Protein AF-C1EFL9-F1 (afdb_monomer_lite)

pLDDT: mean 73.14, std 18.3, range [25.64, 94.94]

Structure (mmCIF, N/CA/C/O backbone):
data_AF-C1EFL9-F1
#
_entry.id   AF-C1EFL9-F1
#
loop_
_atom_site.group_PDB
_atom_site.id
_atom_site.type_symbol
_atom_site.label_atom_id
_atom_site.label_alt_id
_atom_site.label_comp_id
_atom_site.label_asym_id
_atom_site.label_entity_id
_atom_site.label_seq_id
_atom_site.pdbx_PDB_ins_code
_atom_site.Cartn_x
_atom_site.Cartn_y
_atom_site.Cartn_z
_atom_site.occupancy
_atom_site.B_iso_or_equiv
_atom_site.auth_seq_id
_atom_site.auth_comp_id
_atom_site.auth_asym_id
_atom_site.auth_atom_id
_atom_site.pdbx_PDB_model_num
ATOM 1 N N . MET A 1 1 ? -10.761 16.680 23.690 1.00 52.09 1 MET A N 1
ATOM 2 C CA . MET A 1 1 ? -10.895 15.597 22.705 1.00 52.09 1 MET A CA 1
ATOM 3 C C . MET A 1 1 ? -10.642 14.295 23.414 1.00 52.09 1 MET A C 1
ATOM 5 O O . MET A 1 1 ? -9.503 14.052 23.788 1.00 52.09 1 MET A O 1
ATOM 9 N N . GLU A 1 2 ? -11.692 13.529 23.670 1.00 58.94 2 GLU A N 1
ATOM 10 C CA . GLU A 1 2 ? -11.622 12.270 24.402 1.00 58.94 2 GLU A CA 1
ATOM 11 C C . GLU A 1 2 ? -11.940 11.131 23.427 1.00 58.94 2 GLU A C 1
ATOM 13 O O . GLU A 1 2 ? -13.077 10.946 22.995 1.00 58.94 2 GLU A O 1
ATOM 18 N N . VAL A 1 3 ? -10.886 10.439 22.996 1.00 70.88 3 VAL A N 1
ATOM 19 C CA . VAL A 1 3 ? -10.961 9.167 22.271 1.00 70.88 3 VAL A CA 1
ATOM 20 C C . VAL A 1 3 ? -10.960 8.055 23.317 1.00 70.88 3 VAL A C 1
ATOM 22 O O . VAL A 1 3 ? -10.275 8.195 24.330 1.00 70.88 3 VAL A O 1
ATOM 25 N N . ASP A 1 4 ? -11.696 6.962 23.085 1.00 78.69 4 ASP A N 1
ATOM 26 C CA . ASP A 1 4 ? -11.636 5.789 23.963 1.00 78.69 4 ASP A CA 1
ATOM 27 C C . ASP A 1 4 ? -10.164 5.380 24.126 1.00 78.69 4 ASP A C 1
ATOM 29 O O . ASP A 1 4 ? -9.480 5.086 23.141 1.00 78.69 4 ASP A O 1
ATOM 33 N N . THR A 1 5 ? -9.662 5.393 25.362 1.00 82.94 5 THR A N 1
ATOM 34 C CA . THR A 1 5 ? -8.260 5.082 25.668 1.00 82.94 5 THR A CA 1
ATOM 35 C C . THR A 1 5 ? -7.874 3.690 25.182 1.00 82.94 5 THR A C 1
ATOM 37 O O . THR A 1 5 ? -6.717 3.468 24.832 1.00 82.94 5 THR A O 1
ATOM 40 N N . CYS A 1 6 ? -8.842 2.775 25.078 1.00 85.25 6 CYS A N 1
ATOM 41 C CA . CYS A 1 6 ? -8.626 1.458 24.503 1.00 85.25 6 CYS A CA 1
ATOM 42 C C . CYS A 1 6 ? -8.418 1.473 23.000 1.00 85.25 6 CYS A C 1
ATOM 44 O O . CYS A 1 6 ? -7.518 0.794 22.513 1.00 85.25 6 CYS A O 1
ATOM 46 N N . ASP A 1 7 ? -9.190 2.277 22.275 1.00 86.06 7 ASP A N 1
ATOM 47 C CA . ASP A 1 7 ? -9.014 2.414 20.831 1.00 86.06 7 ASP A CA 1
ATOM 48 C C . ASP A 1 7 ? -7.702 3.132 20.511 1.00 86.06 7 ASP A C 1
ATOM 50 O O . ASP A 1 7 ? -6.983 2.743 19.593 1.00 86.06 7 ASP A O 1
ATOM 54 N N . ALA A 1 8 ? -7.352 4.152 21.302 1.00 89.00 8 ALA A N 1
ATOM 55 C CA . ALA A 1 8 ? -6.080 4.851 21.169 1.00 89.00 8 ALA A CA 1
ATOM 56 C C . ALA A 1 8 ? -4.881 3.935 21.487 1.00 89.00 8 ALA A C 1
ATOM 58 O O . ALA A 1 8 ? -3.870 3.986 20.777 1.00 89.00 8 ALA A O 1
ATOM 59 N N . CYS A 1 9 ? -4.995 3.073 22.506 1.00 91.12 9 CYS A N 1
ATOM 60 C CA . CYS A 1 9 ? -3.974 2.072 22.815 1.00 91.12 9 CYS A CA 1
ATOM 61 C C . CYS A 1 9 ? -3.855 1.042 21.688 1.00 91.12 9 CYS A C 1
ATOM 63 O O . CYS A 1 9 ? -2.752 0.824 21.196 1.00 91.12 9 CYS A O 1
ATOM 65 N N . ALA A 1 10 ? -4.968 0.480 21.204 1.00 89.81 10 ALA A N 1
ATOM 66 C CA . ALA A 1 10 ? -4.964 -0.488 20.105 1.00 89.81 10 ALA A CA 1
ATOM 67 C C . ALA A 1 10 ? -4.357 0.102 18.816 1.00 89.81 10 ALA A C 1
ATOM 69 O O . ALA A 1 10 ? -3.513 -0.526 18.178 1.00 89.81 10 ALA A O 1
ATOM 70 N N . ALA A 1 11 ? -4.685 1.355 18.480 1.00 91.75 11 ALA A N 1
ATOM 71 C CA . ALA A 1 11 ? -4.102 2.064 17.339 1.00 91.75 11 ALA A CA 1
ATOM 72 C C . ALA A 1 11 ? -2.578 2.256 17.468 1.00 91.75 11 ALA A C 1
ATOM 74 O O . ALA A 1 11 ? -1.856 2.215 16.462 1.00 91.75 11 ALA A O 1
ATOM 75 N N . SER A 1 12 ? -2.098 2.467 18.700 1.00 94.00 12 SER A N 1
ATOM 76 C CA . SER A 1 12 ? -0.675 2.589 19.039 1.00 94.00 12 SER A CA 1
ATOM 77 C C . SER A 1 12 ? 0.034 1.238 19.004 1.00 94.00 12 SER A C 1
ATOM 79 O O . SER A 1 12 ? 1.080 1.129 18.372 1.00 94.00 12 SER A O 1
ATOM 81 N N . ALA A 1 13 ? -0.563 0.196 19.583 1.00 92.75 13 ALA A N 1
ATOM 82 C CA . ALA A 1 13 ? -0.038 -1.163 19.551 1.00 92.75 13 ALA A CA 1
ATOM 83 C C . ALA A 1 13 ? 0.080 -1.688 18.115 1.00 92.75 13 ALA A C 1
ATOM 85 O O . ALA A 1 13 ? 1.133 -2.194 17.740 1.00 92.75 13 ALA A O 1
ATOM 86 N N . SER A 1 14 ? -0.927 -1.450 17.269 1.00 91.50 14 SER A N 1
ATOM 87 C CA . SER A 1 14 ? -0.840 -1.749 15.836 1.00 91.50 14 SER A CA 1
ATOM 88 C C . SER A 1 14 ? 0.314 -0.994 15.155 1.00 91.50 14 SER A C 1
ATOM 90 O O . SER A 1 14 ? 1.017 -1.564 14.323 1.00 91.50 14 SER A O 1
ATOM 92 N N . ALA A 1 15 ? 0.563 0.270 15.525 1.00 92.44 15 ALA A N 1
ATOM 93 C CA . ALA A 1 15 ? 1.690 1.044 14.995 1.00 92.44 15 ALA A CA 1
ATOM 94 C C . ALA A 1 15 ? 3.048 0.468 15.424 1.00 92.44 15 ALA A C 1
ATOM 96 O O . ALA A 1 15 ? 3.992 0.467 14.633 1.00 92.44 15 ALA A O 1
ATOM 97 N N . PHE A 1 16 ? 3.160 0.018 16.678 1.00 94.06 16 PHE A N 1
ATOM 98 C CA . PHE A 1 16 ? 4.372 -0.607 17.201 1.00 94.06 16 PHE A CA 1
ATOM 99 C C . PHE A 1 16 ? 4.632 -1.947 16.537 1.00 94.06 16 PHE A C 1
ATOM 101 O O . PHE A 1 16 ? 5.734 -2.134 16.035 1.00 94.06 16 PHE A O 1
ATOM 108 N N . HIS A 1 17 ? 3.627 -2.822 16.478 1.00 92.00 17 HIS A N 1
ATOM 109 C CA . HIS A 1 17 ? 3.730 -4.125 15.831 1.00 92.00 17 HIS A CA 1
ATOM 110 C C . HIS A 1 17 ? 4.219 -3.978 14.388 1.00 92.00 17 HIS A C 1
ATOM 112 O O . HIS A 1 17 ? 5.226 -4.556 14.008 1.00 92.00 17 HIS A O 1
ATOM 118 N N . ASP A 1 18 ? 3.572 -3.118 13.604 1.00 89.69 18 ASP A N 1
ATOM 119 C CA . ASP A 1 18 ? 3.953 -2.815 12.223 1.00 89.69 18 ASP A CA 1
ATOM 120 C C . ASP A 1 18 ? 5.394 -2.270 12.098 1.00 89.69 18 ASP A C 1
ATOM 122 O O . ASP A 1 18 ? 6.176 -2.671 11.232 1.00 89.69 18 ASP A O 1
ATOM 126 N N . ALA A 1 19 ? 5.797 -1.371 12.999 1.00 90.75 19 ALA A N 1
ATOM 127 C CA . ALA A 1 19 ? 7.148 -0.826 12.993 1.00 90.75 19 ALA A CA 1
ATOM 128 C C . ALA A 1 19 ? 8.219 -1.840 13.427 1.00 90.75 19 ALA A C 1
ATOM 130 O O . ALA A 1 19 ? 9.337 -1.783 12.904 1.00 90.75 19 ALA A O 1
ATOM 131 N N . LEU A 1 20 ? 7.901 -2.721 14.379 1.00 91.94 20 LEU A N 1
ATOM 132 C CA . LEU A 1 20 ? 8.758 -3.811 14.845 1.00 91.94 20 LEU A CA 1
ATOM 133 C C . LEU A 1 20 ? 8.883 -4.882 13.765 1.00 91.94 20 LEU A C 1
ATOM 135 O O . LEU A 1 20 ? 10.001 -5.259 13.430 1.00 91.94 20 LEU A O 1
ATOM 139 N N . GLU A 1 21 ? 7.784 -5.248 13.112 1.00 88.56 21 GLU A N 1
ATOM 140 C CA . GLU A 1 21 ? 7.768 -6.180 11.986 1.00 88.56 21 GLU A CA 1
ATOM 141 C C . GLU A 1 21 ? 8.627 -5.673 10.823 1.00 88.56 21 GLU A C 1
ATOM 143 O O . GLU A 1 21 ? 9.439 -6.411 10.268 1.00 88.56 21 GLU A O 1
ATOM 148 N N . HIS A 1 22 ? 8.578 -4.370 10.522 1.00 86.25 22 HIS A N 1
ATOM 149 C CA . HIS A 1 22 ? 9.462 -3.769 9.513 1.00 86.25 22 HIS A CA 1
ATOM 150 C C . HIS A 1 22 ? 10.944 -3.901 9.867 1.00 86.25 22 HIS A C 1
ATOM 152 O O . HIS A 1 22 ? 11.808 -3.965 8.989 1.00 86.25 22 HIS A O 1
ATOM 158 N N . ARG A 1 23 ? 11.278 -3.879 11.161 1.00 87.88 23 ARG A N 1
ATOM 159 C CA . ARG A 1 23 ? 12.654 -4.099 11.620 1.00 87.88 23 ARG A CA 1
ATOM 160 C C . ARG A 1 23 ? 13.025 -5.557 11.598 1.00 87.88 23 ARG A C 1
ATOM 162 O O . ARG A 1 23 ? 14.122 -5.858 11.137 1.00 87.88 23 ARG A O 1
ATOM 169 N N . ARG A 1 24 ? 12.121 -6.422 12.042 1.00 85.69 24 ARG A N 1
ATOM 170 C CA . ARG A 1 24 ? 12.281 -7.866 12.016 1.00 85.69 24 ARG A CA 1
ATOM 171 C C . ARG A 1 24 ? 12.570 -8.335 10.594 1.00 85.69 24 ARG A C 1
ATOM 173 O O . ARG A 1 24 ? 13.607 -8.945 10.380 1.00 85.69 24 ARG A O 1
ATOM 180 N N . ALA A 1 25 ? 11.776 -7.916 9.607 1.00 82.00 25 ALA A N 1
ATOM 181 C CA . ALA A 1 25 ? 11.991 -8.240 8.193 1.00 82.00 25 ALA A CA 1
ATOM 182 C C . ALA A 1 25 ? 13.388 -7.829 7.684 1.00 82.00 25 ALA A C 1
ATOM 184 O O . ALA A 1 25 ? 14.064 -8.590 6.994 1.00 82.00 25 ALA A O 1
ATOM 185 N N . LYS A 1 26 ? 13.883 -6.649 8.082 1.00 82.62 26 LYS A N 1
ATOM 186 C CA . LYS A 1 26 ? 15.237 -6.193 7.719 1.00 82.62 26 LYS A CA 1
ATOM 187 C C . LYS A 1 26 ? 16.349 -6.984 8.394 1.00 82.62 26 LYS A C 1
ATOM 189 O O . LYS A 1 26 ? 17.392 -7.193 7.779 1.00 82.62 26 LYS A O 1
ATOM 194 N N . LEU A 1 27 ? 16.153 -7.365 9.653 1.00 81.75 27 LEU A N 1
ATOM 195 C CA . LEU A 1 27 ? 17.103 -8.195 10.384 1.00 81.75 27 LEU A CA 1
ATOM 196 C C . LEU A 1 27 ? 17.105 -9.617 9.816 1.00 81.75 27 LEU A C 1
ATOM 198 O O . LEU A 1 27 ? 18.185 -10.130 9.556 1.00 81.75 27 LEU A O 1
ATOM 202 N N . HIS A 1 28 ? 15.948 -10.190 9.482 1.00 79.75 28 HIS A N 1
ATOM 203 C CA . HIS A 1 28 ? 15.852 -11.472 8.777 1.00 79.75 28 HIS A CA 1
ATOM 204 C C . HIS A 1 28 ? 16.527 -11.437 7.410 1.00 79.75 28 HIS A C 1
ATOM 206 O O . HIS A 1 28 ? 17.315 -12.322 7.105 1.00 79.75 28 HIS A O 1
ATOM 212 N N . ALA A 1 29 ? 16.323 -10.385 6.610 1.00 78.38 29 ALA A N 1
ATOM 213 C CA . ALA A 1 29 ? 17.009 -10.247 5.323 1.00 78.38 29 ALA A CA 1
ATOM 214 C C . ALA A 1 29 ? 18.547 -10.314 5.454 1.00 78.38 29 ALA A C 1
ATOM 216 O O . ALA A 1 29 ? 19.227 -10.728 4.513 1.00 78.38 29 ALA A O 1
ATOM 217 N N . ARG A 1 30 ? 19.089 -9.922 6.617 1.00 77.31 30 ARG A N 1
ATOM 218 C CA . ARG A 1 30 ? 20.518 -9.962 6.948 1.00 77.31 30 ARG A CA 1
ATOM 219 C C . ARG A 1 30 ? 20.951 -11.284 7.584 1.00 77.31 30 ARG A C 1
ATOM 221 O O . ARG A 1 30 ? 21.938 -11.856 7.144 1.00 77.31 30 ARG A O 1
ATOM 228 N N . TYR A 1 31 ? 20.244 -11.743 8.611 1.00 73.81 31 TYR A N 1
ATOM 229 C CA . TYR A 1 31 ? 20.670 -12.812 9.520 1.00 73.81 31 TYR A CA 1
ATOM 230 C C . TYR A 1 31 ? 19.924 -14.142 9.333 1.00 73.81 31 TYR A C 1
ATOM 232 O O . TYR A 1 31 ? 20.319 -15.134 9.939 1.00 73.81 31 TYR A O 1
ATOM 240 N N . GLY A 1 32 ? 18.883 -14.177 8.501 1.00 70.50 32 GLY A N 1
ATOM 241 C CA . GLY A 1 32 ? 18.058 -15.360 8.263 1.00 70.50 32 GLY A CA 1
ATOM 242 C C . GLY A 1 32 ? 17.018 -15.627 9.341 1.00 70.50 32 GLY A C 1
ATOM 243 O O . GLY A 1 32 ? 16.906 -14.910 10.336 1.00 70.50 32 GLY A O 1
ATOM 244 N N . ASP A 1 33 ? 16.232 -16.676 9.111 1.00 61.69 33 ASP A N 1
ATOM 245 C CA . ASP A 1 33 ? 15.174 -17.132 10.019 1.00 61.69 33 ASP A CA 1
ATOM 246 C C . ASP A 1 33 ? 15.697 -18.059 11.125 1.00 61.69 33 ASP A C 1
ATOM 248 O O . ASP A 1 33 ? 14.974 -18.3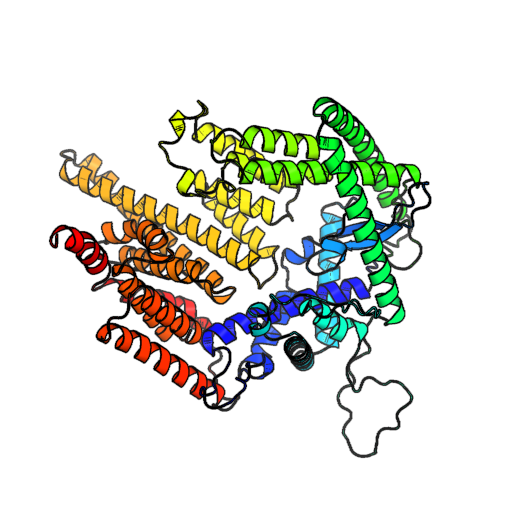35 12.070 1.00 61.69 33 ASP A O 1
ATOM 252 N N . GLY A 1 34 ? 16.947 -18.523 11.047 1.00 54.41 34 GLY A N 1
ATOM 253 C CA . GLY A 1 34 ? 17.506 -19.478 12.001 1.00 54.41 34 GLY A CA 1
ATOM 254 C C . GLY A 1 34 ? 18.838 -20.045 11.535 1.00 54.41 34 GLY A C 1
ATOM 255 O O . GLY A 1 34 ? 18.884 -20.901 10.658 1.00 54.41 34 GLY A O 1
ATOM 256 N N . GLY A 1 35 ? 19.929 -19.585 12.148 1.00 41.25 35 GLY A N 1
ATOM 257 C CA . GLY A 1 35 ? 21.236 -20.235 12.083 1.00 41.25 35 GLY A CA 1
ATOM 258 C C . GLY A 1 35 ? 21.240 -21.477 12.968 1.00 41.25 35 GLY A C 1
ATOM 259 O O . GLY A 1 35 ? 21.711 -21.443 14.102 1.00 41.25 35 GLY A O 1
ATOM 260 N N . GLY A 1 36 ? 20.664 -22.559 12.465 1.00 39.84 36 GLY A N 1
ATOM 261 C CA . GLY A 1 36 ? 20.775 -23.877 13.058 1.00 39.84 36 GLY A CA 1
ATOM 262 C C . GLY A 1 36 ? 20.855 -24.895 11.940 1.00 39.84 36 GLY A C 1
ATOM 263 O O . GLY A 1 36 ? 19.882 -25.078 11.214 1.00 39.84 36 GLY A O 1
ATOM 264 N N . SER A 1 37 ? 22.011 -25.549 11.814 1.00 39.03 37 SER A N 1
ATOM 265 C CA . SER A 1 37 ? 22.182 -26.816 11.106 1.00 39.03 37 SER A CA 1
ATOM 266 C C . SER A 1 37 ? 20.873 -27.616 11.066 1.00 39.03 37 SER A C 1
ATOM 268 O O . SER A 1 37 ? 20.268 -27.847 12.116 1.00 39.03 37 SER A O 1
ATOM 270 N N . LEU A 1 38 ? 20.505 -28.131 9.886 1.00 41.84 38 LEU A N 1
ATOM 271 C CA . LEU A 1 38 ? 19.443 -29.135 9.661 1.00 41.84 38 LEU A CA 1
ATOM 272 C C . LEU A 1 38 ? 19.484 -30.339 10.640 1.00 41.84 38 LEU A C 1
ATOM 274 O O . LEU A 1 38 ? 18.596 -31.186 10.626 1.00 41.84 38 LEU A O 1
ATOM 278 N N . SER A 1 39 ? 20.520 -30.442 11.479 1.00 39.78 39 SER A N 1
ATOM 279 C CA . SER A 1 39 ? 20.652 -31.364 12.603 1.00 39.78 39 SER A CA 1
ATOM 280 C C . SER A 1 39 ? 19.776 -31.050 13.829 1.00 39.78 39 SER A C 1
ATOM 282 O O . SER A 1 39 ? 19.614 -31.952 14.653 1.00 39.78 39 SER A O 1
ATOM 284 N N . GLN A 1 40 ? 19.254 -29.832 14.021 1.00 42.47 40 GLN A N 1
ATOM 285 C CA . GLN A 1 40 ? 18.332 -29.543 15.130 1.00 42.47 40 GLN A CA 1
ATOM 286 C C . GLN A 1 40 ? 16.891 -29.601 14.637 1.00 42.47 40 GLN A C 1
ATOM 288 O O . GLN A 1 40 ? 16.446 -28.771 13.852 1.00 42.47 40 GLN A O 1
ATOM 293 N N . ASN A 1 41 ? 16.182 -30.629 15.097 1.00 36.38 41 ASN A N 1
ATOM 294 C CA . ASN A 1 41 ? 14.785 -30.856 14.777 1.00 36.38 41 ASN A CA 1
ATOM 295 C C . ASN A 1 41 ? 13.946 -30.568 16.035 1.00 36.38 41 ASN A C 1
ATOM 297 O O . ASN A 1 41 ? 14.120 -31.291 17.024 1.00 36.38 41 ASN A O 1
ATOM 301 N N . PRO A 1 42 ? 13.055 -29.556 16.033 1.00 45.06 42 PRO A N 1
ATOM 302 C CA . PRO A 1 42 ? 12.696 -28.657 14.922 1.00 45.06 42 PRO A CA 1
ATOM 303 C C . PRO A 1 42 ? 13.637 -27.436 14.768 1.00 45.06 42 PRO A C 1
ATOM 305 O O . PRO A 1 42 ? 14.295 -27.052 15.742 1.00 45.06 42 PRO A O 1
ATOM 308 N N . PRO A 1 43 ? 13.683 -26.794 13.579 1.00 47.53 43 PRO A N 1
ATOM 309 C CA . PRO A 1 43 ? 14.405 -25.540 13.373 1.00 47.53 43 PRO A CA 1
ATOM 310 C C . PRO A 1 43 ? 13.833 -24.445 14.280 1.00 47.53 43 PRO A C 1
ATOM 312 O O . PRO A 1 43 ? 12.622 -24.230 14.344 1.00 47.53 43 PRO A O 1
ATOM 315 N N . ARG A 1 44 ? 14.710 -23.754 15.011 1.00 52.41 44 ARG A N 1
ATOM 316 C CA . ARG A 1 44 ? 14.314 -22.667 15.908 1.00 52.41 44 ARG A CA 1
ATOM 317 C C . ARG A 1 44 ? 14.265 -21.370 15.104 1.00 52.41 44 ARG A C 1
ATOM 319 O O . ARG A 1 44 ? 15.315 -20.874 14.700 1.00 52.41 44 ARG A O 1
ATOM 326 N N . TYR A 1 45 ? 13.063 -20.847 14.866 1.00 61.50 45 TYR A N 1
ATOM 327 C CA . TYR A 1 45 ? 12.899 -19.514 14.289 1.00 61.50 45 TYR A CA 1
ATOM 328 C C . TYR A 1 45 ? 13.515 -18.474 15.236 1.00 61.50 45 TYR A C 1
ATOM 330 O O . TYR A 1 45 ? 13.189 -18.464 16.424 1.00 61.50 45 TYR A O 1
ATOM 338 N N . LEU A 1 46 ? 14.422 -17.633 14.729 1.00 66.94 46 LEU A N 1
ATOM 339 C CA . LEU A 1 46 ? 14.991 -16.518 15.486 1.00 66.94 46 LEU A CA 1
ATOM 340 C C . LEU A 1 46 ? 13.888 -15.515 15.801 1.00 66.94 46 LEU A C 1
ATOM 342 O O . LEU A 1 46 ? 13.231 -14.991 14.898 1.00 66.94 46 LEU A O 1
ATOM 346 N N . ARG A 1 47 ? 13.715 -15.240 17.090 1.00 79.50 47 ARG A N 1
ATOM 347 C CA . ARG A 1 47 ? 12.822 -14.199 17.585 1.00 79.50 47 ARG A CA 1
ATOM 348 C C . ARG A 1 47 ? 13.438 -12.827 17.333 1.00 79.50 47 ARG A C 1
ATOM 350 O O . ARG A 1 47 ? 14.648 -12.700 17.133 1.00 79.50 47 ARG A O 1
ATOM 357 N N . PHE A 1 48 ? 12.631 -11.769 17.360 1.00 83.44 48 PHE A N 1
ATOM 358 C CA . PHE A 1 48 ? 13.148 -10.419 17.163 1.00 83.44 48 PHE A CA 1
ATOM 359 C C . PHE A 1 48 ? 14.183 -10.053 18.236 1.00 83.44 48 PHE A C 1
ATOM 361 O O . PHE A 1 48 ? 15.222 -9.488 17.898 1.00 83.44 48 PHE A O 1
ATOM 368 N N . GLY A 1 49 ? 13.956 -10.429 19.496 1.00 81.31 49 GLY A N 1
ATOM 369 C CA . GLY A 1 49 ? 14.888 -10.226 20.607 1.00 81.31 49 GLY A CA 1
ATOM 370 C C . GLY A 1 49 ? 16.174 -11.060 20.542 1.00 81.31 49 GLY A C 1
ATOM 371 O O . GLY A 1 49 ? 17.140 -10.751 21.248 1.00 81.31 49 GLY A O 1
ATOM 372 N N . ASP A 1 50 ? 16.239 -12.078 19.677 1.00 79.94 50 ASP A N 1
ATOM 373 C CA . ASP A 1 50 ? 17.450 -12.886 19.494 1.00 79.94 50 ASP A CA 1
ATOM 374 C C . ASP A 1 50 ? 18.517 -12.143 18.673 1.00 79.94 50 ASP A C 1
ATOM 376 O O . ASP A 1 50 ? 19.711 -12.437 18.794 1.00 79.94 50 ASP A O 1
ATOM 380 N N . PHE A 1 51 ? 18.124 -11.142 17.874 1.00 78.25 51 PHE A N 1
ATOM 381 C CA . PHE A 1 51 ? 19.070 -10.366 17.077 1.00 78.25 51 PHE A CA 1
ATOM 382 C C . PHE A 1 51 ? 19.925 -9.430 17.950 1.00 78.25 51 PHE A C 1
ATOM 384 O O . PHE A 1 51 ? 19.404 -8.731 18.822 1.00 78.25 51 PHE A O 1
ATOM 391 N N . PRO A 1 52 ? 21.237 -9.299 17.670 1.00 74.31 52 PRO A N 1
ATOM 392 C CA . PRO A 1 52 ? 22.128 -8.437 18.452 1.00 74.31 52 PRO A CA 1
ATOM 393 C C . PRO A 1 52 ? 21.721 -6.952 18.413 1.00 74.31 52 PRO A C 1
ATOM 395 O O . PRO A 1 52 ? 21.914 -6.229 19.388 1.00 74.31 52 PRO A O 1
ATOM 398 N N . ASP A 1 53 ? 21.107 -6.505 17.314 1.00 78.31 53 ASP A N 1
ATOM 399 C CA . ASP A 1 53 ? 20.700 -5.112 17.100 1.00 78.31 53 ASP A CA 1
ATOM 400 C C . ASP A 1 53 ? 19.262 -4.805 17.584 1.00 78.31 53 ASP A C 1
ATOM 402 O O . ASP A 1 53 ? 18.779 -3.679 17.404 1.00 78.31 53 ASP A O 1
ATOM 406 N N . ALA A 1 54 ? 18.561 -5.771 18.196 1.00 82.00 54 ALA A N 1
ATOM 407 C CA . ALA A 1 54 ? 17.127 -5.676 18.489 1.00 82.00 54 ALA A CA 1
ATOM 408 C C . ALA A 1 54 ? 16.728 -4.449 19.336 1.00 82.00 54 ALA A C 1
ATOM 410 O O . ALA A 1 54 ? 15.835 -3.712 18.905 1.00 82.00 54 ALA A O 1
ATOM 411 N N . PRO A 1 55 ? 17.413 -4.096 20.449 1.00 85.81 55 PRO A N 1
ATOM 412 C CA . PRO A 1 55 ? 17.027 -2.929 21.252 1.00 85.81 55 PRO A CA 1
ATOM 413 C C . PRO A 1 55 ? 17.184 -1.597 20.505 1.00 85.81 55 PRO A C 1
ATOM 415 O O . PRO A 1 55 ? 16.380 -0.672 20.656 1.00 85.81 55 PRO A O 1
ATOM 418 N N . ALA A 1 56 ? 18.226 -1.471 19.677 1.00 84.38 56 ALA A N 1
ATOM 419 C CA . ALA A 1 56 ? 18.436 -0.281 18.856 1.00 84.38 56 ALA A CA 1
ATOM 420 C C . ALA A 1 56 ? 17.388 -0.190 17.736 1.00 84.38 56 ALA A C 1
ATOM 422 O O . ALA A 1 56 ? 16.823 0.882 17.498 1.00 84.38 56 ALA A O 1
ATOM 423 N N . ALA A 1 57 ? 17.086 -1.320 17.094 1.00 84.81 57 ALA A N 1
ATOM 424 C CA . ALA A 1 57 ? 16.064 -1.418 16.064 1.00 84.81 57 ALA A CA 1
ATOM 425 C C . ALA A 1 57 ? 14.662 -1.102 16.615 1.00 84.81 57 ALA A C 1
ATOM 427 O O . ALA A 1 57 ? 13.926 -0.343 15.979 1.00 84.81 57 ALA A O 1
ATOM 428 N N . ALA A 1 58 ? 14.324 -1.593 17.809 1.00 89.00 58 ALA A N 1
ATOM 429 C CA . ALA A 1 58 ? 13.058 -1.329 18.489 1.00 89.00 58 ALA A CA 1
ATOM 430 C C . ALA A 1 58 ? 12.884 0.151 18.860 1.00 89.00 58 ALA A C 1
ATOM 432 O O . ALA A 1 58 ? 11.832 0.734 18.600 1.00 89.00 58 ALA A O 1
ATOM 433 N N . ARG A 1 59 ? 13.934 0.817 19.367 1.00 89.88 59 ARG A N 1
ATOM 434 C CA . ARG A 1 59 ? 13.910 2.277 19.597 1.00 89.88 59 ARG A CA 1
ATOM 435 C C . ARG A 1 59 ? 13.600 3.052 18.317 1.00 89.88 59 ARG A C 1
ATOM 437 O O . ARG A 1 59 ? 12.754 3.948 18.311 1.00 89.88 59 ARG A O 1
ATOM 444 N N . GLU A 1 60 ? 14.252 2.691 17.213 1.00 88.38 60 GLU A N 1
ATOM 445 C CA . GLU A 1 60 ? 13.996 3.324 15.917 1.00 88.38 60 GLU A CA 1
ATOM 446 C C . GLU A 1 60 ? 12.604 2.960 15.358 1.00 88.38 60 GLU A C 1
ATOM 448 O O . GLU A 1 60 ? 12.025 3.738 14.595 1.00 88.38 60 GLU A O 1
ATOM 453 N N . ALA A 1 61 ? 12.057 1.787 15.697 1.00 89.75 61 ALA A N 1
ATOM 454 C CA . ALA A 1 61 ? 10.691 1.388 15.355 1.00 89.75 61 ALA A CA 1
ATOM 455 C C . ALA A 1 61 ? 9.663 2.269 16.073 1.00 89.75 61 ALA A C 1
ATOM 457 O O . ALA A 1 61 ? 8.847 2.904 15.406 1.00 89.75 61 ALA A O 1
ATOM 458 N N . VAL A 1 62 ? 9.769 2.409 17.397 1.00 91.12 62 VAL A N 1
ATOM 459 C CA . VAL A 1 62 ? 8.889 3.257 18.219 1.00 91.12 62 VAL A CA 1
ATOM 460 C C . VAL A 1 62 ? 8.886 4.705 17.724 1.00 91.12 62 VAL A C 1
ATOM 462 O O . VAL A 1 62 ? 7.824 5.291 17.500 1.00 91.12 62 VAL A O 1
ATOM 465 N N . GLN A 1 63 ? 10.066 5.276 17.455 1.00 89.94 63 GLN A N 1
ATOM 466 C CA . GLN A 1 63 ? 10.167 6.642 16.933 1.00 89.94 63 GLN A CA 1
ATOM 467 C C . GLN A 1 63 ? 9.442 6.798 15.586 1.00 89.94 63 GLN A C 1
ATOM 469 O O . GLN A 1 63 ? 8.790 7.816 15.334 1.00 89.94 63 GLN A O 1
ATOM 474 N N . LYS A 1 64 ? 9.536 5.794 14.707 1.00 87.00 64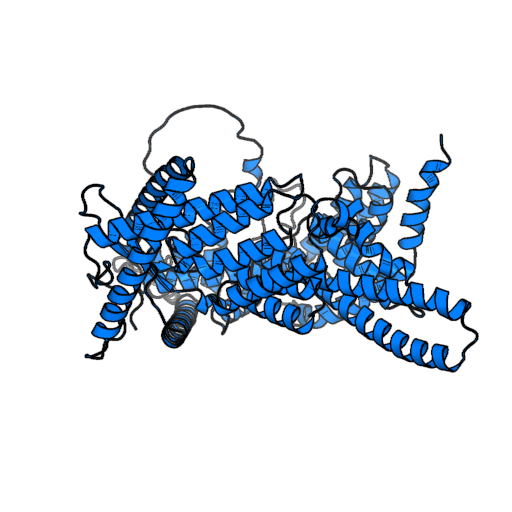 LYS A N 1
ATOM 475 C CA . LYS A 1 64 ? 8.861 5.808 13.404 1.00 87.00 64 LYS A CA 1
ATOM 476 C C . LYS A 1 64 ? 7.363 5.531 13.496 1.00 87.00 64 LYS A C 1
ATOM 478 O O . LYS A 1 64 ? 6.639 6.053 12.647 1.00 87.00 64 LYS A O 1
ATOM 483 N N . ALA A 1 65 ? 6.918 4.752 14.479 1.00 90.94 65 ALA A N 1
ATOM 484 C CA . ALA A 1 65 ? 5.510 4.477 14.746 1.00 90.94 65 ALA A CA 1
ATOM 485 C C . ALA A 1 65 ? 4.779 5.760 15.175 1.00 90.94 65 ALA A C 1
ATOM 487 O O . ALA A 1 65 ? 3.805 6.163 14.539 1.00 90.94 65 ALA A O 1
ATOM 488 N N . CYS A 1 66 ? 5.306 6.473 16.177 1.00 91.62 66 CYS A N 1
ATOM 489 C CA . CYS A 1 66 ? 4.675 7.687 16.719 1.00 91.62 66 CYS A CA 1
ATOM 490 C C . CYS A 1 66 ? 5.035 8.988 15.968 1.00 91.62 66 CYS A C 1
ATOM 492 O O . CYS A 1 66 ? 4.526 10.076 16.274 1.00 91.62 66 CYS A O 1
ATOM 494 N N . GLY A 1 67 ? 5.932 8.899 14.981 1.00 85.25 67 GLY A N 1
ATOM 495 C CA . GLY A 1 67 ? 6.394 10.028 14.176 1.00 85.25 67 GLY A CA 1
ATOM 496 C C . GLY A 1 67 ? 5.287 10.716 13.356 1.00 85.25 67 GLY A C 1
ATOM 497 O O . GLY A 1 67 ? 4.153 10.238 13.293 1.00 85.25 67 GLY A O 1
ATOM 498 N N . PRO A 1 68 ? 5.597 11.853 12.701 1.00 70.44 68 PRO A N 1
ATOM 499 C CA . PRO A 1 68 ? 4.647 12.655 11.918 1.00 70.44 68 PRO A CA 1
ATOM 500 C C . PRO A 1 68 ? 4.277 12.012 10.566 1.00 70.44 68 PRO A C 1
ATOM 502 O O . PRO A 1 68 ? 4.334 12.653 9.520 1.00 70.44 68 PRO A O 1
ATOM 505 N N . ARG A 1 69 ? 3.918 10.727 10.567 1.00 69.00 69 ARG A N 1
ATOM 506 C CA . ARG A 1 69 ? 3.460 10.010 9.374 1.00 69.00 69 ARG A CA 1
ATOM 507 C C . ARG A 1 69 ? 2.014 10.334 9.028 1.00 69.00 69 ARG A C 1
ATOM 509 O O . ARG A 1 69 ? 1.202 10.610 9.909 1.00 69.00 69 ARG A O 1
ATOM 516 N N . GLY A 1 70 ? 1.690 10.161 7.748 1.00 78.19 70 GLY A N 1
ATOM 517 C CA . GLY A 1 70 ? 0.325 10.216 7.240 1.00 78.19 70 GLY A CA 1
ATOM 518 C C . GLY A 1 70 ? -0.589 9.126 7.809 1.00 78.19 70 GLY A C 1
ATOM 519 O O . GLY A 1 70 ? -1.783 9.368 7.898 1.00 78.19 70 GLY A O 1
ATOM 520 N N . ARG A 1 71 ? -0.066 7.972 8.263 1.00 87.06 71 ARG A N 1
ATOM 521 C CA . ARG A 1 71 ? -0.857 6.878 8.881 1.00 87.06 71 ARG A CA 1
ATOM 522 C C . ARG A 1 71 ? -1.910 7.386 9.869 1.00 87.06 71 ARG A C 1
ATOM 524 O O . ARG A 1 71 ? -3.054 6.953 9.837 1.00 87.06 71 ARG A O 1
ATOM 531 N N . TRP A 1 72 ? -1.529 8.327 10.731 1.00 90.06 72 TRP A N 1
ATOM 532 C CA . TRP A 1 72 ? -2.395 8.867 11.778 1.00 90.06 72 TRP A CA 1
ATOM 533 C C . TRP A 1 72 ? -3.548 9.734 11.249 1.00 90.06 72 TRP A C 1
ATOM 535 O O . TRP A 1 72 ? -4.493 9.984 11.986 1.00 90.06 72 TRP A O 1
ATOM 545 N N . LEU A 1 73 ? -3.473 10.205 10.000 1.00 89.50 73 LEU A N 1
ATOM 546 C CA . LEU A 1 73 ? -4.550 10.929 9.316 1.00 89.50 73 LEU A CA 1
ATOM 547 C C . LEU A 1 73 ? -5.632 9.989 8.769 1.00 89.50 73 LEU A C 1
ATOM 549 O O . LEU A 1 73 ? -6.706 10.461 8.431 1.00 89.50 73 LEU A O 1
ATOM 553 N N . ARG A 1 74 ? -5.369 8.676 8.701 1.00 89.38 74 ARG A N 1
ATOM 554 C CA . ARG A 1 74 ? -6.349 7.672 8.250 1.00 89.38 74 ARG A CA 1
ATOM 555 C C . ARG A 1 74 ? -7.345 7.264 9.333 1.00 89.38 74 ARG A C 1
ATOM 557 O O . ARG A 1 74 ? -8.221 6.446 9.074 1.00 89.38 74 ARG A O 1
ATOM 564 N N . PHE A 1 75 ? -7.169 7.763 10.554 1.00 89.38 75 PHE A N 1
ATOM 565 C CA . PHE A 1 75 ? -8.085 7.459 11.640 1.00 89.38 75 PHE A CA 1
ATOM 566 C C . PHE A 1 75 ? -9.299 8.366 11.577 1.00 89.38 75 PHE A C 1
ATOM 568 O O . PHE A 1 75 ? -9.190 9.572 11.367 1.00 89.38 75 PHE A O 1
ATOM 575 N N . SER A 1 76 ? -10.457 7.773 11.809 1.00 87.06 76 SER A N 1
ATOM 576 C CA . SER A 1 76 ? -11.736 8.446 11.718 1.00 87.06 76 SER A CA 1
ATOM 577 C C . SER A 1 76 ? -12.711 7.848 12.732 1.00 87.06 76 SER A C 1
ATOM 579 O O . SER A 1 76 ? -12.518 6.743 13.237 1.00 87.06 76 SER A O 1
ATOM 581 N N . ILE A 1 77 ? -13.768 8.582 13.074 1.00 84.25 77 ILE A N 1
ATOM 582 C CA . ILE A 1 77 ? -14.815 8.082 13.975 1.00 84.25 77 ILE A CA 1
ATOM 583 C C . ILE A 1 77 ? -16.011 7.674 13.131 1.00 84.25 77 ILE A C 1
ATOM 585 O O . ILE A 1 77 ? -16.506 8.483 12.348 1.00 84.25 77 ILE A O 1
ATOM 589 N N . LYS A 1 78 ? -16.516 6.459 13.308 1.00 83.06 78 LYS A N 1
ATOM 590 C CA . LYS A 1 78 ? -17.697 5.991 12.581 1.00 83.06 78 LYS A CA 1
ATOM 591 C C . LYS A 1 78 ? -18.744 5.411 13.514 1.00 83.06 78 LYS A C 1
ATOM 593 O O . LYS A 1 78 ? -18.419 4.836 14.551 1.00 83.06 78 LYS A O 1
ATOM 598 N N . SER A 1 79 ? -19.999 5.545 13.106 1.00 81.56 79 SER A N 1
ATOM 599 C CA . SER A 1 79 ? -21.109 4.815 13.700 1.00 81.56 79 SER A CA 1
ATOM 600 C C . SER A 1 79 ? -21.208 3.439 13.048 1.00 81.56 79 SER A C 1
ATOM 602 O O . SER A 1 79 ? -21.359 3.316 11.828 1.00 81.56 79 SER A O 1
ATOM 604 N N . VAL A 1 80 ? -21.099 2.405 13.875 1.00 78.94 80 VAL A N 1
ATOM 605 C CA . VAL A 1 80 ? -21.353 1.004 13.526 1.00 78.94 80 VAL A CA 1
ATOM 606 C C . VAL A 1 80 ? -22.569 0.530 14.303 1.00 78.94 80 VAL A C 1
ATOM 608 O O . VAL A 1 80 ? -22.920 1.099 15.334 1.00 78.94 80 VAL A O 1
ATOM 611 N N . GLY A 1 81 ? -23.246 -0.509 13.837 1.00 72.69 81 GLY A N 1
ATOM 612 C CA . GLY A 1 81 ? -24.287 -1.105 14.656 1.00 72.69 81 GLY A CA 1
ATOM 613 C C . GLY A 1 81 ? -24.973 -2.276 14.003 1.00 72.69 81 GLY A C 1
ATOM 614 O O . GLY A 1 81 ? -24.723 -2.585 12.843 1.00 72.69 81 GLY A O 1
ATOM 615 N N . VAL A 1 82 ? -25.860 -2.876 14.782 1.00 65.44 82 VAL A N 1
ATOM 616 C CA . VAL A 1 82 ? -26.686 -4.015 14.393 1.00 65.44 82 VAL A CA 1
ATOM 617 C C . VAL A 1 82 ? -28.045 -3.467 13.989 1.00 65.44 82 VAL A C 1
ATOM 619 O O . VAL A 1 82 ? -28.603 -2.636 14.704 1.00 65.44 82 VAL A O 1
ATOM 622 N N . GLY A 1 83 ? -28.536 -3.811 12.804 1.00 57.06 83 GLY A N 1
ATOM 623 C CA . GLY A 1 83 ? -29.893 -3.503 12.384 1.00 57.06 83 GLY A CA 1
ATOM 624 C C . GLY A 1 83 ? -30.843 -4.636 12.744 1.00 57.06 83 GLY A C 1
ATOM 625 O O . GLY A 1 83 ? -30.881 -5.650 12.056 1.00 57.06 83 GLY A O 1
ATOM 626 N N . ASP A 1 84 ? -31.689 -4.442 13.751 1.00 44.47 84 ASP A N 1
ATOM 627 C CA . ASP A 1 84 ? -32.900 -5.250 13.851 1.00 44.47 84 ASP A CA 1
ATOM 628 C C . ASP A 1 84 ? -33.777 -4.827 12.666 1.00 44.47 84 ASP A C 1
ATOM 630 O O . ASP A 1 84 ? -34.035 -3.632 12.484 1.00 44.47 84 ASP A O 1
ATOM 634 N N . GLY A 1 85 ? -34.233 -5.774 11.844 1.00 39.31 85 GLY A N 1
ATOM 635 C CA . GLY A 1 85 ? -35.081 -5.515 10.668 1.00 39.31 85 GLY A CA 1
ATOM 636 C C . GLY A 1 85 ? -36.380 -4.738 10.951 1.00 39.31 85 GLY A C 1
ATOM 637 O O . GLY A 1 85 ? -37.091 -4.395 10.012 1.00 39.31 85 GLY A O 1
ATOM 638 N N . GLU A 1 86 ? -36.659 -4.416 12.217 1.00 35.28 86 GLU A N 1
ATOM 639 C CA . GLU A 1 86 ? -37.812 -3.663 12.715 1.00 35.28 86 GLU A CA 1
ATOM 640 C C . GLU A 1 86 ? -37.427 -2.364 13.462 1.00 35.28 86 GLU A C 1
ATOM 642 O O . GLU A 1 86 ? -38.196 -1.840 14.261 1.00 35.28 86 GLU A O 1
ATOM 647 N N . GLY A 1 87 ? -36.254 -1.785 13.176 1.00 39.81 87 GLY A N 1
ATOM 648 C CA . GLY A 1 87 ? -35.977 -0.371 13.480 1.00 39.81 87 GLY A CA 1
ATOM 649 C C . GLY A 1 87 ? -35.506 -0.046 14.903 1.00 39.81 87 GLY A C 1
ATOM 650 O O . GLY A 1 87 ? -35.514 1.125 15.271 1.00 39.81 87 GLY A O 1
ATOM 651 N N . GLY A 1 88 ? -35.059 -1.036 15.682 1.00 44.44 88 GLY A N 1
ATOM 652 C CA . GLY A 1 88 ? -34.537 -0.857 17.050 1.00 44.44 88 GLY A CA 1
ATOM 653 C C . GLY A 1 88 ? -33.009 -0.906 17.206 1.00 44.44 88 GLY A C 1
ATOM 654 O O . GLY A 1 88 ? -32.512 -0.891 18.327 1.00 44.44 88 GLY A O 1
ATOM 655 N N . GLY A 1 89 ? -32.260 -0.984 16.103 1.00 55.22 89 GLY A N 1
ATOM 656 C CA . GLY A 1 89 ? -30.847 -1.368 16.109 1.00 55.22 89 GLY A CA 1
ATOM 657 C C . GLY A 1 89 ? -29.918 -0.563 17.033 1.00 55.22 89 GLY A C 1
ATOM 658 O O . GLY A 1 89 ? -29.849 0.665 16.950 1.00 55.22 89 GLY A O 1
ATOM 659 N N . LEU A 1 90 ? -29.132 -1.265 17.858 1.00 63.38 90 LEU A N 1
ATOM 660 C CA . LEU A 1 90 ? -28.081 -0.677 18.697 1.00 63.38 90 LEU A CA 1
ATOM 661 C C . LEU A 1 90 ? -26.918 -0.187 17.815 1.00 63.38 90 LEU A C 1
ATOM 663 O O . LEU A 1 90 ? -26.226 -0.978 17.167 1.00 63.38 90 LEU A O 1
ATOM 667 N N . ALA A 1 91 ? -26.703 1.129 17.784 1.00 72.38 91 ALA A N 1
ATOM 668 C CA . ALA A 1 91 ? -25.531 1.761 17.181 1.00 72.38 91 ALA A CA 1
ATOM 669 C C . ALA A 1 91 ? -24.530 2.182 18.263 1.00 72.38 91 ALA A C 1
ATOM 671 O O . ALA A 1 91 ? -24.923 2.563 19.363 1.00 72.38 91 ALA A O 1
ATOM 672 N N . PHE A 1 92 ? -23.239 2.155 17.945 1.00 75.94 92 PHE A N 1
ATOM 673 C CA . PHE A 1 92 ? -22.178 2.687 18.795 1.00 75.94 92 PHE A CA 1
ATOM 674 C C . PHE A 1 92 ? -21.072 3.330 17.949 1.00 75.94 92 PHE A C 1
ATOM 676 O O . PHE A 1 92 ? -20.888 3.006 16.774 1.00 75.94 92 PHE A O 1
ATOM 683 N N . LEU A 1 93 ? -20.337 4.269 18.547 1.00 79.69 93 LEU A N 1
ATOM 684 C CA . LEU A 1 93 ? -19.184 4.898 17.908 1.00 79.69 93 LEU A CA 1
ATOM 685 C C . LEU A 1 93 ? -17.938 4.026 18.077 1.00 79.69 93 LEU A C 1
ATOM 687 O O . LEU A 1 93 ? -17.664 3.521 19.167 1.00 79.69 93 LEU A O 1
ATOM 691 N N . ALA A 1 94 ? -17.165 3.893 17.005 1.00 83.94 94 ALA A N 1
ATOM 692 C CA . ALA A 1 94 ? -15.878 3.212 17.007 1.00 83.94 94 ALA A CA 1
ATOM 693 C C . ALA A 1 94 ? -14.819 4.071 16.311 1.00 83.94 94 ALA A C 1
ATOM 695 O O . ALA A 1 94 ? -15.099 4.709 15.288 1.00 83.94 94 ALA A O 1
ATOM 696 N N . LEU A 1 95 ? -13.597 4.064 16.850 1.00 88.38 95 LEU A N 1
ATOM 697 C CA . LEU A 1 95 ? -12.433 4.532 16.110 1.00 88.38 95 LEU A CA 1
ATOM 698 C C . LEU A 1 95 ? -12.143 3.534 14.984 1.00 88.38 95 LEU A C 1
ATOM 700 O O . LEU A 1 95 ? -12.040 2.334 15.218 1.00 88.38 95 LEU A O 1
ATOM 704 N N . SER A 1 96 ? -12.025 4.040 13.766 1.00 88.62 96 SER A N 1
ATOM 705 C CA . SER A 1 96 ? -11.721 3.288 12.556 1.00 88.62 96 SER A CA 1
ATOM 706 C C . SER A 1 96 ? -10.370 3.729 12.028 1.00 88.62 96 SER A C 1
ATOM 708 O O . SER A 1 96 ? -10.080 4.922 12.022 1.00 88.62 96 SER A O 1
ATOM 710 N N . GLY A 1 97 ? -9.544 2.790 11.586 1.00 88.69 97 GLY A N 1
ATOM 711 C CA . GLY A 1 97 ? -8.236 3.086 11.015 1.00 88.69 97 GLY A CA 1
ATOM 712 C C . GLY A 1 97 ? -7.286 1.894 11.104 1.00 88.69 97 GLY A C 1
ATOM 713 O O . GLY A 1 97 ? -7.667 0.869 11.665 1.00 88.69 97 GLY A O 1
ATOM 714 N N . PRO A 1 98 ? -6.057 2.045 10.582 1.00 85.69 98 PRO A N 1
ATOM 715 C CA . PRO A 1 98 ? -5.090 0.964 10.411 1.00 85.69 98 PRO A CA 1
ATOM 716 C C . PRO A 1 98 ? -4.948 0.047 11.630 1.00 85.69 98 PRO A C 1
ATOM 718 O O . PRO A 1 98 ? -4.457 0.485 12.675 1.00 85.69 98 PRO A O 1
ATOM 721 N N . GLY A 1 99 ? -5.328 -1.221 11.452 1.00 79.81 99 GLY A N 1
ATOM 722 C CA . GLY A 1 99 ? -5.166 -2.289 12.446 1.00 79.81 99 GLY A CA 1
ATOM 723 C C . GLY A 1 99 ? -6.179 -2.270 13.590 1.00 79.81 99 GLY A C 1
ATOM 724 O O . GLY A 1 99 ? -5.910 -2.823 14.652 1.00 79.81 99 GLY A O 1
ATOM 725 N N . LEU A 1 100 ? -7.325 -1.617 13.391 1.00 87.38 100 LEU A N 1
ATOM 726 C CA . LEU A 1 100 ? -8.490 -1.737 14.264 1.00 87.38 100 LEU A CA 1
ATOM 727 C C . LEU A 1 100 ? -9.562 -2.581 13.572 1.00 87.38 100 LEU A C 1
ATOM 729 O O . LEU A 1 100 ? -9.837 -2.361 12.396 1.00 87.38 100 LEU A O 1
ATOM 733 N N . ASP A 1 101 ? -10.260 -3.441 14.317 1.00 83.50 101 ASP A N 1
ATOM 734 C CA . ASP A 1 101 ? -11.376 -4.263 13.803 1.00 83.50 101 ASP A CA 1
ATOM 735 C C . ASP A 1 101 ? -12.423 -3.433 13.055 1.00 83.50 101 ASP A C 1
ATOM 737 O O . ASP A 1 101 ? -13.032 -3.855 12.070 1.00 83.50 101 ASP A O 1
ATOM 741 N N . ALA A 1 102 ? -12.630 -2.205 13.526 1.00 84.06 102 ALA A N 1
ATOM 742 C CA . ALA A 1 102 ? -13.575 -1.300 12.924 1.00 84.06 102 ALA A CA 1
ATOM 743 C C . ALA A 1 102 ? -13.147 -0.878 11.503 1.00 84.06 102 ALA A C 1
ATOM 745 O O . ALA A 1 102 ? -14.035 -0.619 10.709 1.00 84.06 102 ALA A O 1
ATOM 746 N N . GLU A 1 103 ? -11.870 -0.866 11.113 1.00 84.88 103 GLU A N 1
ATOM 747 C CA . GLU A 1 103 ? -11.430 -0.439 9.766 1.00 84.88 103 GLU A CA 1
ATOM 748 C C . GLU A 1 103 ? -12.226 -1.100 8.631 1.00 84.88 103 GLU A C 1
ATOM 750 O O . GLU A 1 103 ? -12.618 -0.435 7.673 1.00 84.88 103 GLU A O 1
ATOM 755 N N . HIS A 1 104 ? -12.520 -2.394 8.772 1.00 78.19 104 HIS A N 1
ATOM 756 C CA . HIS A 1 104 ? -13.175 -3.192 7.735 1.00 78.19 104 HIS A CA 1
ATOM 757 C C . HIS A 1 104 ? -14.683 -3.334 7.914 1.00 78.19 104 HIS A C 1
ATOM 759 O O . HIS A 1 104 ? -15.362 -3.838 7.022 1.00 78.19 104 HIS A O 1
ATOM 765 N N . ILE A 1 105 ? -15.228 -2.883 9.044 1.00 80.75 105 ILE A N 1
ATOM 766 C CA . ILE A 1 105 ? -16.664 -2.970 9.297 1.00 80.75 105 ILE A CA 1
ATOM 767 C C . ILE A 1 105 ? -17.364 -1.815 8.565 1.00 80.75 105 ILE A C 1
ATOM 769 O O . ILE A 1 105 ? -17.051 -0.646 8.801 1.00 80.75 105 ILE A O 1
ATOM 773 N N . PRO A 1 106 ? -18.352 -2.090 7.711 1.00 77.25 106 PRO A N 1
ATOM 774 C CA . PRO A 1 106 ? -19.228 -1.067 7.157 1.00 77.25 106 PRO A CA 1
ATOM 775 C C . PRO A 1 106 ? -19.830 -0.151 8.225 1.00 77.25 106 PRO A C 1
ATOM 777 O O . PRO A 1 106 ? -20.332 -0.613 9.246 1.00 77.25 106 PRO A O 1
ATOM 780 N N . GLY A 1 107 ? -19.810 1.159 7.999 1.00 78.00 107 GLY A N 1
ATOM 781 C CA . GLY A 1 107 ? -20.367 2.114 8.950 1.00 78.00 107 GLY A CA 1
ATOM 782 C C . GLY A 1 107 ? -20.628 3.475 8.332 1.00 78.00 107 GLY A C 1
ATOM 783 O O . GLY A 1 107 ? -20.216 3.759 7.206 1.00 78.00 107 GLY A O 1
ATOM 784 N N . ILE A 1 108 ? -21.325 4.319 9.086 1.00 80.25 108 ILE A N 1
ATOM 785 C CA . ILE A 1 108 ? -21.572 5.704 8.699 1.00 80.25 108 ILE A CA 1
ATOM 786 C C . ILE A 1 108 ? -20.445 6.542 9.289 1.00 80.25 108 ILE A C 1
ATOM 788 O O . ILE A 1 108 ? -20.329 6.695 10.507 1.00 80.25 108 ILE A O 1
ATOM 792 N N . GLN A 1 109 ? -19.585 7.045 8.410 1.00 80.62 109 GLN A N 1
ATOM 793 C CA . GLN A 1 109 ? -18.471 7.899 8.786 1.00 80.62 109 GLN A CA 1
ATOM 794 C C . GLN A 1 109 ? -19.008 9.221 9.342 1.00 80.62 109 GLN A C 1
ATOM 796 O O . GLN A 1 109 ? -19.795 9.899 8.679 1.00 80.62 109 GLN A O 1
ATOM 801 N N . ARG A 1 110 ? -18.580 9.603 10.552 1.00 78.31 110 ARG A N 1
ATOM 802 C CA . ARG A 1 110 ? -18.893 10.933 11.080 1.00 78.31 110 ARG A CA 1
ATOM 803 C C . ARG A 1 110 ? -18.237 11.975 10.164 1.00 78.31 110 ARG A C 1
ATOM 805 O O . ARG A 1 110 ? -17.042 11.827 9.886 1.00 78.31 110 ARG A O 1
ATOM 812 N N . PRO A 1 111 ? -18.968 13.018 9.729 1.00 73.06 111 PRO A N 1
ATOM 813 C CA . PRO A 1 111 ? -18.367 14.134 9.014 1.00 73.06 111 PRO A CA 1
ATOM 814 C C . PRO A 1 111 ? -17.262 14.766 9.865 1.00 73.06 111 PRO A C 1
ATOM 816 O O . PRO A 1 111 ? -17.497 15.119 11.022 1.00 73.06 111 PRO A O 1
ATOM 819 N N . ALA A 1 112 ? -16.069 14.884 9.295 1.00 73.12 112 ALA A N 1
ATOM 820 C CA . ALA A 1 112 ? -14.923 15.550 9.897 1.00 73.12 112 ALA A CA 1
ATOM 821 C C . ALA A 1 112 ? -14.305 16.465 8.844 1.00 73.12 112 ALA A C 1
ATOM 823 O O . ALA A 1 112 ? -14.198 16.080 7.677 1.00 73.12 112 ALA A O 1
ATOM 824 N N . ASP A 1 113 ? -13.929 17.676 9.241 1.00 76.38 113 ASP A N 1
ATOM 825 C CA . ASP A 1 113 ? -13.148 18.544 8.371 1.00 76.38 113 ASP A CA 1
ATOM 826 C C . ASP A 1 113 ? -11.640 18.248 8.496 1.00 76.38 113 ASP A C 1
ATOM 828 O O . ASP A 1 113 ? -11.184 17.363 9.236 1.00 76.38 113 ASP A O 1
ATOM 832 N N . GLU A 1 114 ? -10.835 18.971 7.720 1.00 77.75 114 GLU A N 1
ATOM 833 C CA . GLU A 1 114 ? -9.382 18.806 7.728 1.00 77.75 114 GLU A CA 1
ATOM 834 C C . GLU A 1 114 ? -8.765 19.158 9.097 1.00 77.75 114 GLU A C 1
ATOM 836 O O . GLU A 1 114 ? -7.766 18.555 9.502 1.00 77.75 114 GLU A O 1
ATOM 841 N N . ALA A 1 115 ? -9.349 20.114 9.828 1.00 80.81 115 ALA A N 1
ATOM 842 C CA . ALA A 1 115 ? -8.857 20.528 11.136 1.00 80.81 115 ALA A CA 1
ATOM 843 C C . ALA A 1 115 ? -9.129 19.447 12.192 1.00 80.81 115 ALA A C 1
ATOM 845 O O . ALA A 1 115 ? -8.223 19.101 12.955 1.00 80.81 115 ALA A O 1
ATOM 846 N N . ASP A 1 116 ? -10.322 18.854 12.173 1.00 78.62 116 ASP A N 1
ATOM 847 C CA . ASP A 1 116 ? -10.715 17.745 13.043 1.00 78.62 116 ASP A CA 1
ATOM 848 C C . ASP A 1 116 ? -9.843 16.507 12.804 1.00 78.62 116 ASP A C 1
ATOM 850 O O . ASP A 1 116 ? -9.332 15.900 13.750 1.00 78.62 116 ASP A O 1
ATOM 854 N N . THR A 1 117 ? -9.584 16.178 11.535 1.00 82.81 117 THR A N 1
ATOM 855 C CA . THR A 1 117 ? -8.707 15.059 11.149 1.00 82.81 117 THR A CA 1
ATOM 856 C C . THR A 1 117 ? -7.277 15.272 11.661 1.00 82.81 117 THR A C 1
ATOM 858 O O . THR A 1 117 ? -6.665 14.373 12.250 1.00 82.81 117 THR A O 1
ATOM 861 N N . LYS A 1 118 ? -6.735 16.490 11.512 1.00 84.81 118 LYS A N 1
ATOM 862 C CA . LYS A 1 118 ? -5.408 16.855 12.041 1.00 84.81 118 LYS A CA 1
ATOM 863 C C . LYS A 1 118 ? -5.364 16.831 13.570 1.00 84.81 118 LYS A C 1
ATOM 865 O O . LYS A 1 118 ? -4.348 16.416 14.142 1.00 84.81 118 LYS A O 1
ATOM 870 N N . ALA A 1 119 ? -6.434 17.257 14.239 1.00 85.31 119 ALA A N 1
ATOM 871 C CA . ALA A 1 119 ? -6.536 17.226 15.694 1.00 85.31 119 ALA A CA 1
ATOM 872 C C . ALA A 1 119 ? -6.528 15.782 16.218 1.00 85.31 119 ALA A C 1
ATOM 874 O O . ALA A 1 119 ? -5.709 15.462 17.088 1.00 85.31 119 ALA A O 1
ATOM 875 N N . LEU A 1 120 ? -7.350 14.901 15.630 1.00 86.75 120 LEU A N 1
ATOM 876 C CA . LEU A 1 120 ? -7.394 13.469 15.943 1.00 86.75 120 LEU A CA 1
ATOM 877 C C . LEU A 1 120 ? -6.023 12.813 15.758 1.00 86.75 120 LEU A C 1
ATOM 879 O O . LEU A 1 120 ? -5.491 12.209 16.690 1.00 86.75 120 LEU A O 1
ATOM 883 N N . SER A 1 121 ? -5.403 13.027 14.598 1.00 89.44 121 SER A N 1
ATOM 884 C CA . SER A 1 121 ? -4.056 12.542 14.288 1.00 89.44 121 SER A CA 1
ATOM 885 C C . SER A 1 121 ? -3.014 12.985 15.325 1.00 89.44 121 SER A C 1
ATOM 887 O O . SER A 1 121 ? -2.223 12.179 15.822 1.00 89.44 121 SER A O 1
ATOM 889 N N . THR A 1 122 ? -3.032 14.265 15.709 1.00 89.50 122 THR A N 1
ATOM 890 C CA . THR A 1 122 ? -2.090 14.826 16.690 1.00 89.50 122 THR A CA 1
ATOM 891 C C . THR A 1 122 ? -2.254 14.189 18.067 1.00 89.50 122 THR A C 1
ATOM 893 O O . THR A 1 122 ? -1.263 13.915 18.744 1.00 89.50 122 THR A O 1
ATOM 896 N N . HIS A 1 123 ? -3.487 13.934 18.492 1.00 89.75 123 HIS A N 1
ATOM 897 C CA . HIS A 1 123 ? -3.758 13.286 19.770 1.00 89.75 123 HIS A CA 1
ATOM 898 C C . HIS A 1 123 ? -3.360 11.816 19.778 1.00 89.75 123 HIS A C 1
ATOM 900 O O . HIS A 1 123 ? -2.666 11.406 20.702 1.00 89.75 123 HIS A O 1
ATOM 906 N N . LEU A 1 124 ? -3.714 11.046 18.742 1.00 92.50 124 LEU A N 1
ATOM 907 C CA . LEU A 1 124 ? -3.325 9.636 18.644 1.00 92.50 124 LEU A CA 1
ATOM 908 C C . LEU A 1 124 ? -1.800 9.476 18.664 1.00 92.50 124 LEU A C 1
ATOM 910 O O . LEU A 1 124 ? -1.278 8.597 19.341 1.00 92.50 124 LEU A O 1
ATOM 914 N N . ARG A 1 125 ? -1.064 10.393 18.026 1.00 91.88 125 ARG A N 1
ATOM 915 C CA . ARG A 1 125 ? 0.403 10.432 18.117 1.00 91.88 125 ARG A CA 1
ATOM 916 C C . ARG A 1 125 ? 0.921 10.702 19.527 1.00 91.88 125 ARG A C 1
ATOM 918 O O . ARG A 1 125 ? 1.902 10.086 19.930 1.00 91.88 125 ARG A O 1
ATOM 925 N N . ARG A 1 126 ? 0.297 11.619 20.275 1.00 90.94 126 ARG A N 1
ATOM 926 C CA . ARG A 1 126 ? 0.666 11.872 21.681 1.00 90.94 126 ARG A CA 1
ATOM 927 C C . ARG A 1 126 ? 0.399 10.644 22.546 1.00 90.94 126 ARG A C 1
ATOM 929 O O . ARG A 1 126 ? 1.249 10.302 23.359 1.00 90.94 126 ARG A O 1
ATOM 936 N N . MET A 1 127 ? -0.728 9.968 22.324 1.00 91.00 127 MET A N 1
ATOM 937 C CA . MET A 1 127 ? -1.049 8.712 23.003 1.00 91.00 127 MET A CA 1
ATOM 938 C C . MET A 1 127 ? -0.037 7.617 22.658 1.00 91.00 127 MET A C 1
ATOM 940 O O . MET A 1 127 ? 0.457 6.967 23.565 1.00 91.00 127 MET A O 1
ATOM 944 N N . CYS A 1 128 ? 0.370 7.491 21.393 1.00 94.12 128 CYS A N 1
ATOM 945 C CA . CYS A 1 128 ? 1.428 6.565 20.984 1.00 94.12 128 CYS A CA 1
ATOM 946 C C . CYS A 1 128 ? 2.732 6.801 21.760 1.00 94.12 128 CYS A C 1
ATOM 948 O O . CYS A 1 128 ? 3.306 5.857 22.290 1.00 94.12 128 CYS A O 1
ATOM 950 N N . VAL A 1 129 ? 3.190 8.053 21.890 1.00 93.44 129 VAL A N 1
ATOM 951 C CA . VAL A 1 129 ? 4.405 8.354 22.672 1.00 93.44 129 VAL A CA 1
ATOM 952 C C . VAL A 1 129 ? 4.225 7.976 24.145 1.00 93.44 129 VAL A C 1
ATOM 954 O O . VAL A 1 129 ? 5.090 7.312 24.707 1.00 93.44 129 VAL A O 1
ATOM 957 N N . ALA A 1 130 ? 3.089 8.335 24.748 1.00 91.44 130 ALA A N 1
ATOM 958 C CA . ALA A 1 130 ? 2.801 8.016 26.144 1.00 91.44 130 ALA A CA 1
ATOM 959 C C . ALA A 1 130 ? 2.720 6.499 26.403 1.00 91.44 130 ALA A C 1
ATOM 961 O O . ALA A 1 130 ? 3.221 6.023 27.419 1.00 91.44 130 ALA A O 1
ATOM 962 N N . GLU A 1 131 ? 2.136 5.728 25.481 1.00 92.56 131 GLU A N 1
ATOM 963 C CA . GLU A 1 131 ? 2.089 4.265 25.572 1.00 92.56 131 GLU A CA 1
ATOM 964 C C . GLU A 1 131 ? 3.485 3.648 25.433 1.00 92.56 131 GLU A C 1
ATOM 966 O O . GLU A 1 131 ? 3.845 2.774 26.218 1.00 92.56 131 GLU A O 1
ATOM 971 N N . ALA A 1 132 ? 4.312 4.136 24.503 1.00 92.00 132 ALA A N 1
ATOM 972 C CA . ALA A 1 132 ? 5.691 3.667 24.368 1.00 92.00 132 ALA A CA 1
ATOM 973 C C . ALA A 1 132 ? 6.515 3.896 25.647 1.00 92.00 132 ALA A C 1
ATOM 975 O O . ALA A 1 132 ? 7.272 3.017 26.059 1.00 92.00 132 ALA A O 1
ATOM 976 N N . GLU A 1 133 ? 6.356 5.061 26.283 1.00 91.31 133 GLU A N 1
ATOM 977 C CA . GLU A 1 133 ? 6.996 5.384 27.564 1.00 91.31 133 GLU A CA 1
ATOM 978 C C . GLU A 1 133 ? 6.462 4.520 28.711 1.00 91.31 133 GLU A C 1
ATOM 980 O O . GLU A 1 133 ? 7.237 4.095 29.566 1.00 91.31 133 GLU A O 1
ATOM 985 N N . ARG A 1 134 ? 5.152 4.233 28.724 1.00 90.00 134 ARG A N 1
ATOM 986 C CA . ARG A 1 134 ? 4.519 3.372 29.732 1.00 90.00 134 ARG A CA 1
ATOM 987 C C . ARG A 1 134 ? 5.061 1.946 29.683 1.00 90.00 134 ARG A C 1
ATOM 989 O O . ARG A 1 134 ? 5.310 1.369 30.737 1.00 90.00 134 ARG A O 1
ATOM 996 N N . ILE A 1 135 ? 5.181 1.379 28.483 1.00 90.00 135 ILE A N 1
ATOM 997 C CA . ILE A 1 135 ? 5.539 -0.031 28.281 1.00 90.00 135 ILE A CA 1
ATOM 998 C C . ILE A 1 135 ? 7.054 -0.218 28.378 1.00 90.00 135 ILE A C 1
ATOM 1000 O O . ILE A 1 135 ? 7.514 -1.138 29.045 1.00 90.00 135 ILE A O 1
ATOM 1004 N N . GLY A 1 136 ? 7.837 0.663 27.753 1.00 89.69 136 GLY A N 1
ATOM 1005 C CA . GLY A 1 136 ? 9.283 0.500 27.621 1.00 89.69 136 GLY A CA 1
ATOM 1006 C C . GLY A 1 136 ? 9.678 -0.435 26.470 1.00 89.69 136 GLY A C 1
ATOM 1007 O O . GLY A 1 136 ? 8.935 -1.323 26.065 1.00 89.69 136 GLY A O 1
ATOM 1008 N N . VAL A 1 137 ? 10.870 -0.208 25.913 1.00 89.31 137 VAL A N 1
ATOM 1009 C CA . VAL A 1 137 ? 11.326 -0.872 24.677 1.00 89.31 137 VAL A CA 1
ATOM 1010 C C . VAL A 1 137 ? 11.562 -2.370 24.855 1.00 89.31 137 VAL A C 1
ATOM 1012 O O . VAL A 1 137 ? 11.179 -3.127 23.974 1.00 89.31 137 VAL A O 1
ATOM 1015 N N . GLU A 1 138 ? 12.160 -2.792 25.968 1.00 88.00 138 GLU A N 1
ATOM 1016 C CA . GLU A 1 138 ? 12.449 -4.215 26.211 1.00 88.00 138 GLU A CA 1
ATOM 1017 C C . GLU A 1 138 ? 11.148 -5.022 26.321 1.00 88.00 138 GLU A C 1
ATOM 1019 O O . GLU A 1 138 ? 10.973 -6.020 25.637 1.00 88.00 138 GLU A O 1
ATOM 1024 N N . ASN A 1 139 ? 10.159 -4.497 27.045 1.00 88.50 139 ASN A N 1
ATOM 1025 C CA . ASN A 1 139 ? 8.842 -5.124 27.137 1.00 88.50 139 ASN A CA 1
ATOM 1026 C C . ASN A 1 139 ? 8.114 -5.123 25.777 1.00 88.50 139 ASN A C 1
ATOM 1028 O O . ASN A 1 139 ? 7.436 -6.075 25.424 1.00 88.50 139 ASN A O 1
ATOM 1032 N N . LEU A 1 140 ? 8.263 -4.088 24.943 1.00 91.38 140 LEU A N 1
ATOM 1033 C CA . LEU A 1 140 ? 7.707 -4.142 23.582 1.00 91.38 140 LEU A CA 1
ATOM 1034 C C . LEU A 1 140 ? 8.320 -5.275 22.741 1.00 91.38 140 LEU A C 1
ATOM 1036 O O . LEU A 1 140 ? 7.609 -5.843 21.916 1.00 91.38 140 LEU A O 1
ATOM 1040 N N . ILE A 1 141 ? 9.604 -5.595 22.941 1.00 90.88 141 ILE A N 1
ATOM 1041 C CA . ILE A 1 141 ? 10.274 -6.726 22.284 1.00 90.88 141 ILE A CA 1
ATOM 1042 C C . ILE A 1 141 ? 9.704 -8.043 22.805 1.00 90.88 141 ILE A C 1
ATOM 1044 O O . ILE A 1 141 ? 9.258 -8.855 22.001 1.00 90.88 141 ILE A O 1
ATOM 1048 N N . ASP A 1 142 ? 9.640 -8.212 24.125 1.00 88.44 142 ASP A N 1
ATOM 1049 C CA . ASP A 1 142 ? 9.137 -9.440 24.746 1.00 88.44 142 ASP A CA 1
ATOM 1050 C C . ASP A 1 142 ? 7.690 -9.735 24.321 1.00 88.44 142 ASP A C 1
ATOM 1052 O O . ASP A 1 142 ? 7.377 -10.852 23.920 1.00 88.44 142 ASP A O 1
ATOM 1056 N N . ALA A 1 143 ? 6.814 -8.722 24.315 1.00 88.38 143 ALA A N 1
ATOM 1057 C CA . ALA A 1 143 ? 5.423 -8.886 23.883 1.00 88.38 143 ALA A CA 1
ATOM 1058 C C . ALA A 1 143 ? 5.329 -9.278 22.407 1.00 88.38 143 ALA A C 1
ATOM 1060 O O . ALA A 1 143 ? 4.467 -10.067 22.032 1.00 88.38 143 ALA A O 1
ATOM 1061 N N . PHE A 1 144 ? 6.193 -8.708 21.568 1.00 90.19 144 PHE A N 1
ATOM 1062 C CA . PHE A 1 144 ? 6.227 -9.006 20.144 1.00 90.19 144 PHE A CA 1
ATOM 1063 C C . PHE A 1 144 ? 6.688 -10.446 19.891 1.00 90.19 144 PHE A C 1
ATOM 1065 O O . PHE A 1 144 ? 6.036 -11.177 19.146 1.00 90.19 144 PHE A O 1
ATOM 1072 N N . ASP A 1 145 ? 7.731 -10.890 20.589 1.00 87.81 145 ASP A N 1
ATOM 1073 C CA . ASP A 1 145 ? 8.247 -12.256 20.494 1.00 87.81 145 ASP A CA 1
ATOM 1074 C C . ASP A 1 145 ? 7.255 -13.300 21.036 1.00 87.81 145 ASP A C 1
ATOM 1076 O O . ASP A 1 145 ? 7.000 -14.305 20.375 1.00 87.81 145 ASP A O 1
ATOM 1080 N N . GLU A 1 146 ? 6.607 -13.040 22.178 1.00 83.62 146 GLU A N 1
ATOM 1081 C CA . GLU A 1 146 ? 5.564 -13.917 22.739 1.00 83.62 146 GLU A CA 1
ATOM 1082 C C . GLU A 1 146 ? 4.381 -14.109 21.770 1.00 83.62 146 GLU A C 1
ATOM 1084 O O . GLU A 1 146 ? 3.810 -15.200 21.657 1.00 83.62 146 GLU A O 1
ATOM 1089 N N . THR A 1 147 ? 4.005 -13.052 21.043 1.00 77.94 147 THR A N 1
ATOM 1090 C CA . THR A 1 147 ? 2.914 -13.111 20.054 1.00 77.94 147 THR A CA 1
ATOM 1091 C C . THR A 1 147 ? 3.313 -13.839 18.777 1.00 77.94 147 THR A C 1
ATOM 1093 O O . THR A 1 147 ? 2.467 -14.432 18.114 1.00 77.94 147 THR A O 1
ATOM 1096 N N . PHE A 1 148 ? 4.610 -13.859 18.466 1.00 70.19 148 PHE A N 1
ATOM 1097 C CA . PHE A 1 148 ? 5.156 -14.643 17.368 1.00 70.19 148 PHE A CA 1
ATOM 1098 C C . PHE A 1 148 ? 5.171 -16.144 17.694 1.00 70.19 148 PHE A C 1
ATOM 1100 O O . PHE A 1 148 ? 4.832 -16.953 16.838 1.00 70.19 148 PHE A O 1
ATOM 1107 N N . ASP A 1 149 ? 5.494 -16.530 18.933 1.00 65.00 149 ASP A N 1
ATOM 1108 C CA . ASP A 1 149 ? 5.516 -17.943 19.347 1.00 65.00 149 ASP A CA 1
ATOM 1109 C C . ASP A 1 149 ? 4.120 -18.568 19.511 1.00 65.00 149 ASP A C 1
ATOM 1111 O O . ASP A 1 149 ? 3.964 -19.788 19.419 1.00 65.00 149 ASP A O 1
ATOM 1115 N N . SER A 1 150 ? 3.113 -17.747 19.818 1.00 54.53 150 SER A N 1
ATOM 1116 C CA . SER A 1 150 ? 1.728 -18.192 20.025 1.00 54.53 150 SER A CA 1
ATOM 1117 C C . SER A 1 150 ? 0.928 -18.319 18.722 1.00 54.53 150 SER A C 1
ATOM 1119 O O . SER A 1 150 ? -0.099 -18.999 18.713 1.00 54.53 150 SER A O 1
ATOM 1121 N N . GLY A 1 151 ? 1.419 -17.737 17.621 1.00 43.97 151 GLY A N 1
ATOM 1122 C CA . GLY A 1 151 ? 0.901 -17.924 16.267 1.00 43.97 151 GLY A CA 1
ATOM 1123 C C . GLY A 1 151 ? 1.579 -19.106 15.570 1.00 43.97 151 GLY A C 1
ATOM 1124 O O . GLY A 1 151 ? 2.799 -19.207 15.507 1.00 43.97 151 GLY A O 1
ATOM 1125 N N . THR A 1 152 ? 0.787 -20.034 15.043 1.00 37.12 152 THR A N 1
ATOM 1126 C CA . THR A 1 152 ? 1.239 -21.243 14.338 1.00 37.12 152 THR A CA 1
ATOM 1127 C C . THR A 1 152 ? 2.312 -20.990 13.274 1.00 37.12 152 THR A C 1
ATOM 1129 O O . THR A 1 152 ? 2.183 -20.099 12.435 1.00 37.12 152 THR A O 1
ATOM 1132 N N . THR A 1 153 ? 3.327 -21.857 13.256 1.00 32.94 153 THR A N 1
ATOM 1133 C CA . THR A 1 153 ? 4.367 -21.922 12.224 1.00 32.94 153 THR A CA 1
ATOM 1134 C C . THR A 1 153 ? 3.778 -22.067 10.804 1.00 32.94 153 THR A C 1
ATOM 1136 O O . THR A 1 153 ? 2.776 -22.765 10.621 1.00 32.94 153 THR A O 1
ATOM 1139 N N . PRO A 1 154 ? 4.414 -21.492 9.761 1.00 33.69 154 PRO A N 1
ATOM 1140 C CA . PRO A 1 154 ? 3.906 -21.515 8.380 1.00 33.69 154 PRO A CA 1
ATOM 1141 C C . PRO A 1 154 ? 3.758 -22.910 7.736 1.00 33.69 154 PRO A C 1
ATOM 1143 O O . PRO A 1 154 ? 3.143 -23.034 6.679 1.00 33.69 154 PRO A O 1
ATOM 1146 N N . GLU A 1 155 ? 4.307 -23.974 8.332 1.00 30.92 155 GLU A N 1
ATOM 1147 C CA . GLU A 1 155 ? 4.349 -25.320 7.734 1.00 30.92 155 GLU A CA 1
ATOM 1148 C C . GLU A 1 155 ? 3.028 -26.108 7.808 1.00 30.92 155 GLU A C 1
ATOM 1150 O O . GLU A 1 155 ? 2.868 -27.093 7.086 1.00 30.92 155 GLU A O 1
ATOM 1155 N N . ARG A 1 156 ? 2.037 -25.688 8.609 1.00 27.55 156 ARG A N 1
ATOM 1156 C CA . ARG A 1 156 ? 0.749 -26.412 8.701 1.00 27.55 156 ARG A CA 1
ATOM 1157 C C . ARG A 1 156 ? -0.241 -26.130 7.567 1.00 27.55 156 ARG A C 1
ATOM 1159 O O . ARG A 1 156 ? -1.189 -26.889 7.399 1.00 27.55 156 ARG A O 1
ATOM 1166 N N . LEU A 1 157 ? -0.003 -25.118 6.732 1.00 32.56 157 LEU A N 1
ATOM 1167 C CA . LEU A 1 157 ? -0.915 -24.744 5.640 1.00 32.56 157 LEU A CA 1
ATOM 1168 C C . LEU A 1 157 ? -0.816 -25.630 4.382 1.00 32.56 157 LEU A C 1
ATOM 1170 O O . LEU A 1 157 ? -1.575 -25.414 3.441 1.00 32.56 157 LEU A O 1
ATOM 1174 N N . GLN A 1 158 ? 0.077 -26.627 4.340 1.00 28.69 158 GLN A N 1
ATOM 1175 C CA . GLN A 1 158 ? 0.215 -27.512 3.172 1.00 28.69 158 GLN A CA 1
ATOM 1176 C C . GLN A 1 158 ? -0.447 -28.893 3.308 1.00 28.69 158 GLN A C 1
ATOM 1178 O O . GLN A 1 158 ? -0.556 -29.569 2.289 1.00 28.69 158 GLN A O 1
ATOM 1183 N N . ASN A 1 159 ? -0.938 -29.309 4.487 1.00 27.20 159 ASN A N 1
ATOM 1184 C CA . ASN A 1 159 ? -1.380 -30.704 4.678 1.00 27.20 159 ASN A CA 1
ATOM 1185 C C . ASN A 1 159 ? -2.834 -30.952 5.118 1.00 27.20 159 ASN A C 1
ATOM 1187 O O . ASN A 1 159 ? -3.262 -32.100 5.023 1.00 27.20 159 ASN A O 1
ATOM 1191 N N . ASP A 1 160 ? -3.645 -29.955 5.478 1.00 28.84 160 ASP A N 1
ATOM 1192 C CA . ASP A 1 160 ? -5.038 -30.218 5.896 1.00 28.84 160 ASP A CA 1
ATOM 1193 C C . ASP A 1 160 ? -6.047 -30.126 4.741 1.00 28.84 160 ASP A C 1
ATOM 1195 O O . ASP A 1 160 ? -7.024 -29.379 4.759 1.00 28.84 160 ASP A O 1
ATOM 1199 N N . SER A 1 161 ? -5.829 -30.974 3.733 1.00 30.62 161 SER A N 1
ATOM 1200 C CA . SER A 1 161 ? -6.909 -31.472 2.871 1.00 30.62 161 SER A CA 1
ATOM 1201 C C . SER A 1 161 ? -7.383 -32.832 3.399 1.00 30.62 161 SER A C 1
ATOM 1203 O O . SER A 1 161 ? -7.136 -33.881 2.811 1.00 30.62 161 SER A O 1
ATOM 1205 N N . GLY A 1 162 ? -8.035 -32.817 4.563 1.00 25.64 162 GLY A N 1
ATOM 1206 C CA . GLY A 1 162 ? -8.573 -34.005 5.225 1.00 25.64 162 GLY A CA 1
ATOM 1207 C C . GLY A 1 162 ? -9.894 -33.688 5.919 1.00 25.64 162 GLY A C 1
ATOM 1208 O O . GLY A 1 162 ? -9.968 -32.829 6.784 1.00 25.64 162 GLY A O 1
ATOM 1209 N N . THR A 1 163 ? -10.949 -34.354 5.474 1.00 27.86 163 THR A N 1
ATOM 1210 C CA . THR A 1 163 ? -12.363 -34.219 5.852 1.00 27.86 163 THR A CA 1
ATOM 1211 C C . THR A 1 163 ? -12.703 -34.588 7.305 1.00 27.86 163 THR A C 1
ATOM 1213 O O . THR A 1 163 ? -12.167 -35.580 7.793 1.00 27.86 163 THR A O 1
ATOM 1216 N N . SER A 1 164 ? -13.736 -33.907 7.853 1.00 29.81 164 SER A N 1
ATOM 1217 C CA . SER A 1 164 ? -14.672 -34.293 8.955 1.00 29.81 164 SER A CA 1
ATOM 1218 C C . SER A 1 164 ? -14.056 -34.511 10.355 1.00 29.81 164 SER A C 1
ATOM 1220 O O . SER A 1 164 ? -12.974 -35.060 10.464 1.00 29.81 164 SER A O 1
ATOM 1222 N N . ASP A 1 165 ? -14.643 -34.140 11.497 1.00 25.67 165 ASP A N 1
ATOM 1223 C CA . ASP A 1 165 ? -16.052 -33.994 11.884 1.00 25.67 165 ASP A CA 1
ATOM 1224 C C . ASP A 1 165 ? -16.210 -33.127 13.159 1.00 25.67 165 ASP A C 1
ATOM 1226 O O . ASP A 1 165 ? -15.251 -32.834 13.872 1.00 25.67 165 ASP A O 1
ATOM 1230 N N . GLU A 1 166 ? -17.463 -32.758 13.415 1.00 34.16 166 GLU A N 1
ATOM 1231 C CA . GLU A 1 166 ? -18.066 -32.000 14.521 1.00 34.16 166 GLU A CA 1
ATOM 1232 C C . GLU A 1 166 ? -17.418 -32.078 15.928 1.00 34.16 166 GLU A C 1
ATOM 1234 O O . GLU A 1 166 ? -17.360 -33.132 16.562 1.00 34.16 166 GLU A O 1
ATOM 1239 N N . SER A 1 167 ? -17.130 -30.908 16.514 1.00 26.62 167 SER A N 1
ATOM 1240 C CA . SER A 1 167 ? -17.383 -30.639 17.937 1.00 26.62 167 SER A CA 1
ATOM 1241 C C . SER A 1 167 ? -17.621 -29.141 18.180 1.00 26.62 167 SER A C 1
ATOM 1243 O O . SER A 1 167 ? -16.840 -28.277 17.790 1.00 26.62 167 SER A O 1
ATOM 1245 N N . ASN A 1 168 ? -18.768 -28.839 18.792 1.00 31.11 168 ASN A N 1
ATOM 1246 C CA . ASN A 1 168 ? -19.100 -27.528 19.335 1.00 31.11 168 ASN A CA 1
ATOM 1247 C C . ASN A 1 168 ? -18.206 -27.255 20.548 1.00 31.11 168 ASN A C 1
ATOM 1249 O O . ASN A 1 168 ? -18.349 -27.952 21.551 1.00 31.11 168 ASN A O 1
ATOM 1253 N N . ASP A 1 169 ? -17.378 -26.212 20.492 1.00 26.09 169 ASP A N 1
ATOM 1254 C CA . ASP A 1 169 ? -17.012 -25.478 21.700 1.00 26.09 169 ASP A CA 1
ATOM 1255 C C . ASP A 1 169 ? -16.730 -23.996 21.411 1.00 26.09 169 ASP A C 1
ATOM 1257 O O . ASP A 1 169 ? -16.117 -23.611 20.412 1.00 26.09 169 ASP A O 1
ATOM 1261 N N . GLU A 1 170 ? -17.251 -23.153 22.294 1.00 30.45 170 GLU A N 1
ATOM 1262 C CA . GLU A 1 170 ? -17.275 -21.699 22.216 1.00 30.45 170 GLU A CA 1
ATOM 1263 C C . GLU A 1 170 ? -15.891 -21.101 22.500 1.00 30.45 170 GLU A C 1
ATOM 1265 O O . GLU A 1 170 ? -15.621 -20.586 23.577 1.00 30.45 170 GLU A O 1
ATOM 1270 N N . THR A 1 171 ? -14.998 -21.091 21.519 1.00 27.34 171 THR A N 1
ATOM 1271 C CA . THR A 1 171 ? -13.874 -20.143 21.487 1.00 27.34 171 THR A CA 1
ATOM 1272 C C . THR A 1 171 ? -13.542 -19.847 20.039 1.00 27.34 171 THR A C 1
ATOM 1274 O O . THR A 1 171 ? -12.681 -20.465 19.424 1.00 27.34 171 THR A O 1
ATOM 1277 N N . ARG A 1 172 ? -14.223 -18.852 19.468 1.00 28.16 172 ARG A N 1
ATOM 1278 C CA . ARG A 1 172 ? -13.720 -18.195 18.264 1.00 28.16 172 ARG A CA 1
ATOM 1279 C C . ARG A 1 172 ? -12.494 -17.388 18.695 1.00 28.16 172 ARG A C 1
ATOM 1281 O O . ARG A 1 172 ? -12.606 -16.222 19.069 1.00 28.16 172 ARG A O 1
ATOM 1288 N N . THR A 1 173 ? -11.361 -18.074 18.791 1.00 28.80 173 THR A N 1
ATOM 1289 C CA . THR A 1 173 ? -10.069 -17.523 19.165 1.00 28.80 173 THR A CA 1
ATOM 1290 C C . THR A 1 173 ? -9.749 -16.372 18.225 1.00 28.80 173 THR A C 1
ATOM 1292 O O . THR A 1 173 ? -9.671 -16.517 17.011 1.00 28.80 173 THR A O 1
ATOM 1295 N N . THR A 1 174 ? -9.506 -15.207 18.807 1.00 33.06 174 THR A N 1
ATOM 1296 C CA . THR A 1 174 ? -8.774 -14.081 18.216 1.00 33.06 174 THR A CA 1
ATOM 1297 C C . THR A 1 174 ? -7.293 -14.440 17.970 1.00 33.06 174 THR A C 1
ATOM 1299 O O . THR A 1 174 ? -6.423 -13.595 18.131 1.00 33.06 174 THR A O 1
ATOM 1302 N N . GLY A 1 175 ? -6.997 -15.712 17.671 1.00 30.41 175 GLY A N 1
ATOM 1303 C CA . GLY A 1 175 ? -5.672 -16.333 17.750 1.00 30.41 175 GLY A CA 1
ATOM 1304 C C . GLY A 1 175 ? -4.888 -16.385 16.440 1.00 30.41 175 GLY A C 1
ATOM 1305 O O . GLY A 1 175 ? -3.728 -16.771 16.473 1.00 30.41 175 GLY A O 1
ATOM 1306 N N . ASP A 1 176 ? -5.477 -15.971 15.316 1.00 50.84 176 ASP A N 1
ATOM 1307 C CA . ASP A 1 176 ? -4.806 -16.040 14.003 1.00 50.84 176 ASP A CA 1
ATOM 1308 C C . ASP A 1 176 ? -4.157 -14.701 13.582 1.00 50.84 176 ASP A C 1
ATOM 1310 O O . ASP A 1 176 ? -3.444 -14.645 12.586 1.00 50.84 176 ASP A O 1
ATOM 1314 N N . ASP A 1 177 ? -4.453 -13.628 14.330 1.00 72.88 177 ASP A N 1
ATOM 1315 C CA . ASP A 1 177 ? -3.962 -12.238 14.273 1.00 72.88 177 ASP A CA 1
ATOM 1316 C C . ASP A 1 177 ? -2.700 -11.895 15.103 1.00 72.88 177 ASP A C 1
ATOM 1318 O O . ASP A 1 177 ? -2.919 -11.435 16.227 1.00 72.88 177 ASP A O 1
ATOM 1322 N N . PRO A 1 178 ? -1.425 -12.023 14.669 1.00 78.75 178 PRO A N 1
ATOM 1323 C CA . PRO A 1 178 ? -0.277 -11.624 15.500 1.00 78.75 178 PRO A CA 1
ATOM 1324 C C . PRO A 1 178 ? -0.340 -10.164 15.977 1.00 78.75 178 PRO A C 1
ATOM 1326 O O . PRO A 1 178 ? -0.019 -9.864 17.130 1.00 78.75 178 PRO A O 1
ATOM 1329 N N . ALA A 1 179 ? -0.837 -9.249 15.137 1.00 82.69 179 ALA A N 1
ATOM 1330 C CA . ALA A 1 179 ? -0.991 -7.843 15.501 1.00 82.69 179 ALA A CA 1
ATOM 1331 C C . ALA A 1 179 ? -2.106 -7.637 16.536 1.00 82.69 179 ALA A C 1
ATOM 1333 O O . ALA A 1 179 ? -1.961 -6.820 17.453 1.00 82.69 179 ALA A O 1
ATOM 1334 N N . ALA A 1 180 ? -3.206 -8.384 16.418 1.00 81.94 180 ALA A N 1
ATOM 1335 C CA . ALA A 1 180 ? -4.305 -8.364 17.378 1.00 81.94 180 ALA A CA 1
ATOM 1336 C C . ALA A 1 180 ? -3.892 -8.967 18.733 1.00 81.94 180 ALA A C 1
ATOM 1338 O O . ALA A 1 180 ? -4.196 -8.388 19.781 1.00 81.94 180 ALA A O 1
ATOM 1339 N N . ALA A 1 181 ? -3.145 -10.075 18.722 1.00 84.25 181 ALA A N 1
ATOM 1340 C CA . ALA A 1 181 ? -2.575 -10.691 19.919 1.00 84.25 181 ALA A CA 1
ATOM 1341 C C . ALA A 1 181 ? -1.609 -9.729 20.629 1.00 84.25 181 ALA A C 1
ATOM 1343 O O . ALA A 1 181 ? -1.719 -9.507 21.837 1.00 84.25 181 ALA A O 1
ATOM 1344 N N . PHE A 1 182 ? -0.734 -9.063 19.871 1.00 88.94 182 PHE A N 1
ATOM 1345 C CA . PHE A 1 182 ? 0.157 -8.030 20.394 1.00 88.94 182 PHE A CA 1
ATOM 1346 C C . PHE A 1 182 ? -0.600 -6.857 21.022 1.00 88.94 182 PHE A C 1
ATOM 1348 O O . PHE A 1 182 ? -0.270 -6.407 22.124 1.00 88.94 182 PHE A O 1
ATOM 1355 N N . ALA A 1 183 ? -1.664 -6.382 20.372 1.00 88.62 183 ALA A N 1
ATOM 1356 C CA . ALA A 1 183 ? -2.510 -5.338 20.934 1.00 88.62 183 ALA A CA 1
ATOM 1357 C C . ALA A 1 183 ? -3.199 -5.781 22.235 1.00 88.62 183 ALA A C 1
ATOM 1359 O O . ALA A 1 183 ? -3.239 -5.006 23.194 1.00 88.62 183 ALA A O 1
ATOM 1360 N N . ALA A 1 184 ? -3.696 -7.019 22.312 1.00 85.38 184 ALA A N 1
ATOM 1361 C CA . ALA A 1 184 ? -4.294 -7.563 23.530 1.00 85.38 184 ALA A CA 1
ATOM 1362 C C . ALA A 1 184 ? -3.280 -7.627 24.684 1.00 85.38 184 ALA A C 1
ATOM 1364 O O . ALA A 1 184 ? -3.573 -7.150 25.788 1.00 85.38 184 ALA A O 1
ATOM 1365 N N . ARG A 1 185 ? -2.063 -8.111 24.410 1.00 86.50 185 ARG A N 1
ATOM 1366 C CA . ARG A 1 185 ? -0.969 -8.192 25.385 1.00 86.50 185 ARG A CA 1
ATOM 1367 C C . ARG A 1 185 ? -0.651 -6.826 25.995 1.00 86.50 185 ARG A C 1
ATOM 1369 O O . ARG A 1 185 ? -0.652 -6.652 27.214 1.00 86.50 185 ARG A O 1
ATOM 1376 N N . VAL A 1 186 ? -0.461 -5.827 25.136 1.00 88.69 186 VAL A N 1
ATOM 1377 C CA . VAL A 1 186 ? -0.031 -4.477 25.524 1.00 88.69 186 VAL A CA 1
ATOM 1378 C C . VAL A 1 186 ? -1.145 -3.646 26.173 1.00 88.69 186 VAL A C 1
ATOM 1380 O O . VAL A 1 186 ? -0.883 -2.858 27.093 1.00 88.69 186 VAL A O 1
ATOM 1383 N N . CYS A 1 187 ? -2.380 -3.790 25.688 1.00 89.00 187 CYS A N 1
ATOM 1384 C CA . CYS A 1 187 ? -3.484 -2.904 26.052 1.00 89.00 187 CYS A CA 1
ATOM 1385 C C . CYS A 1 187 ? -4.472 -3.499 27.053 1.00 89.00 187 CYS A C 1
ATOM 1387 O O . CYS A 1 187 ? -5.233 -2.722 27.626 1.00 89.00 187 CYS A O 1
ATOM 1389 N N . VAL A 1 188 ? -4.498 -4.823 27.262 1.00 84.62 188 VAL A N 1
ATOM 1390 C CA . VAL A 1 188 ? -5.533 -5.511 28.058 1.00 84.62 188 VAL A CA 1
ATOM 1391 C C . VAL A 1 188 ? -4.952 -6.450 29.115 1.00 84.62 188 VAL A C 1
ATOM 1393 O O . VAL A 1 188 ? -5.442 -6.467 30.244 1.00 84.62 188 VAL A O 1
ATOM 1396 N N . GLU A 1 189 ? -3.973 -7.281 28.760 1.00 80.56 189 GLU A N 1
ATOM 1397 C CA . GLU A 1 189 ? -3.527 -8.370 29.638 1.00 80.56 189 GLU A CA 1
ATOM 1398 C C . GLU A 1 189 ? -2.595 -7.913 30.752 1.00 80.56 189 GLU A C 1
ATOM 1400 O O . GLU A 1 189 ? -2.707 -8.441 31.858 1.00 80.56 189 GLU A O 1
ATOM 1405 N N . GLY A 1 190 ? -1.754 -6.914 30.475 1.00 66.19 190 GLY A N 1
ATOM 1406 C CA . GLY A 1 190 ? -0.751 -6.431 31.417 1.00 66.19 190 GLY A CA 1
ATOM 1407 C C . GLY A 1 190 ? 0.463 -7.355 31.500 1.00 66.19 190 GLY A C 1
ATOM 1408 O O . GLY A 1 190 ? 0.532 -8.394 30.846 1.00 66.19 190 GLY A O 1
ATOM 1409 N N . TRP A 1 191 ? 1.445 -6.945 32.297 1.00 67.62 191 TRP A N 1
ATOM 1410 C CA . TRP A 1 191 ? 2.721 -7.642 32.441 1.00 67.62 191 TRP A CA 1
ATOM 1411 C C . TRP A 1 191 ? 2.751 -8.444 33.743 1.00 67.62 191 TRP A C 1
ATOM 1413 O O . TRP A 1 191 ? 2.305 -7.918 34.768 1.00 67.62 191 TRP A O 1
ATOM 1423 N N . PRO A 1 192 ? 3.274 -9.685 33.749 1.00 51.50 192 PRO A N 1
ATOM 1424 C CA . PRO A 1 192 ? 3.438 -10.446 34.983 1.00 51.50 192 PRO A CA 1
ATOM 1425 C C . PRO A 1 192 ? 4.386 -9.681 35.919 1.00 51.50 192 PRO A C 1
ATOM 1427 O O . PRO A 1 192 ? 5.571 -9.537 35.637 1.00 51.50 192 PRO A O 1
ATOM 1430 N N . GLY A 1 193 ? 3.833 -9.122 36.999 1.00 47.12 193 GLY A N 1
ATOM 1431 C CA . GLY A 1 193 ? 4.529 -8.217 37.922 1.00 47.12 193 GLY A CA 1
ATOM 1432 C C . GLY A 1 193 ? 3.793 -6.898 38.180 1.00 47.12 193 GLY A C 1
ATOM 1433 O O . GLY A 1 193 ? 4.100 -6.232 39.164 1.00 47.12 193 GLY A O 1
ATOM 1434 N N . GLY A 1 194 ? 2.800 -6.538 37.354 1.00 44.19 194 GLY A N 1
ATOM 1435 C CA . GLY A 1 194 ? 1.818 -5.500 37.680 1.00 44.19 194 GLY A CA 1
ATOM 1436 C C . GLY A 1 194 ? 1.002 -5.929 38.896 1.00 44.19 194 GLY A C 1
ATOM 1437 O O . GLY A 1 194 ? 0.559 -7.073 38.977 1.00 44.19 194 GLY A O 1
ATOM 1438 N N . SER A 1 195 ? 0.882 -5.052 39.886 1.00 40.09 195 SER A N 1
ATOM 1439 C CA . SER A 1 195 ? 0.285 -5.367 41.179 1.00 40.09 195 SER A CA 1
ATOM 1440 C C . SER A 1 195 ? -1.214 -5.658 41.061 1.00 40.09 195 SER A C 1
ATOM 1442 O O . SER A 1 195 ? -2.046 -4.784 41.307 1.00 40.09 195 SER A O 1
ATOM 1444 N N . ASP A 1 196 ? -1.574 -6.910 40.804 1.00 39.84 196 ASP A N 1
ATOM 1445 C CA . ASP A 1 196 ? -2.801 -7.457 41.362 1.00 39.84 196 ASP A CA 1
ATOM 1446 C C . ASP A 1 196 ? -2.616 -7.370 42.881 1.00 39.84 196 ASP A C 1
ATOM 1448 O O . ASP A 1 196 ? -1.787 -8.080 43.447 1.00 39.84 196 ASP A O 1
ATOM 1452 N N . GLY A 1 197 ? -3.293 -6.421 43.532 1.00 41.22 197 GLY A N 1
ATOM 1453 C CA . GLY A 1 197 ? -3.107 -6.033 44.939 1.00 41.22 197 GLY A CA 1
ATOM 1454 C C . GLY A 1 197 ? -3.451 -7.106 45.983 1.00 41.22 197 GLY A C 1
ATOM 1455 O O . GLY A 1 197 ? -4.140 -6.810 46.954 1.00 41.22 197 GLY A O 1
ATOM 1456 N N . THR A 1 198 ? -3.006 -8.347 45.791 1.00 37.66 198 THR A N 1
ATOM 1457 C CA . THR A 1 198 ? -3.253 -9.498 46.667 1.00 37.66 198 THR A CA 1
ATOM 1458 C C . THR A 1 198 ? -2.040 -10.420 46.864 1.00 37.66 198 THR A C 1
ATOM 1460 O O . THR A 1 198 ? -2.149 -11.375 47.625 1.00 37.66 198 THR A O 1
ATOM 1463 N N . GLY A 1 199 ? -0.880 -10.153 46.250 1.00 39.03 199 GLY A N 1
ATOM 1464 C CA . GLY A 1 199 ? 0.319 -10.987 46.412 1.00 39.03 199 GLY A CA 1
ATOM 1465 C C . GLY A 1 199 ? 1.384 -10.352 47.305 1.00 39.03 199 GLY A C 1
ATOM 1466 O O . GLY A 1 199 ? 1.997 -9.361 46.919 1.00 39.03 199 GLY A O 1
ATOM 1467 N N . GLU A 1 200 ? 1.636 -10.931 48.479 1.00 35.56 200 GLU A N 1
ATOM 1468 C CA . GLU A 1 200 ? 2.823 -10.632 49.287 1.00 35.56 200 GLU A CA 1
ATOM 1469 C C . GLU A 1 200 ? 4.092 -11.004 48.498 1.00 35.56 200 GLU A C 1
ATOM 1471 O O . GLU A 1 200 ? 4.319 -12.172 48.181 1.00 35.56 200 GLU A O 1
ATOM 1476 N N . SER A 1 201 ? 4.928 -10.018 48.162 1.00 40.03 201 SER A N 1
ATOM 1477 C CA . SER A 1 201 ? 6.247 -10.279 47.579 1.00 40.03 201 SER A CA 1
ATOM 1478 C C . SER A 1 201 ? 7.175 -10.942 48.611 1.00 40.03 201 SER A C 1
ATOM 1480 O O . SER A 1 201 ? 7.232 -10.481 49.756 1.00 40.03 201 SER A O 1
ATOM 1482 N N . PRO A 1 202 ? 7.958 -11.971 48.232 1.00 41.50 202 PRO A N 1
ATOM 1483 C CA . PRO A 1 202 ? 9.006 -12.501 49.094 1.00 41.50 202 PRO A CA 1
ATOM 1484 C C . PRO A 1 202 ? 10.100 -11.442 49.337 1.00 41.50 202 PRO A C 1
ATOM 1486 O O . PRO A 1 202 ? 10.453 -10.692 48.423 1.00 41.50 202 PRO A O 1
ATOM 1489 N N . PRO A 1 203 ? 10.670 -11.356 50.552 1.00 37.28 203 PRO A N 1
ATOM 1490 C CA . PRO A 1 203 ? 11.678 -10.352 50.868 1.00 37.28 203 PRO A CA 1
ATOM 1491 C C . PRO A 1 203 ? 13.025 -10.728 50.233 1.00 37.28 203 PRO A C 1
ATOM 1493 O O . PRO A 1 203 ? 13.644 -11.712 50.633 1.00 37.28 203 PRO A O 1
ATOM 1496 N N . GLY A 1 204 ? 13.506 -9.933 49.272 1.00 42.84 204 GLY A N 1
ATOM 1497 C CA . GLY A 1 204 ? 14.882 -10.055 48.767 1.00 42.84 204 GLY A CA 1
ATOM 1498 C C . GLY A 1 204 ? 15.125 -9.633 47.319 1.00 42.84 204 GLY A C 1
ATOM 1499 O O . GLY A 1 204 ? 16.274 -9.378 46.966 1.00 42.84 204 GLY A O 1
ATOM 1500 N N . GLU A 1 205 ? 14.090 -9.512 46.489 1.00 38.03 205 GLU A N 1
ATOM 1501 C CA . GLU A 1 205 ? 14.244 -9.041 45.110 1.00 38.03 205 GLU A CA 1
ATOM 1502 C C . GLU A 1 205 ? 14.030 -7.530 45.015 1.00 38.03 205 GLU A C 1
ATOM 1504 O O . GLU A 1 205 ? 13.088 -6.966 45.574 1.00 38.03 205 GLU A O 1
ATOM 1509 N N . SER A 1 206 ? 14.942 -6.857 44.310 1.00 37.03 206 SER A N 1
ATOM 1510 C CA . SER A 1 206 ? 14.759 -5.450 43.952 1.00 37.03 206 SER A CA 1
ATOM 1511 C C . SER A 1 206 ? 13.475 -5.330 43.124 1.00 37.03 206 SER A C 1
ATOM 1513 O O . SER A 1 206 ? 13.306 -6.129 42.202 1.00 37.03 206 SER A O 1
ATOM 1515 N N . PRO A 1 207 ? 12.573 -4.373 43.411 1.00 40.69 207 PRO A N 1
ATOM 1516 C CA . PRO A 1 207 ? 11.350 -4.225 42.641 1.00 40.69 207 PRO A CA 1
ATOM 1517 C C . PRO A 1 207 ? 11.727 -3.928 41.191 1.00 40.69 207 PRO A C 1
ATOM 1519 O O . PRO A 1 207 ? 12.275 -2.866 40.884 1.00 40.69 207 PRO A O 1
ATOM 1522 N N . SER A 1 208 ? 11.449 -4.881 40.299 1.00 42.53 208 SER A N 1
ATOM 1523 C CA . SER A 1 208 ? 11.401 -4.597 38.868 1.00 42.53 208 SER A CA 1
ATOM 1524 C C . SER A 1 208 ? 10.444 -3.418 38.676 1.00 42.53 208 SER A C 1
ATOM 1526 O O . SER A 1 208 ? 9.415 -3.378 39.357 1.00 42.53 208 SER A O 1
ATOM 1528 N N . PRO A 1 209 ? 10.766 -2.424 37.831 1.00 45.06 209 PRO A N 1
ATOM 1529 C CA . PRO A 1 209 ? 9.889 -1.281 37.637 1.00 45.06 209 PRO A CA 1
ATOM 1530 C C . PRO A 1 209 ? 8.517 -1.787 37.181 1.00 45.06 209 PRO A C 1
ATOM 1532 O O . PRO A 1 209 ? 8.363 -2.263 36.061 1.00 45.06 209 PRO A O 1
ATOM 1535 N N . THR A 1 210 ? 7.533 -1.721 38.078 1.00 57.88 210 THR A N 1
ATOM 1536 C CA . THR A 1 210 ? 6.147 -2.121 37.832 1.00 57.88 210 THR A CA 1
ATOM 1537 C C . THR A 1 210 ? 5.610 -1.298 36.672 1.00 57.88 210 THR A C 1
ATOM 1539 O O . THR A 1 210 ? 5.370 -0.095 36.809 1.00 57.88 210 THR A O 1
ATOM 1542 N N . ILE A 1 211 ? 5.461 -1.940 35.516 1.00 64.31 211 ILE A N 1
ATOM 1543 C CA . ILE A 1 211 ? 4.815 -1.353 34.346 1.00 64.31 211 ILE A CA 1
ATOM 1544 C C . ILE A 1 211 ? 3.402 -0.971 34.773 1.00 64.31 211 ILE A C 1
ATOM 1546 O O . ILE A 1 211 ? 2.689 -1.784 35.359 1.00 64.31 211 ILE A O 1
ATOM 1550 N N . ARG A 1 212 ? 3.002 0.281 34.520 1.00 70.00 212 ARG A N 1
ATOM 1551 C CA . ARG A 1 212 ? 1.650 0.730 34.874 1.00 70.00 212 ARG A CA 1
ATOM 1552 C C . ARG A 1 212 ? 0.615 -0.129 34.155 1.00 70.00 212 ARG A C 1
ATOM 1554 O O . ARG A 1 212 ? 0.795 -0.430 32.968 1.00 70.00 212 ARG A O 1
ATOM 1561 N N . ASP A 1 213 ? -0.467 -0.430 34.868 1.00 74.56 213 ASP A N 1
ATOM 1562 C CA . ASP A 1 213 ? -1.555 -1.278 34.390 1.00 74.56 213 ASP A CA 1
ATOM 1563 C C . ASP A 1 213 ? -2.042 -0.884 32.988 1.00 74.56 213 ASP A C 1
ATOM 1565 O O . ASP A 1 213 ? -2.046 0.303 32.628 1.00 74.56 213 ASP A O 1
ATOM 1569 N N . PRO A 1 214 ? -2.459 -1.873 32.181 1.00 81.31 214 PRO A N 1
ATOM 1570 C CA . PRO A 1 214 ? -3.036 -1.619 30.873 1.00 81.31 214 PRO A CA 1
ATOM 1571 C C . PRO A 1 214 ? -4.255 -0.681 30.972 1.00 81.31 214 PRO A C 1
ATOM 1573 O O . PRO A 1 214 ? -5.055 -0.792 31.907 1.00 81.31 214 PRO A O 1
ATOM 1576 N N . PRO A 1 215 ? -4.464 0.217 29.990 1.00 81.69 215 PRO A N 1
ATOM 1577 C CA . PRO A 1 215 ? -5.572 1.170 30.025 1.00 81.69 215 PRO A CA 1
ATOM 1578 C C . PRO A 1 215 ? -6.954 0.507 29.873 1.00 81.69 215 PRO A C 1
ATOM 1580 O O . PRO A 1 215 ? -7.971 1.157 30.136 1.00 81.69 215 PRO A O 1
ATOM 1583 N N . CYS A 1 216 ? -7.022 -0.768 29.462 1.00 83.69 216 CYS A N 1
ATOM 1584 C CA . CYS A 1 216 ? -8.275 -1.468 29.189 1.00 83.69 216 CYS A CA 1
ATOM 1585 C C . CYS A 1 216 ? -8.612 -2.573 30.173 1.00 83.69 216 CYS A C 1
ATOM 1587 O O . CYS A 1 216 ? -7.857 -3.515 30.394 1.00 83.69 216 CYS A O 1
ATOM 1589 N N . ARG A 1 217 ? -9.860 -2.551 30.644 1.00 82.50 217 ARG A N 1
ATOM 1590 C CA . ARG A 1 217 ? -10.439 -3.666 31.396 1.00 82.50 217 ARG A CA 1
ATOM 1591 C C . ARG A 1 217 ? -10.910 -4.769 30.446 1.00 82.50 217 ARG A C 1
ATOM 1593 O O . ARG A 1 217 ? -11.775 -4.509 29.607 1.00 82.50 217 ARG A O 1
ATOM 1600 N N . ARG A 1 218 ? -10.465 -6.015 30.670 1.00 78.38 218 ARG A N 1
ATOM 1601 C CA . ARG A 1 218 ? -10.853 -7.225 29.900 1.00 78.38 218 ARG A CA 1
ATOM 1602 C C . ARG A 1 218 ? -12.350 -7.315 29.591 1.00 78.38 218 ARG A C 1
ATOM 1604 O O . ARG A 1 218 ? -12.738 -7.535 28.444 1.00 78.38 218 ARG A O 1
ATOM 1611 N N . ALA A 1 219 ? -13.203 -7.093 30.593 1.00 74.62 219 ALA A N 1
ATOM 1612 C CA . ALA A 1 219 ? -14.657 -7.174 30.438 1.00 74.62 219 ALA A CA 1
ATOM 1613 C C . ALA A 1 219 ? -15.230 -6.119 29.468 1.00 74.62 219 ALA A C 1
ATOM 1615 O O . ALA A 1 219 ? -16.167 -6.416 28.722 1.00 74.62 219 ALA A O 1
ATOM 1616 N N . ARG A 1 220 ? -14.667 -4.900 29.451 1.00 77.25 220 ARG A N 1
ATOM 1617 C CA . ARG A 1 220 ? -15.077 -3.820 28.536 1.00 77.25 220 ARG A CA 1
ATOM 1618 C C . ARG A 1 220 ? -14.620 -4.126 27.110 1.00 77.25 220 ARG A C 1
ATOM 1620 O O . ARG A 1 220 ? -15.444 -4.055 26.201 1.00 77.25 220 ARG A O 1
ATOM 1627 N N . SER A 1 221 ? -13.362 -4.532 26.930 1.00 76.75 221 SER A N 1
ATOM 1628 C CA . SER A 1 221 ? -12.810 -4.898 25.617 1.00 76.75 221 SER A CA 1
ATOM 1629 C C . SER A 1 221 ? -13.572 -6.063 24.983 1.00 76.75 221 SER A C 1
ATOM 1631 O O . SER A 1 221 ? -14.013 -5.962 23.843 1.00 76.75 221 SER A O 1
ATOM 1633 N N . SER A 1 222 ? -13.850 -7.117 25.757 1.00 76.62 222 SER A N 1
ATOM 1634 C CA . SER A 1 222 ? -14.599 -8.292 25.279 1.00 76.62 222 SER A CA 1
ATOM 1635 C C . SER A 1 222 ? -16.020 -7.941 24.827 1.00 76.62 222 SER A C 1
ATOM 1637 O O . SER A 1 222 ? -16.520 -8.470 23.837 1.00 76.62 222 SER A O 1
ATOM 1639 N N . ARG A 1 223 ? -16.696 -7.029 25.541 1.00 78.56 223 ARG A N 1
ATOM 1640 C CA . ARG A 1 223 ? -18.038 -6.562 25.160 1.00 78.56 223 ARG A CA 1
ATOM 1641 C C . ARG A 1 223 ? -18.004 -5.789 23.840 1.00 78.56 223 ARG A C 1
ATOM 1643 O O . ARG A 1 223 ? -18.874 -6.003 23.002 1.00 78.56 223 ARG A O 1
ATOM 1650 N N . LYS A 1 224 ? -17.005 -4.922 23.659 1.00 79.12 224 LYS A N 1
ATOM 1651 C CA . LYS A 1 224 ? -16.830 -4.133 22.434 1.00 79.12 224 LYS A CA 1
ATOM 1652 C C . LYS A 1 224 ? -16.504 -5.016 21.228 1.00 79.12 224 LYS A C 1
ATOM 1654 O O . LYS A 1 224 ? -17.137 -4.850 20.192 1.00 79.12 224 LYS A O 1
ATOM 1659 N N . ALA A 1 225 ? -15.613 -5.994 21.388 1.00 79.38 225 ALA A N 1
ATOM 1660 C CA . ALA A 1 225 ? -15.287 -6.967 20.343 1.00 79.38 225 ALA A CA 1
ATOM 1661 C C . ALA A 1 225 ? -16.530 -7.749 19.877 1.00 79.38 225 ALA A C 1
ATOM 1663 O O . ALA A 1 225 ? -16.797 -7.832 18.681 1.00 79.38 225 ALA A O 1
ATOM 1664 N N . ARG A 1 226 ? -17.367 -8.230 20.812 1.00 80.75 226 ARG A N 1
ATOM 1665 C CA . ARG A 1 226 ? -18.646 -8.886 20.471 1.00 80.75 226 ARG A CA 1
ATOM 1666 C C . ARG A 1 226 ? -19.607 -7.966 19.716 1.00 80.75 226 ARG A C 1
ATOM 1668 O O . ARG A 1 226 ? -20.254 -8.406 18.772 1.00 80.75 226 ARG A O 1
ATOM 1675 N N . ALA A 1 227 ? -19.695 -6.697 20.113 1.00 79.94 227 ALA A N 1
ATOM 1676 C CA . ALA A 1 227 ? -20.544 -5.723 19.430 1.00 79.94 227 ALA A CA 1
ATOM 1677 C C . ALA A 1 227 ? -20.052 -5.424 18.000 1.00 79.94 227 ALA A C 1
ATOM 1679 O O . ALA A 1 227 ? -20.864 -5.286 17.087 1.00 79.94 227 ALA A O 1
ATOM 1680 N N . LEU A 1 228 ? -18.732 -5.361 17.793 1.00 81.56 228 LEU A N 1
ATOM 1681 C CA . LEU A 1 228 ? -18.120 -5.192 16.472 1.00 81.56 228 LEU A CA 1
ATOM 1682 C C . LEU A 1 228 ? -18.351 -6.419 15.581 1.00 81.56 228 LEU A C 1
ATOM 1684 O O . LEU A 1 228 ? -18.751 -6.252 14.432 1.00 81.56 228 LEU A O 1
ATOM 1688 N N . ALA A 1 229 ? -18.192 -7.633 16.116 1.00 82.38 229 ALA A N 1
ATOM 1689 C CA . ALA A 1 229 ? -18.485 -8.868 15.388 1.00 82.38 229 ALA A CA 1
ATOM 1690 C C . ALA A 1 229 ? -19.953 -8.930 14.930 1.00 82.38 229 ALA A C 1
ATOM 1692 O O . ALA A 1 229 ? -20.222 -9.145 13.752 1.00 82.38 229 ALA A O 1
ATOM 1693 N N . ALA A 1 230 ? -20.901 -8.625 15.823 1.00 82.06 230 ALA A N 1
ATOM 1694 C CA . ALA A 1 230 ? -22.321 -8.586 15.472 1.00 82.06 230 ALA A CA 1
ATOM 1695 C C . ALA A 1 230 ? -22.636 -7.533 14.390 1.00 82.06 230 ALA A C 1
ATOM 1697 O O . ALA A 1 230 ? -23.432 -7.784 13.486 1.00 82.06 230 ALA A O 1
ATOM 1698 N N . ALA A 1 231 ? -21.996 -6.359 14.449 1.00 81.94 231 ALA A N 1
ATOM 1699 C CA . ALA A 1 231 ? -22.137 -5.334 13.414 1.00 81.94 231 ALA A CA 1
ATOM 1700 C C . ALA A 1 231 ? -21.549 -5.783 12.061 1.00 81.94 231 ALA A C 1
ATOM 1702 O O . ALA A 1 231 ? -22.100 -5.448 11.012 1.00 81.94 231 ALA A O 1
ATOM 1703 N N . ALA A 1 232 ? -20.453 -6.549 12.069 1.00 84.25 232 ALA A N 1
ATOM 1704 C CA . ALA A 1 232 ? -19.871 -7.127 10.859 1.00 84.25 232 ALA A CA 1
ATOM 1705 C C . ALA A 1 232 ? -20.814 -8.154 10.208 1.00 84.25 232 ALA A C 1
ATOM 1707 O O . ALA A 1 232 ? -21.022 -8.112 8.993 1.00 84.25 232 ALA A O 1
ATOM 1708 N N . ASP A 1 233 ? -21.430 -9.027 11.009 1.00 83.94 233 ASP A N 1
ATOM 1709 C CA . ASP A 1 233 ? -22.371 -10.046 10.531 1.00 83.94 233 ASP A CA 1
ATOM 1710 C C . ASP A 1 233 ? -23.637 -9.428 9.914 1.00 83.94 233 ASP A C 1
ATOM 1712 O O . ASP A 1 233 ? -24.082 -9.853 8.840 1.00 83.94 233 ASP A O 1
ATOM 1716 N N . ASP A 1 234 ? -24.192 -8.387 10.545 1.00 81.81 234 ASP A N 1
ATOM 1717 C CA . ASP A 1 234 ? -25.335 -7.640 10.004 1.00 81.81 234 ASP A CA 1
ATOM 1718 C C . ASP A 1 234 ? -24.982 -6.938 8.686 1.00 81.81 234 ASP A C 1
ATOM 1720 O O . ASP A 1 234 ? -25.715 -7.030 7.695 1.00 81.81 234 ASP A O 1
ATOM 1724 N N . ALA A 1 235 ? -23.812 -6.297 8.628 1.00 80.31 235 ALA A N 1
ATOM 1725 C CA . ALA A 1 235 ? -23.341 -5.663 7.407 1.00 80.31 235 ALA A CA 1
ATOM 1726 C C . ALA A 1 235 ? -23.167 -6.674 6.260 1.00 80.31 235 ALA A C 1
ATOM 1728 O O . ALA A 1 235 ? -23.597 -6.411 5.135 1.00 80.31 235 ALA A O 1
ATOM 1729 N N . ALA A 1 236 ? -22.629 -7.863 6.544 1.00 82.56 236 ALA A N 1
ATOM 1730 C CA . ALA A 1 236 ? -22.525 -8.942 5.566 1.00 82.56 236 ALA A CA 1
ATOM 1731 C C . ALA A 1 236 ? -23.907 -9.446 5.105 1.00 82.56 236 ALA A C 1
ATOM 1733 O O . ALA A 1 236 ? -24.101 -9.759 3.927 1.00 82.56 236 ALA A O 1
ATOM 1734 N N . ALA A 1 237 ? -24.893 -9.509 6.004 1.00 83.06 237 ALA A N 1
ATOM 1735 C CA . ALA A 1 237 ? -26.268 -9.853 5.648 1.00 83.06 237 ALA A CA 1
ATOM 1736 C C . ALA A 1 237 ? -26.922 -8.794 4.742 1.00 83.06 237 ALA A C 1
ATOM 1738 O O . ALA A 1 237 ? -27.594 -9.156 3.770 1.00 83.06 237 ALA A O 1
ATOM 1739 N N . LEU A 1 238 ? -26.702 -7.504 5.013 1.00 82.12 238 LEU A N 1
ATOM 1740 C CA . LEU A 1 238 ? -27.128 -6.410 4.136 1.00 82.12 238 LEU A CA 1
ATOM 1741 C C . LEU A 1 238 ? -26.481 -6.520 2.752 1.00 82.12 238 LEU A C 1
ATOM 1743 O O . LEU A 1 238 ? -27.193 -6.463 1.750 1.00 82.12 238 LEU A O 1
ATOM 1747 N N . ASP A 1 239 ? -25.175 -6.772 2.689 1.00 82.94 239 ASP A N 1
ATOM 1748 C CA . ASP A 1 239 ? -24.447 -6.877 1.422 1.00 82.94 239 ASP A CA 1
ATOM 1749 C C . ASP A 1 239 ? -24.933 -8.056 0.570 1.00 82.94 239 ASP A C 1
ATOM 1751 O O . ASP A 1 239 ? -25.094 -7.914 -0.645 1.00 82.94 239 ASP A O 1
ATOM 1755 N N . ARG A 1 240 ? -25.273 -9.199 1.182 1.00 85.00 240 ARG A N 1
ATOM 1756 C CA . ARG A 1 240 ? -25.909 -10.323 0.467 1.00 85.00 240 ARG A CA 1
ATOM 1757 C C . ARG A 1 240 ? -27.257 -9.930 -0.146 1.00 85.00 240 ARG A C 1
ATOM 1759 O O . ARG A 1 240 ? -27.530 -10.283 -1.295 1.00 85.00 240 ARG A O 1
ATOM 1766 N N . ARG A 1 241 ? -28.090 -9.180 0.587 1.00 84.38 241 ARG A N 1
ATOM 1767 C CA . ARG A 1 241 ? -29.385 -8.682 0.084 1.00 84.38 241 ARG A CA 1
ATOM 1768 C C . ARG A 1 241 ? -29.199 -7.686 -1.062 1.00 84.38 241 ARG A C 1
ATOM 1770 O O . ARG A 1 241 ? -29.872 -7.807 -2.084 1.00 84.38 241 ARG A O 1
ATOM 1777 N N . SER A 1 242 ? -28.270 -6.744 -0.911 1.00 85.62 242 SER A N 1
ATOM 1778 C CA . SER A 1 242 ? -27.952 -5.736 -1.925 1.00 85.62 242 SER A CA 1
ATOM 1779 C C . SER A 1 242 ? -27.446 -6.378 -3.216 1.00 85.62 242 SER A C 1
ATOM 1781 O O . SER A 1 242 ? -27.969 -6.079 -4.287 1.00 85.62 242 SER A O 1
ATOM 1783 N N . ASN A 1 243 ? -26.520 -7.337 -3.123 1.00 83.56 243 ASN A N 1
ATOM 1784 C CA . ASN A 1 243 ? -26.001 -8.071 -4.280 1.00 83.56 243 ASN A CA 1
ATOM 1785 C C . ASN A 1 243 ? -27.097 -8.835 -5.043 1.00 83.56 243 ASN A C 1
ATOM 1787 O O . ASN A 1 243 ? -27.110 -8.835 -6.274 1.00 83.56 243 ASN A O 1
ATOM 1791 N N . ALA A 1 244 ? -28.063 -9.438 -4.342 1.00 82.69 244 ALA A N 1
ATOM 1792 C CA . ALA A 1 244 ? -29.196 -10.096 -4.994 1.00 82.69 244 ALA A CA 1
ATOM 1793 C C . ALA A 1 244 ? -30.085 -9.111 -5.781 1.00 82.69 244 ALA A C 1
ATOM 1795 O O . ALA A 1 244 ? -30.626 -9.470 -6.829 1.00 82.69 244 ALA A O 1
ATOM 1796 N N . ALA A 1 245 ? -30.210 -7.867 -5.306 1.00 80.44 245 ALA A N 1
ATOM 1797 C CA . ALA A 1 245 ? -31.027 -6.827 -5.930 1.00 80.44 245 ALA A CA 1
ATOM 1798 C C . ALA A 1 245 ? -30.400 -6.217 -7.200 1.00 80.44 245 ALA A C 1
ATOM 1800 O O . ALA A 1 245 ? -31.130 -5.664 -8.022 1.00 80.44 245 ALA A O 1
ATOM 1801 N N . LEU A 1 246 ? -29.084 -6.364 -7.404 1.00 86.19 246 LEU A N 1
ATOM 1802 C CA . LEU A 1 246 ? -28.355 -5.792 -8.547 1.00 86.19 246 LEU A CA 1
ATOM 1803 C C . LEU A 1 246 ? -28.716 -6.401 -9.915 1.00 86.19 246 LEU A C 1
ATOM 1805 O O . LEU A 1 246 ? -28.288 -5.884 -10.947 1.00 86.19 246 LEU A O 1
ATOM 1809 N N . ARG A 1 247 ? -29.494 -7.491 -9.951 1.00 83.00 247 ARG A N 1
ATOM 1810 C CA . ARG A 1 247 ? -29.890 -8.182 -11.195 1.00 83.00 247 ARG A CA 1
ATOM 1811 C C . ARG A 1 247 ? -30.780 -7.338 -12.115 1.00 83.00 247 ARG A C 1
ATOM 1813 O O . ARG A 1 247 ? -30.823 -7.602 -13.310 1.00 83.00 247 ARG A O 1
ATOM 1820 N N . ASP A 1 248 ? -31.479 -6.342 -11.574 1.00 86.19 248 ASP A N 1
ATOM 1821 C CA . ASP A 1 248 ? -32.342 -5.430 -12.330 1.00 86.19 248 ASP A CA 1
ATOM 1822 C C . ASP A 1 248 ? -31.668 -4.054 -12.456 1.00 86.19 248 ASP A C 1
ATOM 1824 O O . ASP A 1 248 ? -31.589 -3.288 -11.491 1.00 86.19 248 ASP A O 1
ATOM 1828 N N . VAL A 1 249 ? -31.153 -3.748 -13.651 1.00 83.69 249 VAL A N 1
ATOM 1829 C CA . VAL A 1 249 ? -30.353 -2.541 -13.921 1.00 83.69 249 VAL A CA 1
ATOM 1830 C C . VAL A 1 249 ? -31.163 -1.257 -13.719 1.00 83.69 249 VAL A C 1
ATOM 1832 O O . VAL A 1 249 ? -30.681 -0.322 -13.077 1.00 83.69 249 VAL A O 1
ATOM 1835 N N . GLU A 1 250 ? -32.401 -1.200 -14.208 1.00 87.06 250 GLU A N 1
ATOM 1836 C CA . GLU A 1 250 ? -33.227 0.012 -14.121 1.00 87.06 250 GLU A CA 1
ATOM 1837 C C . GLU A 1 250 ? -33.713 0.254 -12.693 1.00 87.06 250 GLU A C 1
ATOM 1839 O O . GLU A 1 250 ? -33.643 1.377 -12.176 1.00 87.06 250 GLU A O 1
ATOM 1844 N N . ARG A 1 251 ? -34.094 -0.815 -11.985 1.00 88.50 251 ARG A N 1
ATOM 1845 C CA . ARG A 1 251 ? -34.402 -0.721 -10.555 1.00 88.50 251 ARG A CA 1
ATOM 1846 C C . ARG A 1 251 ? -33.185 -0.293 -9.740 1.00 88.50 251 ARG A C 1
ATOM 1848 O O . ARG A 1 251 ? -33.343 0.457 -8.772 1.00 88.50 251 ARG A O 1
ATOM 1855 N N . THR A 1 252 ? -31.987 -0.733 -10.120 1.00 89.50 252 THR A N 1
ATOM 1856 C CA . THR A 1 252 ? -30.732 -0.357 -9.456 1.00 89.50 252 THR A CA 1
ATOM 1857 C C . THR A 1 252 ? -30.443 1.132 -9.624 1.00 89.50 252 THR A C 1
ATOM 1859 O O . THR A 1 252 ? -30.236 1.814 -8.621 1.00 89.50 252 THR A O 1
ATOM 1862 N N . LYS A 1 253 ? -30.537 1.676 -10.846 1.00 89.75 253 LYS A N 1
ATOM 1863 C CA . LYS A 1 253 ? -30.372 3.119 -11.110 1.00 89.75 253 LYS A CA 1
ATOM 1864 C C . LYS A 1 253 ? -31.356 3.967 -10.301 1.00 89.75 253 LYS A C 1
ATOM 1866 O O . LYS A 1 253 ? -30.957 4.919 -9.630 1.00 89.75 253 LYS A O 1
ATOM 1871 N N . ALA A 1 254 ? -32.636 3.590 -10.301 1.00 90.12 254 ALA A N 1
ATOM 1872 C CA . ALA A 1 254 ? -33.659 4.296 -9.532 1.00 90.12 254 ALA A CA 1
ATOM 1873 C C . ALA A 1 254 ? -33.401 4.225 -8.015 1.00 90.12 254 ALA A C 1
ATOM 1875 O O . ALA A 1 254 ? -33.658 5.185 -7.288 1.00 90.12 254 ALA A O 1
ATOM 1876 N N . SER A 1 255 ? -32.892 3.091 -7.524 1.00 90.94 255 SER A N 1
ATOM 1877 C CA . SER A 1 255 ? -32.550 2.909 -6.108 1.00 90.94 255 SER A CA 1
ATOM 1878 C C . SER A 1 255 ? -31.318 3.717 -5.706 1.00 90.94 255 SER A C 1
ATOM 1880 O O . SER A 1 255 ? -31.357 4.368 -4.665 1.00 90.94 255 SER A O 1
ATOM 1882 N N . ALA A 1 256 ? -30.286 3.767 -6.552 1.00 91.31 256 ALA A N 1
ATOM 1883 C CA . ALA A 1 256 ? -29.108 4.604 -6.348 1.00 91.31 256 ALA A CA 1
ATOM 1884 C C . ALA A 1 256 ? -29.481 6.092 -6.250 1.00 91.31 256 ALA A C 1
ATOM 1886 O O . ALA A 1 256 ? -29.069 6.766 -5.311 1.00 91.31 256 ALA A O 1
ATOM 1887 N N . ALA A 1 257 ? -30.344 6.592 -7.141 1.00 90.06 257 ALA A N 1
ATOM 1888 C CA . ALA A 1 257 ? -30.802 7.983 -7.097 1.00 90.06 257 ALA A CA 1
ATOM 1889 C C . ALA A 1 257 ? -31.561 8.324 -5.798 1.00 90.06 257 ALA A C 1
ATOM 1891 O O . ALA A 1 257 ? -31.299 9.355 -5.177 1.00 90.06 257 ALA A O 1
ATOM 1892 N N . ARG A 1 258 ? -32.469 7.443 -5.342 1.00 92.25 258 ARG A N 1
ATOM 1893 C CA . ARG A 1 258 ? -33.165 7.621 -4.050 1.00 92.25 258 ARG A CA 1
ATOM 1894 C C . ARG A 1 258 ? -32.191 7.602 -2.873 1.00 92.25 258 ARG A C 1
ATOM 1896 O O . ARG A 1 258 ? -32.326 8.409 -1.957 1.00 92.25 258 ARG A O 1
ATOM 1903 N N . CYS A 1 259 ? -31.212 6.704 -2.916 1.00 92.94 259 CYS A N 1
ATOM 1904 C CA . CYS A 1 259 ? -30.177 6.606 -1.898 1.00 92.94 259 CYS A CA 1
ATOM 1905 C C . CYS A 1 259 ? -29.292 7.851 -1.827 1.00 92.94 259 CYS A C 1
ATOM 1907 O O . CYS A 1 259 ? -29.029 8.326 -0.726 1.00 92.94 259 CYS A O 1
ATOM 1909 N N . GLY A 1 260 ? -28.934 8.445 -2.966 1.00 88.75 260 GLY A N 1
ATOM 1910 C CA . GLY A 1 260 ? -28.175 9.695 -3.001 1.00 88.75 260 GLY A CA 1
ATOM 1911 C C . GLY A 1 260 ? -28.886 10.854 -2.295 1.00 88.75 260 GLY A C 1
ATOM 1912 O O . GLY A 1 260 ? -28.263 11.583 -1.523 1.00 88.75 260 GLY A O 1
ATOM 1913 N N . ALA A 1 261 ? -30.204 10.991 -2.482 1.00 88.25 261 ALA A N 1
ATOM 1914 C CA . ALA A 1 261 ? -30.998 12.010 -1.789 1.00 88.25 261 ALA A CA 1
ATOM 1915 C C . ALA A 1 261 ? -31.040 11.782 -0.265 1.00 88.25 261 ALA A C 1
ATOM 1917 O O . ALA A 1 261 ? -30.851 12.720 0.511 1.00 88.25 261 ALA A O 1
ATOM 1918 N N . LEU A 1 262 ? -31.229 10.528 0.160 1.00 90.00 262 LEU A N 1
ATOM 1919 C CA . LEU A 1 262 ? -31.197 10.123 1.571 1.00 90.00 262 LEU A CA 1
ATOM 1920 C C . LEU A 1 262 ? -29.826 10.378 2.212 1.00 90.00 262 LEU A C 1
ATOM 1922 O O . LEU A 1 262 ? -29.751 10.902 3.321 1.00 90.00 262 LEU A O 1
ATOM 1926 N N . ALA A 1 263 ? -28.745 10.046 1.505 1.00 85.81 263 ALA A N 1
ATOM 1927 C CA . ALA A 1 263 ? -27.376 10.233 1.969 1.00 85.81 263 ALA A CA 1
ATOM 1928 C C . ALA A 1 263 ? -27.022 11.714 2.157 1.00 85.81 263 ALA A C 1
ATOM 1930 O O . ALA A 1 263 ? -26.396 12.073 3.154 1.00 85.81 263 ALA A O 1
ATOM 1931 N N . ALA A 1 264 ? -27.446 12.578 1.229 1.00 85.88 264 ALA A N 1
ATOM 1932 C CA . ALA A 1 264 ? -27.223 14.018 1.323 1.00 85.88 264 ALA A CA 1
ATOM 1933 C C . ALA A 1 264 ? -27.932 14.631 2.543 1.00 85.88 264 ALA A C 1
ATOM 1935 O O . ALA A 1 264 ? -27.322 15.390 3.300 1.00 85.88 264 ALA A O 1
ATOM 1936 N N . GLU A 1 265 ? -29.195 14.264 2.772 1.00 87.19 265 GLU A N 1
ATOM 1937 C CA . GLU A 1 265 ? -29.966 14.754 3.918 1.00 87.19 265 GLU A CA 1
ATOM 1938 C C . GLU A 1 265 ? -29.417 14.223 5.251 1.00 87.19 265 GLU A C 1
ATOM 1940 O O . GLU A 1 265 ? -29.245 14.990 6.201 1.00 87.19 265 GLU A O 1
ATOM 1945 N N . ALA A 1 266 ? -29.057 12.938 5.313 1.00 84.50 266 ALA A N 1
ATOM 1946 C CA . ALA A 1 266 ? -28.397 12.366 6.483 1.00 84.50 266 ALA A CA 1
ATOM 1947 C C . ALA A 1 266 ? -27.065 13.072 6.773 1.00 84.50 266 ALA A C 1
ATOM 1949 O O . ALA A 1 266 ? -26.802 13.453 7.912 1.00 84.50 266 ALA A O 1
ATOM 1950 N N . GLY A 1 267 ? -26.247 13.323 5.745 1.00 82.38 267 GLY A N 1
ATOM 1951 C CA . GLY A 1 267 ? -24.994 14.068 5.874 1.00 82.38 267 GLY A CA 1
ATOM 1952 C C . GLY A 1 267 ? -25.187 15.463 6.471 1.00 82.38 267 GLY A C 1
ATOM 1953 O O . GLY A 1 267 ? -24.406 15.876 7.335 1.00 82.38 267 GLY A O 1
ATOM 1954 N N . ARG A 1 268 ? -26.255 16.169 6.077 1.00 84.00 268 ARG A N 1
ATOM 1955 C CA . ARG A 1 268 ? -26.603 17.486 6.626 1.00 84.00 268 ARG A CA 1
ATOM 1956 C C . ARG A 1 268 ? -26.939 17.402 8.116 1.00 84.00 268 ARG A C 1
ATOM 1958 O O . ARG A 1 268 ? -26.325 18.118 8.905 1.00 84.00 268 ARG A O 1
ATOM 1965 N N . LYS A 1 269 ? -27.835 16.488 8.507 1.00 83.44 269 LYS A N 1
ATOM 1966 C CA . LYS A 1 269 ? -28.232 16.279 9.913 1.00 83.44 269 LYS A CA 1
ATOM 1967 C C . LYS A 1 269 ? -27.051 15.889 10.799 1.00 83.44 269 LYS A C 1
ATOM 1969 O O . LYS A 1 269 ? -26.848 16.492 11.849 1.00 83.44 269 LYS A O 1
ATOM 1974 N N . MET A 1 270 ? -26.218 14.956 10.336 1.00 81.56 270 MET A N 1
ATOM 1975 C CA . MET A 1 270 ? -25.003 14.552 11.048 1.00 81.56 270 MET A CA 1
ATOM 1976 C C . MET A 1 270 ? -24.016 15.712 11.222 1.00 81.56 270 MET A C 1
ATOM 1978 O O . MET A 1 270 ? -23.409 15.855 12.281 1.00 81.56 270 MET A O 1
ATOM 1982 N N . SER A 1 271 ? -23.865 16.570 10.207 1.00 77.38 271 SER A N 1
ATOM 1983 C CA . SER A 1 271 ? -23.000 17.754 10.297 1.00 77.38 271 SER A CA 1
ATOM 1984 C C . SER A 1 271 ? -23.542 18.792 11.287 1.00 77.38 271 SER A C 1
ATOM 1986 O O . SER A 1 271 ? -22.771 19.420 12.012 1.00 77.38 271 SER A O 1
ATOM 1988 N N . GLU A 1 272 ? -24.862 18.982 11.335 1.00 76.69 272 GLU A N 1
ATOM 1989 C CA . GLU A 1 272 ? -25.524 19.875 12.294 1.00 76.69 272 GLU A CA 1
ATOM 1990 C C . GLU A 1 272 ? -25.369 19.361 13.730 1.00 76.69 272 GLU A C 1
ATOM 1992 O O . GLU A 1 272 ? -24.957 20.124 14.608 1.00 76.69 272 GLU A O 1
ATOM 1997 N N . ALA A 1 273 ? -25.594 18.063 13.950 1.00 72.38 273 ALA A N 1
ATOM 1998 C CA . ALA A 1 273 ? -25.371 17.410 15.236 1.00 72.38 273 ALA A CA 1
ATOM 1999 C C . ALA A 1 273 ? -23.906 17.539 15.684 1.00 72.38 273 ALA A C 1
ATOM 2001 O O . ALA A 1 273 ? -23.635 17.938 16.816 1.00 72.38 273 ALA A O 1
ATOM 2002 N N . ALA A 1 274 ? -22.950 17.312 14.776 1.00 67.50 274 ALA A N 1
ATOM 2003 C CA . ALA A 1 274 ? -21.525 17.455 15.065 1.00 67.50 274 ALA A CA 1
ATOM 2004 C C . ALA A 1 274 ? -21.132 18.888 15.481 1.00 67.50 274 ALA A C 1
ATOM 2006 O O . ALA A 1 274 ? -20.281 19.048 16.356 1.00 67.50 274 ALA A O 1
ATOM 2007 N N . ARG A 1 275 ? -21.757 19.923 14.897 1.00 64.25 275 ARG A N 1
ATOM 2008 C CA . ARG A 1 275 ? -21.520 21.341 15.240 1.00 64.25 275 ARG A CA 1
ATOM 2009 C C . ARG A 1 275 ? -22.228 21.780 16.526 1.00 64.25 275 ARG A C 1
ATOM 2011 O O . ARG A 1 275 ? -21.708 22.635 17.240 1.00 64.25 275 ARG A O 1
ATOM 2018 N N . GLY A 1 276 ? -23.396 21.210 16.833 1.00 54.91 276 GLY A N 1
ATOM 2019 C CA . GLY A 1 276 ? -24.195 21.544 18.020 1.00 54.91 276 GLY A CA 1
ATOM 2020 C C . GLY A 1 276 ? -23.508 21.226 19.354 1.00 54.91 276 GLY A C 1
ATOM 2021 O O . GLY A 1 276 ? -23.741 21.917 20.341 1.00 54.91 276 GLY A O 1
ATOM 2022 N N . VAL A 1 277 ? -22.593 20.252 19.366 1.00 52.81 277 VAL A N 1
ATOM 2023 C CA . VAL A 1 277 ? -21.814 19.830 20.548 1.00 52.81 277 VAL A CA 1
ATOM 2024 C C . VAL A 1 277 ? -20.728 20.858 20.946 1.00 52.81 277 VAL A C 1
ATOM 2026 O O . VAL A 1 277 ? -20.153 20.778 22.026 1.00 52.81 277 VAL A O 1
ATOM 2029 N N . GLY A 1 278 ? -20.460 21.873 20.114 1.00 43.22 278 GLY A N 1
ATOM 2030 C CA . GLY A 1 278 ? -19.353 22.823 20.293 1.00 43.22 278 GLY A CA 1
ATOM 2031 C C . GLY A 1 278 ? -19.604 24.067 21.162 1.00 43.22 278 GLY A C 1
ATOM 2032 O O . GLY A 1 278 ? -18.720 24.920 21.209 1.00 43.22 278 GLY A O 1
ATOM 2033 N N . LYS A 1 279 ? -20.763 24.235 21.820 1.00 40.75 279 LYS A N 1
ATOM 2034 C CA . LYS A 1 279 ? -21.046 25.469 22.593 1.00 40.75 279 LYS A CA 1
ATOM 2035 C C . LYS A 1 279 ? -20.537 25.474 24.038 1.00 40.75 279 LYS A C 1
ATOM 2037 O O . LYS A 1 279 ? -20.238 26.554 24.533 1.00 40.75 279 LYS A O 1
ATOM 2042 N N . ASP A 1 280 ? -20.312 24.311 24.648 1.00 36.44 280 ASP A N 1
ATOM 2043 C CA . ASP A 1 280 ? -19.877 24.202 26.048 1.00 36.44 280 ASP A CA 1
ATOM 2044 C C . ASP A 1 280 ? -18.562 23.415 26.184 1.00 36.44 280 ASP A C 1
ATOM 2046 O O . ASP A 1 280 ? -18.518 22.367 26.814 1.00 36.44 280 ASP A O 1
ATOM 2050 N N . GLY A 1 281 ? -17.476 23.887 25.560 1.00 34.91 281 GLY A N 1
ATOM 2051 C CA . GLY A 1 281 ? -16.079 23.559 25.919 1.00 34.91 281 GLY A CA 1
ATOM 2052 C C . GLY A 1 281 ? -15.580 22.099 25.835 1.00 34.91 281 GLY A C 1
ATOM 2053 O O . GLY A 1 281 ? -14.369 21.882 25.863 1.00 34.91 281 GLY A O 1
ATOM 2054 N N . ALA A 1 282 ? -16.443 21.096 25.687 1.00 35.91 282 ALA A N 1
ATOM 2055 C CA . ALA A 1 282 ? -16.092 19.681 25.644 1.00 35.91 282 ALA A CA 1
ATOM 2056 C C . ALA A 1 282 ? -16.070 19.186 24.194 1.00 35.91 282 ALA A C 1
ATOM 2058 O O . ALA A 1 282 ? -16.965 18.496 23.710 1.00 35.91 282 ALA A O 1
ATOM 2059 N N . ALA A 1 283 ? -15.014 19.550 23.469 1.00 41.41 283 ALA A N 1
ATOM 2060 C CA . ALA A 1 283 ? -14.743 18.951 22.173 1.00 41.41 283 ALA A CA 1
ATOM 2061 C C . ALA A 1 283 ? -14.424 17.456 22.375 1.00 41.41 283 ALA A C 1
ATOM 2063 O O . ALA A 1 283 ? -13.345 17.126 22.871 1.00 41.41 283 ALA A O 1
ATOM 2064 N N . TYR A 1 284 ? -15.345 16.590 21.938 1.00 47.59 284 TYR A N 1
ATOM 2065 C CA . TYR A 1 284 ? -15.280 15.123 21.818 1.00 47.59 284 TYR A CA 1
ATOM 2066 C C . TYR A 1 284 ? -15.296 14.318 23.127 1.00 47.59 284 TYR A C 1
ATOM 2068 O O . TYR A 1 284 ? -14.356 14.420 23.909 1.00 47.59 284 TYR A O 1
ATOM 2076 N N . VAL A 1 285 ? -16.307 13.452 23.277 1.00 41.44 285 VAL A N 1
ATOM 2077 C CA . VAL A 1 285 ? -16.410 12.394 24.298 1.00 41.44 285 VAL A CA 1
ATOM 2078 C C . VAL A 1 285 ? -16.705 11.064 23.599 1.00 41.44 285 VAL A C 1
ATOM 2080 O O . VAL A 1 285 ? -17.793 10.892 23.049 1.00 41.44 285 VAL A O 1
ATOM 2083 N N . ILE A 1 286 ? -15.745 10.134 23.588 1.00 46.25 286 ILE A N 1
ATOM 2084 C CA . ILE A 1 286 ? -15.941 8.718 23.237 1.00 46.25 286 ILE A CA 1
ATOM 2085 C C . ILE A 1 286 ? -15.797 7.913 24.533 1.00 46.25 286 ILE A C 1
ATOM 2087 O O . ILE A 1 286 ? -14.737 7.388 24.869 1.00 46.25 286 ILE A O 1
ATOM 2091 N N . GLY A 1 287 ? -16.895 7.856 25.282 1.00 35.34 287 GLY A N 1
ATOM 2092 C CA . GLY A 1 287 ? -16.992 7.158 26.557 1.00 35.34 287 GLY A CA 1
ATOM 2093 C C . GLY A 1 287 ? -18.370 7.362 27.180 1.00 35.34 287 GLY A C 1
ATOM 2094 O O . GLY A 1 287 ? -18.566 8.315 27.917 1.00 35.34 287 GLY A O 1
ATOM 2095 N N . GLY A 1 288 ? -19.307 6.454 26.884 1.00 39.16 288 GLY A N 1
ATOM 2096 C CA . GLY A 1 288 ? -20.680 6.468 27.410 1.00 39.16 288 GLY A CA 1
ATOM 2097 C C . GLY A 1 288 ? -21.643 7.360 26.615 1.00 39.16 288 GLY A C 1
ATOM 2098 O O . GLY A 1 288 ? -21.392 8.545 26.466 1.00 39.16 288 GLY A O 1
ATOM 2099 N N . ASP A 1 289 ? -22.721 6.759 26.095 1.00 44.03 289 ASP A N 1
ATOM 2100 C CA . ASP A 1 289 ? -23.976 7.373 25.612 1.00 44.03 289 ASP A CA 1
ATOM 2101 C C . ASP A 1 289 ? -23.911 8.748 24.912 1.00 44.03 289 ASP A C 1
ATOM 2103 O O . ASP A 1 289 ? -24.796 9.587 25.069 1.00 44.03 289 ASP A O 1
ATOM 2107 N N . THR A 1 290 ? -22.903 8.988 24.074 1.00 52.62 290 THR A N 1
ATOM 2108 C CA . THR A 1 290 ? -22.856 10.160 23.194 1.00 52.62 290 THR A CA 1
ATOM 2109 C C . THR A 1 290 ? -23.272 9.768 21.779 1.00 52.62 290 THR A C 1
ATOM 2111 O O . THR A 1 290 ? -22.526 9.136 21.039 1.00 52.62 290 THR A O 1
ATOM 2114 N N . ASP A 1 291 ? -24.521 10.107 21.451 1.00 62.75 291 ASP A N 1
ATOM 2115 C CA . ASP A 1 291 ? -25.189 10.067 20.141 1.00 62.75 291 ASP A CA 1
ATOM 2116 C C . ASP A 1 291 ? -24.525 9.203 19.044 1.00 62.75 291 ASP A C 1
ATOM 2118 O O . ASP A 1 291 ? -24.047 9.685 18.012 1.00 62.75 291 ASP A O 1
ATOM 2122 N N . ALA A 1 292 ? -24.548 7.883 19.238 1.00 68.38 292 ALA A N 1
ATOM 2123 C CA . ALA A 1 292 ? -24.142 6.923 18.214 1.00 68.38 292 ALA A CA 1
ATOM 2124 C C . ALA A 1 292 ? -25.055 6.930 16.978 1.00 68.38 292 ALA A C 1
ATOM 2126 O O . ALA A 1 292 ? -24.704 6.359 15.941 1.00 68.38 292 ALA A O 1
ATOM 2127 N N . SER A 1 293 ? -26.216 7.579 17.086 1.00 70.31 293 SER A N 1
ATOM 2128 C CA . SER A 1 293 ? -27.131 7.812 15.977 1.00 70.31 293 SER A CA 1
ATOM 2129 C C . SER A 1 293 ? -26.703 8.989 15.097 1.00 70.31 293 SER A C 1
ATOM 2131 O O . SER A 1 293 ? -27.261 9.166 14.020 1.00 70.31 293 SER A O 1
ATOM 2133 N N . LEU A 1 294 ? -25.679 9.755 15.504 1.00 74.94 294 LEU A N 1
ATOM 2134 C CA . LEU A 1 294 ? -25.177 10.931 14.788 1.00 74.94 294 LEU A CA 1
ATOM 2135 C C . LEU A 1 294 ? -26.306 11.931 14.458 1.00 74.94 294 LEU A C 1
ATOM 2137 O O . LEU A 1 294 ? -26.304 12.558 13.401 1.00 74.94 294 LEU A O 1
ATOM 2141 N N . GLY A 1 295 ? -27.298 12.057 15.340 1.00 75.31 295 GLY A N 1
ATOM 2142 C CA . GLY A 1 295 ? -28.469 12.912 15.158 1.00 75.31 295 GLY A CA 1
ATOM 2143 C C . GLY A 1 295 ? -29.541 12.353 14.215 1.00 75.31 295 GLY A C 1
ATOM 2144 O O . GLY A 1 295 ? -30.442 13.097 13.822 1.00 75.31 295 GLY A O 1
ATOM 2145 N N . LEU A 1 296 ? -29.459 11.076 13.827 1.00 77.56 296 LEU A N 1
ATOM 2146 C CA . LEU A 1 296 ? -30.418 10.406 12.945 1.00 77.56 296 LEU A CA 1
ATOM 2147 C C . LEU A 1 296 ? -31.419 9.558 13.737 1.00 77.56 296 LEU A C 1
ATOM 2149 O O . LEU A 1 296 ? -31.078 8.913 14.723 1.00 77.56 296 LEU A O 1
ATOM 2153 N N . GLN A 1 297 ? -32.665 9.491 13.272 1.00 81.56 297 GLN A N 1
ATOM 2154 C CA . GLN A 1 297 ? -33.648 8.566 13.840 1.00 81.56 297 GLN A CA 1
ATOM 2155 C C . GLN A 1 297 ? -33.309 7.105 13.473 1.00 81.56 297 GLN A C 1
ATOM 2157 O O . GLN A 1 297 ? -32.693 6.862 12.431 1.00 81.56 297 GLN A O 1
ATOM 2162 N N . PRO A 1 298 ? -33.747 6.096 14.252 1.00 77.19 298 PRO A N 1
ATOM 2163 C CA . PRO A 1 298 ? -33.445 4.688 13.965 1.00 77.19 298 PRO A CA 1
ATOM 2164 C C . PRO A 1 298 ? -33.860 4.215 12.558 1.00 77.19 298 PRO A C 1
ATOM 2166 O O . PRO A 1 298 ? -33.130 3.472 11.897 1.00 77.19 298 PRO A O 1
ATOM 2169 N N . SER A 1 299 ? -35.003 4.689 12.055 1.00 78.25 299 SER A N 1
ATOM 2170 C CA . SER A 1 299 ? -35.469 4.400 10.692 1.00 78.25 299 SER A CA 1
ATOM 2171 C C . SER A 1 299 ? -34.576 5.030 9.616 1.00 78.25 299 SER A C 1
ATOM 2173 O O . SER A 1 299 ? -34.309 4.404 8.589 1.00 78.25 299 SER A O 1
ATOM 2175 N N . GLU A 1 300 ? -34.062 6.235 9.866 1.00 82.69 300 GLU A N 1
ATOM 2176 C CA . GLU A 1 300 ? -33.118 6.926 8.982 1.00 82.69 300 GLU A CA 1
ATOM 2177 C C . GLU A 1 300 ? -31.769 6.206 8.965 1.00 82.69 300 GLU A C 1
ATOM 2179 O O . GLU A 1 300 ? -31.221 5.960 7.894 1.00 82.69 300 GLU A O 1
ATOM 2184 N N . MET A 1 301 ? -31.277 5.779 10.132 1.00 78.88 301 MET A N 1
ATOM 2185 C CA . MET A 1 301 ? -30.064 4.967 10.263 1.00 78.88 301 MET A CA 1
ATOM 2186 C C . MET A 1 301 ? -30.151 3.668 9.451 1.00 78.88 301 MET A C 1
ATOM 2188 O O . MET A 1 301 ? -29.222 3.340 8.711 1.00 78.88 301 MET A O 1
ATOM 2192 N N . SER A 1 302 ? -31.269 2.943 9.545 1.00 79.06 302 SER A N 1
ATOM 2193 C CA . SER A 1 302 ? -31.508 1.714 8.771 1.00 79.06 302 SER A CA 1
ATOM 2194 C C . SER A 1 302 ? -31.506 1.969 7.257 1.00 79.06 302 SER A C 1
ATOM 2196 O O . SER A 1 302 ? -30.823 1.272 6.494 1.00 79.06 302 SER A O 1
ATOM 2198 N N . ALA A 1 303 ? -32.217 3.011 6.812 1.00 83.88 303 ALA A N 1
ATOM 2199 C CA . ALA A 1 303 ? -32.283 3.383 5.400 1.00 83.88 303 ALA A CA 1
ATOM 2200 C C . ALA A 1 303 ? -30.900 3.769 4.854 1.00 83.88 303 ALA A C 1
ATOM 2202 O O . ALA A 1 303 ? -30.487 3.303 3.791 1.00 83.88 303 ALA A O 1
ATOM 2203 N N . VAL A 1 304 ? -30.151 4.560 5.620 1.00 85.00 304 VAL A N 1
ATOM 2204 C CA . VAL A 1 304 ? -28.790 4.978 5.289 1.00 85.00 304 VAL A CA 1
ATOM 2205 C C . VAL A 1 304 ? -27.839 3.780 5.185 1.00 85.00 304 VAL A C 1
ATOM 2207 O O . VAL A 1 304 ? -27.105 3.671 4.201 1.00 85.00 304 VAL A O 1
ATOM 2210 N N . ARG A 1 305 ? -27.874 2.840 6.140 1.00 82.62 305 ARG A N 1
ATOM 2211 C CA . ARG A 1 305 ? -27.058 1.611 6.086 1.00 82.62 305 ARG A CA 1
ATOM 2212 C C . ARG A 1 305 ? -27.376 0.766 4.854 1.00 82.62 305 ARG A C 1
ATOM 2214 O O . ARG A 1 305 ? -26.460 0.269 4.200 1.00 82.62 305 ARG A O 1
ATOM 2221 N N . SER A 1 306 ? -28.656 0.655 4.503 1.00 84.31 306 SER A N 1
ATOM 2222 C CA . SER A 1 306 ? -29.095 -0.052 3.294 1.00 84.31 306 SER A CA 1
ATOM 2223 C C . SER A 1 306 ? -28.541 0.603 2.022 1.00 84.31 306 SER A C 1
ATOM 2225 O O . SER A 1 306 ? -28.061 -0.088 1.127 1.00 84.31 306 SER A O 1
ATOM 2227 N N . CYS A 1 307 ? -28.528 1.936 1.962 1.00 88.94 307 CYS A N 1
ATOM 2228 C CA . CYS A 1 307 ? -27.949 2.682 0.844 1.00 88.94 307 CYS A CA 1
ATOM 2229 C C . CYS A 1 307 ? -26.422 2.555 0.751 1.00 88.94 307 CYS A C 1
ATOM 2231 O O . CYS A 1 307 ? -25.892 2.346 -0.341 1.00 88.94 307 CYS A O 1
ATOM 2233 N N . ALA A 1 308 ? -25.716 2.603 1.883 1.00 86.75 308 ALA A N 1
ATOM 2234 C CA . ALA A 1 308 ? -24.277 2.352 1.925 1.00 86.75 308 ALA A CA 1
ATOM 2235 C C . ALA A 1 308 ? -23.927 0.915 1.482 1.00 86.75 308 ALA A C 1
ATOM 2237 O O . ALA A 1 308 ? -22.931 0.707 0.791 1.00 86.75 308 ALA A O 1
ATOM 2238 N N . SER A 1 309 ? -24.756 -0.075 1.836 1.00 87.44 309 SER A N 1
ATOM 2239 C CA . SER A 1 309 ? -24.612 -1.464 1.376 1.00 87.44 309 SER A CA 1
ATOM 2240 C C . SER A 1 309 ? -24.856 -1.612 -0.131 1.00 87.44 309 SER A C 1
ATOM 2242 O O . SER A 1 309 ? -24.072 -2.271 -0.812 1.00 87.44 309 SER A O 1
ATOM 2244 N N . LEU A 1 310 ? -25.879 -0.947 -0.684 1.00 89.81 310 LEU A N 1
ATOM 2245 C CA . LEU A 1 310 ? -26.113 -0.920 -2.134 1.00 89.81 310 LEU A CA 1
ATOM 2246 C C . LEU A 1 310 ? -24.899 -0.363 -2.889 1.00 89.81 310 LEU A C 1
ATOM 2248 O O . LEU A 1 310 ? -24.461 -0.959 -3.872 1.00 89.81 310 LEU A O 1
ATOM 2252 N N . ALA A 1 311 ? -24.339 0.754 -2.418 1.00 91.50 311 ALA A N 1
ATOM 2253 C CA . ALA A 1 311 ? -23.149 1.344 -3.019 1.00 91.50 311 ALA A CA 1
ATOM 2254 C C . ALA A 1 311 ? -21.944 0.389 -2.962 1.00 91.50 311 ALA A C 1
ATOM 2256 O O . ALA A 1 311 ? -21.257 0.212 -3.963 1.00 91.50 311 ALA A O 1
ATOM 2257 N N . ARG A 1 312 ? -21.724 -0.303 -1.837 1.00 89.38 312 ARG A N 1
ATOM 2258 C CA . ARG A 1 312 ? -20.653 -1.307 -1.730 1.00 89.38 312 ARG A CA 1
ATOM 2259 C C . ARG A 1 312 ? -20.852 -2.486 -2.680 1.00 89.38 312 ARG A C 1
ATOM 2261 O O . ARG A 1 312 ? -19.888 -2.928 -3.298 1.00 89.38 312 ARG A O 1
ATOM 2268 N N . ALA A 1 313 ? -22.081 -2.976 -2.822 1.00 90.44 313 ALA A N 1
ATOM 2269 C CA . ALA A 1 313 ? -22.405 -4.050 -3.757 1.00 90.44 313 ALA A CA 1
ATOM 2270 C C . ALA A 1 313 ? -22.101 -3.638 -5.211 1.00 90.44 313 ALA A C 1
ATOM 2272 O O . ALA A 1 313 ? -21.515 -4.413 -5.966 1.00 90.44 313 ALA A O 1
ATOM 2273 N N . LEU A 1 314 ? -22.421 -2.393 -5.589 1.00 93.00 314 LEU A N 1
ATOM 2274 C CA . LEU A 1 314 ? -22.049 -1.826 -6.891 1.00 93.00 314 LEU A CA 1
ATOM 2275 C C . LEU A 1 314 ? -20.525 -1.775 -7.080 1.00 93.00 314 LEU A C 1
ATOM 2277 O O . LEU A 1 314 ? -20.028 -2.226 -8.108 1.00 93.00 314 LEU A O 1
ATOM 2281 N N . MET A 1 315 ? -19.772 -1.322 -6.072 1.00 91.69 315 MET A N 1
ATOM 2282 C CA . MET A 1 315 ? -18.300 -1.319 -6.112 1.00 91.69 315 MET A CA 1
ATOM 2283 C C . MET A 1 315 ? -17.725 -2.731 -6.292 1.00 91.69 315 MET A C 1
ATOM 2285 O O . MET A 1 315 ? -16.814 -2.935 -7.091 1.00 91.69 315 MET A O 1
ATOM 2289 N N . GLN A 1 316 ? -18.267 -3.724 -5.583 1.00 90.12 316 GLN A N 1
ATOM 2290 C CA . GLN A 1 316 ? -17.844 -5.123 -5.703 1.00 90.12 316 GLN A CA 1
ATOM 2291 C C . GLN A 1 316 ? -18.130 -5.692 -7.096 1.00 90.12 316 GLN A C 1
ATOM 2293 O O . GLN A 1 316 ? -17.253 -6.330 -7.682 1.00 90.12 316 GLN A O 1
ATOM 2298 N N . ARG A 1 317 ? -19.322 -5.428 -7.652 1.00 89.94 317 ARG A N 1
ATOM 2299 C CA . ARG A 1 317 ? -19.669 -5.846 -9.016 1.00 89.94 317 ARG A CA 1
ATOM 2300 C C . ARG A 1 317 ? -18.755 -5.189 -10.047 1.00 89.94 317 ARG A C 1
ATOM 2302 O O . ARG A 1 317 ? -18.220 -5.897 -10.892 1.00 89.94 317 ARG A O 1
ATOM 2309 N N . GLY A 1 318 ? -18.505 -3.885 -9.930 1.00 89.69 318 GLY A N 1
ATOM 2310 C CA . GLY A 1 318 ? -17.584 -3.170 -10.813 1.00 89.69 318 GLY A CA 1
ATOM 2311 C C . GLY A 1 318 ? -16.179 -3.781 -10.809 1.00 89.69 318 GLY A C 1
ATOM 2312 O O . GLY A 1 318 ? -15.619 -4.035 -11.874 1.00 89.69 318 GLY A O 1
ATOM 2313 N N . ARG A 1 319 ? -15.639 -4.122 -9.628 1.00 88.88 319 ARG A N 1
ATOM 2314 C CA . ARG A 1 319 ? -14.322 -4.778 -9.504 1.00 88.88 319 ARG A CA 1
ATOM 2315 C C . ARG A 1 319 ? -14.287 -6.143 -10.185 1.00 88.88 319 ARG A C 1
ATOM 2317 O O . ARG A 1 319 ? -13.336 -6.429 -10.905 1.00 88.88 319 ARG A O 1
ATOM 2324 N N . ALA A 1 320 ? -15.320 -6.963 -9.981 1.00 86.50 320 ALA A N 1
ATOM 2325 C CA . ALA A 1 320 ? -15.432 -8.272 -10.624 1.00 86.50 320 ALA A CA 1
ATOM 2326 C C . ALA A 1 320 ? -15.540 -8.158 -12.155 1.00 86.50 320 ALA A C 1
ATOM 2328 O O . ALA A 1 320 ? -14.952 -8.954 -12.880 1.00 86.50 320 ALA A O 1
ATOM 2329 N N . THR A 1 321 ? -16.255 -7.146 -12.650 1.00 85.69 321 THR A N 1
ATOM 2330 C CA . THR A 1 321 ? -16.374 -6.864 -14.086 1.00 85.69 321 THR A CA 1
ATOM 2331 C C . THR A 1 321 ? -15.042 -6.409 -14.686 1.00 85.69 321 THR A C 1
ATOM 2333 O O . THR A 1 321 ? -14.669 -6.878 -15.758 1.00 85.69 321 THR A O 1
ATOM 2336 N N . ALA A 1 322 ? -14.303 -5.534 -13.992 1.00 81.00 322 ALA A N 1
ATOM 2337 C CA . ALA A 1 322 ? -13.003 -5.043 -14.447 1.00 81.00 322 ALA A CA 1
ATOM 2338 C C . ALA A 1 322 ? -11.935 -6.150 -14.490 1.00 81.00 322 ALA A C 1
ATOM 2340 O O . ALA A 1 322 ? -11.159 -6.203 -15.440 1.00 81.00 322 ALA A O 1
ATOM 2341 N N . SER A 1 323 ? -11.908 -7.049 -13.500 1.00 74.94 323 SER A N 1
ATOM 2342 C CA . SER A 1 323 ? -10.936 -8.152 -13.455 1.00 74.94 323 SER A CA 1
ATOM 2343 C C . SER A 1 323 ? -11.243 -9.282 -14.442 1.00 74.94 323 SER A C 1
ATOM 2345 O O . SER A 1 323 ? -10.331 -9.965 -14.903 1.00 74.94 323 SER A O 1
ATOM 2347 N N . ALA A 1 324 ? -12.519 -9.477 -14.789 1.00 77.06 324 ALA A N 1
ATOM 2348 C CA . ALA A 1 324 ? -12.959 -10.434 -15.802 1.00 77.06 324 ALA A CA 1
ATOM 2349 C C . ALA A 1 324 ? -12.892 -9.875 -17.237 1.00 77.06 324 ALA A C 1
ATOM 2351 O O . ALA A 1 324 ? -13.338 -10.540 -18.179 1.00 77.06 324 ALA A O 1
ATOM 2352 N N . ASP A 1 325 ? -12.385 -8.654 -17.428 1.00 66.50 325 ASP A N 1
ATOM 2353 C CA . ASP A 1 325 ? -12.241 -8.063 -18.752 1.00 66.50 325 ASP A CA 1
ATOM 2354 C C . ASP A 1 325 ? -11.091 -8.744 -19.502 1.00 66.50 325 ASP A C 1
ATOM 2356 O O . ASP A 1 325 ? -9.924 -8.516 -19.214 1.00 66.50 325 ASP A O 1
ATOM 2360 N N . VAL A 1 326 ? -11.435 -9.622 -20.445 1.00 61.16 326 VAL A N 1
ATOM 2361 C CA . VAL A 1 326 ? -10.486 -10.324 -21.335 1.00 61.16 326 VAL A CA 1
ATOM 2362 C C . VAL A 1 326 ? -10.641 -9.842 -22.789 1.00 61.16 326 VAL A C 1
ATOM 2364 O O . VAL A 1 326 ? -9.932 -10.299 -23.678 1.00 61.16 326 VAL A O 1
ATOM 2367 N N . LYS A 1 327 ? -11.618 -8.961 -23.060 1.00 57.19 327 LYS A N 1
ATOM 2368 C CA . LYS A 1 327 ? -12.045 -8.576 -24.420 1.00 57.19 327 LYS A CA 1
ATOM 2369 C C . LYS A 1 327 ? -12.000 -7.070 -24.692 1.00 57.19 327 LYS A C 1
ATOM 2371 O O . LYS A 1 327 ? -12.478 -6.651 -25.738 1.00 57.19 327 LYS A O 1
ATOM 2376 N N . ASP A 1 328 ? -11.452 -6.275 -23.779 1.00 62.09 328 ASP A N 1
ATOM 2377 C CA . ASP A 1 328 ? -11.223 -4.827 -23.910 1.00 62.09 328 ASP A CA 1
ATOM 2378 C C . ASP A 1 328 ? -12.484 -3.940 -23.866 1.00 62.09 328 ASP A C 1
ATOM 2380 O O . ASP A 1 328 ? -12.394 -2.737 -24.120 1.00 62.09 328 ASP A O 1
ATOM 2384 N N . VAL A 1 329 ? -13.657 -4.479 -23.507 1.00 63.78 329 VAL A N 1
ATOM 2385 C CA . VAL A 1 329 ? -14.939 -3.732 -23.552 1.00 63.78 329 VAL A CA 1
ATOM 2386 C C . VAL A 1 329 ? -15.647 -3.650 -22.195 1.00 63.78 329 VAL A C 1
ATOM 2388 O O . VAL A 1 329 ? -16.412 -2.715 -21.958 1.00 63.78 329 VAL A O 1
ATOM 2391 N N . ASN A 1 330 ? -15.381 -4.576 -21.268 1.00 72.44 330 ASN A N 1
ATOM 2392 C CA . ASN A 1 330 ? -16.191 -4.710 -20.049 1.00 72.44 330 ASN A CA 1
ATOM 2393 C C . ASN A 1 330 ? -15.864 -3.646 -18.986 1.00 72.44 330 ASN A C 1
ATOM 2395 O O . ASN A 1 330 ? -16.664 -3.389 -18.085 1.00 72.44 330 ASN A O 1
ATOM 2399 N N . TRP A 1 331 ? -14.715 -2.974 -19.087 1.00 77.81 331 TRP A N 1
ATOM 2400 C CA . TRP A 1 331 ? -14.329 -1.910 -18.157 1.00 77.81 331 TRP A CA 1
ATOM 2401 C C . TRP A 1 331 ? -15.293 -0.707 -18.164 1.00 77.81 331 TRP A C 1
ATOM 2403 O O . TRP A 1 331 ? -15.389 -0.007 -17.156 1.00 77.81 331 TRP A O 1
ATOM 2413 N N . VAL A 1 332 ? -16.035 -0.464 -19.255 1.00 81.81 332 VAL A N 1
ATOM 2414 C CA . VAL A 1 332 ? -17.037 0.620 -19.324 1.00 81.81 332 VAL A CA 1
ATOM 2415 C C . VAL A 1 332 ? -18.191 0.358 -18.353 1.00 81.81 332 VAL A C 1
ATOM 2417 O O . VAL A 1 332 ? -18.616 1.271 -17.643 1.00 81.81 332 VAL A O 1
ATOM 2420 N N . ASP A 1 333 ? -18.645 -0.892 -18.269 1.00 85.38 333 ASP A N 1
ATOM 2421 C CA . ASP A 1 333 ? -19.698 -1.307 -17.341 1.00 85.38 333 ASP A CA 1
ATOM 2422 C C . ASP A 1 333 ? -19.212 -1.237 -15.887 1.00 85.38 333 ASP A C 1
ATOM 2424 O O . ASP A 1 333 ? -19.946 -0.787 -15.005 1.00 85.38 333 ASP A O 1
ATOM 2428 N N . ALA A 1 334 ? -17.942 -1.580 -15.640 1.00 88.75 334 ALA A N 1
ATOM 2429 C CA . ALA A 1 334 ? -17.324 -1.396 -14.328 1.00 88.75 334 ALA A CA 1
ATOM 2430 C C . ALA A 1 334 ? -17.316 0.082 -13.897 1.00 88.75 334 ALA A C 1
ATOM 2432 O O . ALA A 1 334 ? -17.686 0.400 -12.767 1.00 88.75 334 ALA A O 1
ATOM 2433 N N . VAL A 1 335 ? -16.952 0.998 -14.804 1.00 90.38 335 VAL A N 1
ATOM 2434 C CA . VAL A 1 335 ? -16.984 2.447 -14.541 1.00 90.38 335 VAL A CA 1
ATOM 2435 C C . VAL A 1 335 ? -18.408 2.930 -14.249 1.00 90.38 335 VAL A C 1
ATOM 2437 O O . VAL A 1 335 ? -18.593 3.729 -13.331 1.00 90.38 335 VAL A O 1
ATOM 2440 N N . ALA A 1 336 ? -19.414 2.433 -14.974 1.00 91.38 336 ALA A N 1
ATOM 2441 C CA . ALA A 1 336 ? -20.812 2.787 -14.728 1.00 91.38 336 ALA A CA 1
ATOM 2442 C C . ALA A 1 336 ? -21.290 2.348 -13.331 1.00 91.38 336 ALA A C 1
ATOM 2444 O O . ALA A 1 336 ? -22.002 3.099 -12.659 1.00 91.38 336 ALA A O 1
ATOM 2445 N N . ASP A 1 337 ? -20.867 1.171 -12.867 1.00 93.50 337 ASP A N 1
ATOM 2446 C CA . ASP A 1 337 ? -21.155 0.694 -11.512 1.00 93.50 337 ASP A CA 1
ATOM 2447 C C . ASP A 1 337 ? -20.489 1.553 -10.434 1.00 93.50 337 ASP A C 1
ATOM 2449 O O . ASP A 1 337 ? -21.140 1.907 -9.447 1.00 93.50 337 ASP A O 1
ATOM 2453 N N . TYR A 1 338 ? -19.228 1.949 -10.631 1.00 94.94 338 TYR A N 1
ATOM 2454 C CA . TYR A 1 338 ? -18.537 2.866 -9.718 1.00 94.94 338 TYR A CA 1
ATOM 2455 C C . TYR A 1 338 ? -19.231 4.232 -9.653 1.00 94.94 338 TYR A C 1
ATOM 2457 O O . TYR A 1 338 ? -19.453 4.768 -8.565 1.00 94.94 338 TYR A O 1
ATOM 2465 N N . ASP A 1 339 ? -19.648 4.775 -10.798 1.00 94.31 339 ASP A N 1
ATOM 2466 C CA . ASP A 1 339 ? -20.372 6.046 -10.858 1.00 94.31 339 ASP A CA 1
ATOM 2467 C C . ASP A 1 339 ? -21.730 5.950 -10.139 1.00 94.31 339 ASP A C 1
ATOM 2469 O O . ASP A 1 339 ? -22.096 6.842 -9.369 1.00 94.31 339 ASP A O 1
ATOM 2473 N N . LEU A 1 340 ? -22.460 4.841 -10.313 1.00 94.25 340 LEU A N 1
ATOM 2474 C CA . LEU A 1 340 ? -23.706 4.586 -9.582 1.00 94.25 340 LEU A CA 1
ATOM 2475 C C . LEU A 1 340 ? -23.480 4.426 -8.075 1.00 94.25 340 LEU A C 1
ATOM 2477 O O . LEU A 1 340 ? -24.304 4.901 -7.291 1.00 94.25 340 LEU A O 1
ATOM 2481 N N . ALA A 1 341 ? -22.379 3.798 -7.655 1.00 93.81 341 ALA A N 1
ATOM 2482 C CA . ALA A 1 341 ? -22.025 3.680 -6.245 1.00 93.81 341 ALA A CA 1
ATOM 2483 C C . ALA A 1 341 ? -21.778 5.056 -5.609 1.00 93.81 341 ALA A C 1
ATOM 2485 O O . ALA A 1 341 ? -22.314 5.343 -4.537 1.00 93.81 341 ALA A O 1
ATOM 2486 N N . ALA A 1 342 ? -21.039 5.933 -6.299 1.00 92.25 342 ALA A N 1
ATOM 2487 C CA . ALA A 1 342 ? -20.788 7.303 -5.854 1.00 92.25 342 ALA A CA 1
ATOM 2488 C C . ALA A 1 342 ? -22.075 8.143 -5.764 1.00 92.25 342 ALA A C 1
ATOM 2490 O O . ALA A 1 342 ? -22.196 8.988 -4.877 1.00 92.25 342 ALA A O 1
ATOM 2491 N N . VAL A 1 343 ? -23.050 7.900 -6.649 1.00 92.38 343 VAL A N 1
ATOM 2492 C CA . VAL A 1 343 ? -24.384 8.522 -6.568 1.00 92.38 343 VAL A CA 1
ATOM 2493 C C . VAL A 1 343 ? -25.174 7.982 -5.378 1.00 92.38 343 VAL A C 1
ATOM 2495 O O . VAL A 1 343 ? -25.753 8.766 -4.629 1.00 92.38 343 VAL A O 1
ATOM 2498 N N . ALA A 1 344 ? -25.205 6.660 -5.192 1.00 90.50 344 ALA A N 1
ATOM 2499 C CA . ALA A 1 344 ? -25.947 6.018 -4.109 1.00 90.50 344 ALA A CA 1
ATOM 2500 C C . ALA A 1 344 ? -25.428 6.426 -2.725 1.00 90.50 344 ALA A C 1
ATOM 2502 O O . ALA A 1 344 ? -26.210 6.555 -1.782 1.00 90.50 344 ALA A O 1
ATOM 2503 N N . TRP A 1 345 ? -24.117 6.630 -2.605 1.00 89.88 345 TRP A N 1
ATOM 2504 C CA . TRP A 1 345 ? -23.477 6.995 -1.354 1.00 89.88 345 TRP A CA 1
ATOM 2505 C C . TRP A 1 345 ? -22.238 7.871 -1.613 1.00 89.88 345 TRP A C 1
ATOM 2507 O O . TRP A 1 345 ? -21.156 7.344 -1.881 1.00 89.88 345 TRP A O 1
ATOM 2517 N N . PRO A 1 346 ? -22.352 9.209 -1.488 1.00 84.62 346 PRO A N 1
ATOM 2518 C CA . PRO A 1 346 ? -21.278 10.144 -1.838 1.00 84.62 346 PRO A CA 1
ATOM 2519 C C . PRO A 1 346 ? -19.944 9.930 -1.112 1.00 84.62 346 PRO A C 1
ATOM 2521 O O . PRO A 1 346 ? -18.912 10.369 -1.614 1.00 84.62 346 PRO A O 1
ATOM 2524 N N . ALA A 1 347 ? -19.923 9.237 0.033 1.00 80.12 347 ALA A N 1
ATOM 2525 C CA . ALA A 1 347 ? -18.671 8.889 0.708 1.00 80.12 347 ALA A CA 1
ATOM 2526 C C . ALA A 1 347 ? -17.799 7.913 -0.111 1.00 80.12 347 ALA A C 1
ATOM 2528 O O . ALA A 1 347 ? -16.585 7.923 0.040 1.00 80.12 347 ALA A O 1
ATOM 2529 N N . TYR A 1 348 ? -18.389 7.126 -1.022 1.00 85.56 348 TYR A N 1
ATOM 2530 C CA . TYR A 1 348 ? -17.645 6.276 -1.960 1.00 85.56 348 TYR A CA 1
ATOM 2531 C C . TYR A 1 348 ? -17.096 7.042 -3.168 1.00 85.56 348 TYR A C 1
ATOM 2533 O O . TYR A 1 348 ? -16.450 6.439 -4.017 1.00 85.56 348 TYR A O 1
ATOM 2541 N N . LYS A 1 349 ? -17.318 8.360 -3.274 1.00 87.94 349 LYS A N 1
ATOM 2542 C CA . LYS A 1 349 ? -16.878 9.139 -4.438 1.00 87.94 349 LYS A CA 1
ATOM 2543 C C . LYS A 1 349 ? -15.371 9.035 -4.677 1.00 87.94 349 LYS A C 1
ATOM 2545 O O . LYS A 1 349 ? -14.973 8.803 -5.811 1.00 87.94 349 LYS A O 1
ATOM 2550 N N . ALA A 1 350 ? -14.545 9.181 -3.638 1.00 86.81 350 ALA A N 1
ATOM 2551 C CA . ALA A 1 350 ? -13.092 9.062 -3.779 1.00 86.81 350 ALA A CA 1
ATOM 2552 C C . ALA A 1 350 ? -12.690 7.668 -4.293 1.00 86.81 350 ALA A C 1
ATOM 2554 O O . ALA A 1 350 ? -11.914 7.554 -5.242 1.00 86.81 350 ALA A O 1
ATOM 2555 N N . GLU A 1 351 ? -13.295 6.622 -3.722 1.00 89.62 351 GLU A N 1
ATOM 2556 C CA . GLU A 1 351 ? -13.027 5.235 -4.095 1.00 89.62 351 GLU A CA 1
ATOM 2557 C C . GLU A 1 351 ? -13.470 4.923 -5.535 1.00 89.62 351 GLU A C 1
ATOM 2559 O O . GLU A 1 351 ? -12.721 4.342 -6.318 1.00 89.62 351 GLU A O 1
ATOM 2564 N N . ALA A 1 352 ? -14.667 5.366 -5.919 1.00 91.81 352 ALA A N 1
ATOM 2565 C CA . ALA A 1 352 ? -15.212 5.202 -7.263 1.00 91.81 352 ALA A CA 1
ATOM 2566 C C . ALA A 1 352 ? -14.383 5.940 -8.325 1.00 91.81 352 ALA A C 1
ATOM 2568 O O . ALA A 1 352 ? -14.199 5.441 -9.437 1.00 91.81 352 ALA A O 1
ATOM 2569 N N . GLU A 1 353 ? -13.859 7.121 -7.990 1.00 93.81 353 GLU A N 1
ATOM 2570 C CA . GLU A 1 353 ? -12.988 7.892 -8.876 1.00 93.81 353 GLU A CA 1
ATOM 2571 C C . GLU A 1 353 ? -11.668 7.153 -9.130 1.00 93.81 353 GLU A C 1
ATOM 2573 O O . GLU A 1 353 ? -11.291 6.993 -10.294 1.00 93.81 353 GLU A O 1
ATOM 2578 N N . TYR A 1 354 ? -10.988 6.633 -8.096 1.00 91.56 354 TYR A N 1
ATOM 2579 C CA . TYR A 1 354 ? -9.737 5.908 -8.343 1.00 91.56 354 TYR A CA 1
ATOM 2580 C C . TYR A 1 354 ? -9.981 4.541 -8.989 1.00 91.56 354 TYR A C 1
ATOM 2582 O O . TYR A 1 354 ? -9.264 4.204 -9.925 1.00 91.56 354 TYR A O 1
ATOM 2590 N N . LEU A 1 355 ? -11.000 3.769 -8.589 1.00 91.56 355 LEU A N 1
ATOM 2591 C CA . LEU A 1 355 ? -11.320 2.500 -9.261 1.00 91.56 355 LEU A CA 1
ATOM 2592 C C . LEU A 1 355 ? -11.708 2.729 -10.725 1.00 91.56 355 LEU A C 1
ATOM 2594 O O . LEU A 1 355 ? -11.276 1.990 -11.609 1.00 91.56 355 LEU A O 1
ATOM 2598 N N . GLY A 1 356 ? -12.445 3.806 -11.008 1.00 91.44 356 GLY A N 1
ATOM 2599 C CA . GLY A 1 356 ? -12.714 4.244 -12.371 1.00 91.44 356 GLY A CA 1
ATOM 2600 C C . GLY A 1 356 ? -11.432 4.606 -13.120 1.00 91.44 356 GLY A C 1
ATOM 2601 O O . GLY A 1 356 ? -11.267 4.207 -14.270 1.00 91.44 356 GLY A O 1
ATOM 2602 N N . ALA A 1 357 ? -10.492 5.310 -12.484 1.00 90.69 357 ALA A N 1
ATOM 2603 C CA . ALA A 1 357 ? -9.190 5.602 -13.077 1.00 90.69 357 ALA A CA 1
ATOM 2604 C C . ALA A 1 357 ? -8.385 4.331 -13.380 1.00 90.69 357 ALA A C 1
ATOM 2606 O O . ALA A 1 357 ? -7.810 4.242 -14.463 1.00 90.69 357 ALA A O 1
ATOM 2607 N N . ARG A 1 358 ? -8.389 3.333 -12.486 1.00 88.31 358 ARG A N 1
ATOM 2608 C CA . ARG A 1 358 ? -7.751 2.025 -12.708 1.00 88.31 358 ARG A CA 1
ATOM 2609 C C . ARG A 1 358 ? -8.381 1.270 -13.874 1.00 88.31 358 ARG A C 1
ATOM 2611 O O . ARG A 1 358 ? -7.649 0.750 -14.713 1.00 88.31 358 ARG A O 1
ATOM 2618 N N . ALA A 1 359 ? -9.712 1.270 -13.967 1.00 85.88 359 ALA A N 1
ATOM 2619 C CA . ALA A 1 359 ? -10.447 0.671 -15.079 1.00 85.88 359 ALA A CA 1
ATOM 2620 C C . ALA A 1 359 ? -10.112 1.369 -16.407 1.00 85.88 359 ALA A C 1
ATOM 2622 O O . ALA A 1 359 ? -9.731 0.706 -17.369 1.00 85.88 359 ALA A O 1
ATOM 2623 N N . TYR A 1 360 ? -10.127 2.710 -16.440 1.00 83.62 360 TYR A N 1
ATOM 2624 C CA . TYR A 1 360 ? -9.665 3.468 -17.605 1.00 83.62 360 TYR A CA 1
ATOM 2625 C C . TYR A 1 360 ? -8.198 3.186 -17.916 1.00 83.62 360 TYR A C 1
ATOM 2627 O O . TYR A 1 360 ? -7.869 3.063 -19.082 1.00 83.62 360 TYR A O 1
ATOM 2635 N N . ALA A 1 361 ? -7.303 3.068 -16.936 1.00 78.50 361 ALA A N 1
ATOM 2636 C CA . ALA A 1 361 ? -5.888 2.766 -17.164 1.00 78.50 361 ALA A CA 1
ATOM 2637 C C . ALA A 1 361 ? -5.634 1.295 -17.546 1.00 78.50 361 ALA A C 1
ATOM 2639 O O . ALA A 1 361 ? -4.592 1.003 -18.133 1.00 78.50 361 ALA A O 1
ATOM 2640 N N . ARG A 1 362 ? -6.617 0.410 -17.323 1.00 77.31 362 ARG A N 1
ATOM 2641 C CA . ARG A 1 362 ? -6.557 -1.052 -17.489 1.00 77.31 362 ARG A CA 1
ATOM 2642 C C . ARG A 1 362 ? -5.559 -1.739 -16.555 1.00 77.31 362 ARG A C 1
ATOM 2644 O O . ARG A 1 362 ? -4.971 -2.756 -16.903 1.00 77.31 362 ARG A O 1
ATOM 2651 N N . PHE A 1 363 ? -5.388 -1.210 -15.345 1.00 71.00 363 PHE A N 1
ATOM 2652 C CA . PHE A 1 363 ? -4.500 -1.829 -14.353 1.00 71.00 363 PHE A CA 1
ATOM 2653 C C . PHE A 1 363 ? -4.992 -3.185 -13.851 1.00 71.00 363 PHE A C 1
ATOM 2655 O O . PHE A 1 363 ? -4.173 -4.016 -13.473 1.00 71.00 363 PHE A O 1
ATOM 2662 N N . ASP A 1 364 ? -6.305 -3.408 -13.862 1.00 67.50 364 ASP A N 1
ATOM 2663 C CA . ASP A 1 364 ? -6.923 -4.643 -13.368 1.00 67.50 364 ASP A CA 1
ATOM 2664 C C . ASP A 1 364 ? -7.078 -5.714 -14.470 1.00 67.50 364 ASP A C 1
ATOM 2666 O O . ASP A 1 364 ? -7.638 -6.780 -14.227 1.00 67.50 364 ASP A O 1
ATOM 2670 N N . HIS A 1 365 ? -6.557 -5.448 -15.676 1.00 67.25 365 HIS A N 1
ATOM 2671 C CA . HIS A 1 365 ? -6.557 -6.387 -16.797 1.00 67.25 365 HIS A CA 1
ATOM 2672 C C . HIS A 1 365 ? -5.479 -7.479 -16.613 1.00 67.25 365 HIS A C 1
ATOM 2674 O O . HIS A 1 365 ? -4.377 -7.156 -16.159 1.00 67.25 365 HIS A O 1
ATOM 2680 N N . PRO A 1 366 ? -5.706 -8.743 -17.033 1.00 55.00 366 PRO A N 1
ATOM 2681 C CA . PRO A 1 366 ? -4.738 -9.836 -16.862 1.00 55.00 366 PRO A CA 1
ATOM 2682 C C . PRO A 1 366 ? -3.354 -9.581 -17.482 1.00 55.00 366 PRO A C 1
ATOM 2684 O O . PRO A 1 366 ? -2.349 -10.063 -16.971 1.00 55.00 366 PRO A O 1
ATOM 2687 N N . GLY A 1 367 ? -3.277 -8.782 -18.552 1.00 51.25 367 GLY A N 1
ATOM 2688 C CA . GLY A 1 367 ? -1.999 -8.367 -19.153 1.00 51.25 367 GLY A CA 1
ATOM 2689 C C . GLY A 1 367 ? -1.267 -7.235 -18.407 1.00 51.25 367 GLY A C 1
ATOM 2690 O O . GLY A 1 367 ? -0.212 -6.790 -18.855 1.00 51.25 367 GLY A O 1
ATOM 2691 N N . GLY A 1 368 ? -1.814 -6.729 -17.297 1.00 52.12 368 GLY A N 1
ATOM 2692 C CA . GLY A 1 368 ? -1.205 -5.718 -16.426 1.00 52.12 368 GLY A CA 1
ATOM 2693 C C . GLY A 1 368 ? -0.764 -4.437 -17.147 1.00 52.12 368 GLY A C 1
ATOM 2694 O O . GLY A 1 368 ? -1.347 -4.036 -18.157 1.00 52.12 368 GLY A O 1
ATOM 2695 N N . PHE A 1 369 ? 0.319 -3.816 -16.656 1.00 47.78 369 PHE A N 1
ATOM 2696 C CA . PHE A 1 369 ? 0.973 -2.659 -17.293 1.00 47.78 369 PHE A CA 1
ATOM 2697 C C . PHE A 1 369 ? 1.381 -2.928 -18.756 1.00 47.78 369 PHE A C 1
ATOM 2699 O O . PHE A 1 369 ? 1.400 -1.995 -19.558 1.00 47.78 369 PHE A O 1
ATOM 2706 N N . ALA A 1 370 ? 1.666 -4.185 -19.120 1.00 38.62 370 ALA A N 1
ATOM 2707 C CA . ALA A 1 370 ? 2.055 -4.585 -20.474 1.00 38.62 370 ALA A CA 1
ATOM 2708 C C . ALA A 1 370 ? 0.873 -4.614 -21.462 1.00 38.62 370 ALA A C 1
ATOM 2710 O O . ALA A 1 370 ? 1.079 -4.427 -22.655 1.00 38.62 370 ALA A O 1
ATOM 2711 N N . SER A 1 371 ? -0.373 -4.728 -20.977 1.00 45.66 371 SER A N 1
ATOM 2712 C CA . SER A 1 371 ? -1.581 -4.577 -21.811 1.00 45.66 371 SER A CA 1
ATOM 2713 C C . SER A 1 371 ? -1.840 -3.141 -22.273 1.00 45.66 371 SER A C 1
ATOM 2715 O O . SER A 1 371 ? -2.787 -2.880 -23.009 1.00 45.66 371 SER A O 1
ATOM 2717 N N . THR A 1 372 ? -0.972 -2.195 -21.900 1.00 47.69 372 THR A N 1
ATOM 2718 C CA . THR A 1 372 ? -0.925 -0.860 -22.511 1.00 47.69 372 THR A CA 1
ATOM 2719 C C . THR A 1 372 ? -0.223 -0.865 -23.875 1.00 47.69 372 THR A C 1
ATOM 2721 O O . THR A 1 372 ? 0.356 0.152 -24.268 1.00 47.69 372 THR A O 1
ATOM 2724 N N . ASP A 1 373 ? -0.281 -1.996 -24.588 1.00 41.22 373 ASP A N 1
ATOM 2725 C CA . ASP A 1 373 ? 0.281 -2.183 -25.920 1.00 41.22 373 ASP A CA 1
ATOM 2726 C C . ASP A 1 373 ? -0.123 -0.995 -26.814 1.00 41.22 373 ASP A C 1
ATOM 2728 O O . ASP A 1 373 ? -1.323 -0.723 -26.962 1.00 41.22 373 ASP A O 1
ATOM 2732 N N . PRO A 1 374 ? 0.841 -0.236 -27.371 1.00 44.59 374 PRO A N 1
ATOM 2733 C CA . PRO A 1 374 ? 0.551 0.830 -28.327 1.00 44.59 374 PRO A CA 1
ATOM 2734 C C . PRO A 1 374 ? -0.230 0.350 -29.559 1.00 44.59 374 PRO A C 1
ATOM 2736 O O . PRO A 1 374 ? -0.829 1.185 -30.219 1.00 44.59 374 PRO A O 1
ATOM 2739 N N . ASN A 1 375 ? -0.277 -0.958 -29.839 1.00 40.44 375 ASN A N 1
ATOM 2740 C CA . ASN A 1 375 ? -1.057 -1.528 -30.940 1.00 40.44 375 ASN A CA 1
ATOM 2741 C C . ASN A 1 375 ? -2.489 -1.948 -30.546 1.00 40.44 375 ASN A C 1
ATOM 2743 O O . ASN A 1 375 ? -3.248 -2.396 -31.400 1.00 40.44 375 ASN A O 1
ATOM 2747 N N . SER A 1 376 ? -2.898 -1.788 -29.278 1.00 47.56 376 SER A N 1
ATOM 2748 C CA . SER A 1 376 ? -4.273 -2.092 -28.824 1.00 47.56 376 SER A CA 1
ATOM 2749 C C . SER A 1 376 ? -5.336 -1.090 -29.309 1.00 47.56 376 SER A C 1
ATOM 2751 O O . SER A 1 376 ? -6.517 -1.242 -29.004 1.00 47.56 376 SER A O 1
ATOM 2753 N N . ASP A 1 377 ? -4.939 -0.078 -30.086 1.00 43.19 377 ASP A N 1
ATOM 2754 C CA . ASP A 1 377 ? -5.831 0.950 -30.636 1.00 43.19 377 ASP A CA 1
ATOM 2755 C C . ASP A 1 377 ? -6.884 0.385 -31.621 1.00 43.19 377 ASP A C 1
ATOM 2757 O O . ASP A 1 377 ? -7.877 1.055 -31.916 1.00 43.19 377 ASP A O 1
ATOM 2761 N N . GLU A 1 378 ? -6.725 -0.855 -32.100 1.00 43.50 378 GLU A N 1
ATOM 2762 C CA . GLU A 1 378 ? -7.615 -1.446 -33.110 1.00 43.50 378 GLU A CA 1
ATOM 2763 C C . GLU A 1 378 ? -8.914 -2.063 -32.558 1.00 43.50 378 GLU A C 1
ATOM 2765 O O . GLU A 1 378 ? -9.857 -2.260 -33.325 1.00 43.50 378 GLU A O 1
ATOM 2770 N N . THR A 1 379 ? -9.037 -2.342 -31.254 1.00 45.44 379 THR A N 1
ATOM 2771 C CA . THR A 1 379 ? -10.175 -3.135 -30.740 1.00 45.44 379 THR A CA 1
ATOM 2772 C C . THR A 1 379 ? -11.404 -2.331 -30.297 1.00 45.44 379 THR A C 1
ATOM 2774 O O . THR A 1 379 ? -12.484 -2.917 -30.223 1.00 45.44 379 THR A O 1
ATOM 2777 N N . VAL A 1 380 ? -11.317 -1.013 -30.031 1.00 48.81 380 VAL A N 1
ATOM 2778 C CA . VAL A 1 380 ? -12.464 -0.264 -29.437 1.00 48.81 380 VAL A CA 1
ATOM 2779 C C . VAL A 1 380 ? -12.690 1.160 -29.978 1.00 48.81 380 VAL A C 1
ATOM 2781 O O . VAL A 1 380 ? -13.650 1.821 -29.588 1.00 48.81 380 VAL A O 1
ATOM 2784 N N . GLY A 1 381 ? -11.864 1.683 -30.890 1.00 49.81 381 GLY A N 1
ATOM 2785 C CA . GLY A 1 381 ? -12.090 3.029 -31.450 1.00 49.81 381 GLY A CA 1
ATOM 2786 C C . GLY A 1 381 ? -12.029 4.176 -30.422 1.00 49.81 381 GLY A C 1
ATOM 2787 O O . GLY A 1 381 ? -12.510 5.278 -30.691 1.00 49.81 381 GLY A O 1
ATOM 2788 N N . VAL A 1 382 ? -11.442 3.933 -29.243 1.00 55.56 382 VAL A N 1
ATOM 2789 C CA . VAL A 1 382 ? -11.126 4.951 -28.233 1.00 55.56 382 VAL A CA 1
ATOM 2790 C C . VAL A 1 382 ? -9.612 5.058 -28.137 1.00 55.56 382 VAL A C 1
ATOM 2792 O O . VAL A 1 382 ? -8.959 4.150 -27.634 1.00 55.56 382 VAL A O 1
ATOM 2795 N N . ASP A 1 383 ? -9.082 6.191 -28.589 1.00 68.06 383 ASP A N 1
ATOM 2796 C CA . ASP A 1 383 ? -7.661 6.533 -28.530 1.00 68.06 383 ASP A CA 1
ATOM 2797 C C . ASP A 1 383 ? -7.070 6.310 -27.122 1.00 68.06 383 ASP A C 1
ATOM 2799 O O . ASP A 1 383 ? -7.593 6.814 -26.113 1.00 68.06 383 ASP A O 1
ATOM 2803 N N . ARG A 1 384 ? -5.959 5.559 -27.050 1.00 71.38 384 ARG A N 1
ATOM 2804 C CA . ARG A 1 384 ? -5.211 5.295 -25.811 1.00 71.38 384 ARG A CA 1
ATOM 2805 C C . ARG A 1 384 ? -4.912 6.578 -25.045 1.00 71.38 384 ARG A C 1
ATOM 2807 O O . ARG A 1 384 ? -5.019 6.592 -23.814 1.00 71.38 384 ARG A O 1
ATOM 2814 N N . HIS A 1 385 ? -4.546 7.650 -25.742 1.00 73.12 385 HIS A N 1
ATOM 2815 C CA . HIS A 1 385 ? -4.221 8.915 -25.097 1.00 73.12 385 HIS A CA 1
ATOM 2816 C C . HIS A 1 385 ? -5.463 9.547 -24.443 1.00 73.12 385 HIS A C 1
ATOM 2818 O O . HIS A 1 385 ? -5.431 9.883 -23.255 1.00 73.12 385 HIS A O 1
ATOM 2824 N N . ALA A 1 386 ? -6.598 9.605 -25.143 1.00 77.38 386 ALA A N 1
ATOM 2825 C CA . ALA A 1 386 ? -7.872 10.063 -24.588 1.00 77.38 386 ALA A CA 1
ATOM 2826 C C . ALA A 1 386 ? -8.319 9.256 -23.353 1.00 77.38 386 ALA A C 1
ATOM 2828 O O . ALA A 1 386 ? -8.850 9.831 -22.393 1.00 77.38 386 ALA A O 1
ATOM 2829 N N . ARG A 1 387 ? -8.084 7.939 -23.347 1.00 82.12 387 ARG A N 1
ATOM 2830 C CA . ARG A 1 387 ? -8.350 7.054 -22.202 1.00 82.12 387 ARG A CA 1
ATOM 2831 C C . ARG A 1 387 ? -7.464 7.390 -20.998 1.00 82.12 387 ARG A C 1
ATOM 2833 O O . ARG A 1 387 ? -7.989 7.594 -19.902 1.00 82.12 387 ARG A O 1
ATOM 2840 N N . LEU A 1 388 ? -6.150 7.518 -21.190 1.00 81.12 388 LEU A N 1
ATOM 2841 C CA . LEU A 1 388 ? -5.215 7.875 -20.115 1.00 81.12 388 LEU A CA 1
ATOM 2842 C C . LEU A 1 388 ? -5.474 9.282 -19.558 1.00 81.12 388 LEU A C 1
ATOM 2844 O O . LEU A 1 388 ? -5.398 9.482 -18.348 1.00 81.12 388 LEU A O 1
ATOM 2848 N N . LEU A 1 389 ? -5.892 10.240 -20.391 1.00 84.62 389 LEU A N 1
ATOM 2849 C CA . LEU A 1 389 ? -6.325 11.560 -19.918 1.00 84.62 389 LEU A CA 1
ATOM 2850 C C . LEU A 1 389 ? -7.580 11.487 -19.033 1.00 84.62 389 LEU A C 1
ATOM 2852 O O . LEU A 1 389 ? -7.707 12.247 -18.071 1.00 84.62 389 LEU A O 1
ATOM 2856 N N . ARG A 1 390 ? -8.527 10.585 -19.332 1.00 87.69 390 ARG A N 1
ATOM 2857 C CA . ARG A 1 390 ? -9.684 10.338 -18.452 1.00 87.69 390 ARG A CA 1
ATOM 2858 C C . ARG A 1 390 ? -9.248 9.696 -17.138 1.00 87.69 390 ARG A C 1
ATOM 2860 O O . ARG A 1 390 ? -9.713 10.148 -16.093 1.00 87.69 390 ARG A O 1
ATOM 2867 N N . ALA A 1 391 ? -8.345 8.716 -17.190 1.00 89.44 391 ALA A N 1
ATOM 2868 C CA . ALA A 1 391 ? -7.766 8.103 -15.998 1.00 89.44 391 ALA A CA 1
ATOM 2869 C C . ALA A 1 391 ? -7.071 9.149 -15.112 1.00 89.44 391 ALA A C 1
ATOM 2871 O O . ALA A 1 391 ? -7.347 9.205 -13.919 1.00 89.44 391 ALA A O 1
ATOM 2872 N N . SER A 1 392 ? -6.253 10.032 -15.701 1.00 90.56 392 SER A N 1
ATOM 2873 C CA . SER A 1 392 ? -5.519 11.073 -14.967 1.00 90.56 392 SER A CA 1
ATOM 2874 C C . SER A 1 392 ? -6.478 12.036 -14.265 1.00 90.56 392 SER A C 1
ATOM 2876 O O . SER A 1 392 ? -6.374 12.251 -13.057 1.00 90.56 392 SER A O 1
ATOM 2878 N N . ARG A 1 393 ? -7.508 12.529 -14.972 1.00 92.38 393 ARG A N 1
ATOM 2879 C CA . ARG A 1 393 ? -8.534 13.400 -14.371 1.00 92.38 393 ARG A CA 1
ATOM 2880 C C . ARG A 1 393 ? -9.271 12.736 -13.210 1.00 92.38 393 ARG A C 1
ATOM 2882 O O . ARG A 1 393 ? -9.466 13.378 -12.180 1.00 92.38 393 ARG A O 1
ATOM 2889 N N . ARG A 1 394 ? -9.681 11.474 -13.367 1.00 94.12 394 ARG A N 1
ATOM 2890 C CA . ARG A 1 394 ? -10.367 10.728 -12.304 1.00 94.12 394 ARG A CA 1
ATOM 2891 C C . ARG A 1 394 ? -9.459 10.478 -11.105 1.00 94.12 394 ARG A C 1
ATOM 2893 O O . ARG A 1 394 ? -9.851 10.748 -9.977 1.00 94.12 394 ARG A O 1
ATOM 2900 N N . ALA A 1 395 ? -8.219 10.064 -11.336 1.00 92.88 395 ALA A N 1
ATOM 2901 C CA . ALA A 1 395 ? -7.262 9.845 -10.262 1.00 92.88 395 ALA A CA 1
ATOM 2902 C C . ALA A 1 395 ? -6.943 11.148 -9.499 1.00 92.88 395 ALA A C 1
ATOM 2904 O O . ALA A 1 395 ? -6.920 11.156 -8.269 1.00 92.88 395 ALA A O 1
ATOM 2905 N N . ALA A 1 396 ? -6.826 12.281 -10.200 1.00 92.75 396 ALA A N 1
ATOM 2906 C CA . ALA A 1 396 ? -6.704 13.592 -9.566 1.00 92.75 396 ALA A CA 1
ATOM 2907 C C . ALA A 1 396 ? -7.955 13.969 -8.745 1.00 92.75 396 ALA A C 1
ATOM 2909 O O . ALA A 1 396 ? -7.835 14.528 -7.653 1.00 92.75 396 ALA A O 1
ATOM 2910 N N . ASN A 1 397 ? -9.162 13.666 -9.237 1.00 93.62 397 ASN A N 1
ATOM 2911 C CA . ASN A 1 397 ? -10.408 13.881 -8.492 1.00 93.62 397 ASN A CA 1
ATOM 2912 C C . ASN A 1 397 ? -10.510 12.991 -7.249 1.00 93.62 397 ASN A C 1
ATOM 2914 O O . ASN A 1 397 ? -11.022 13.453 -6.227 1.00 93.62 397 ASN A O 1
ATOM 2918 N N . ALA A 1 398 ? -10.009 11.757 -7.315 1.00 91.50 398 ALA A N 1
ATOM 2919 C CA . ALA A 1 398 ? -9.955 10.851 -6.176 1.00 91.50 398 ALA A CA 1
ATOM 2920 C C . ALA A 1 398 ? -9.094 11.439 -5.051 1.00 91.50 398 ALA A C 1
ATOM 2922 O O . ALA A 1 398 ? -9.587 11.615 -3.941 1.00 91.50 398 ALA A O 1
ATOM 2923 N N . VAL A 1 399 ? -7.865 11.875 -5.363 1.00 90.81 399 VAL A N 1
ATOM 2924 C CA . VAL A 1 399 ? -6.953 12.508 -4.388 1.00 90.81 399 VAL A CA 1
ATOM 2925 C C . VAL A 1 399 ? -7.522 13.816 -3.826 1.00 90.81 399 VAL A C 1
ATOM 2927 O O . VAL A 1 399 ? -7.332 14.119 -2.650 1.00 90.81 399 VAL A O 1
ATOM 2930 N N . LYS A 1 400 ? -8.241 14.602 -4.640 1.00 90.31 400 LYS A N 1
ATOM 2931 C CA . LYS A 1 400 ? -8.951 15.804 -4.163 1.00 90.31 400 LYS A CA 1
ATOM 2932 C C . LYS A 1 400 ? -10.114 15.474 -3.228 1.00 90.31 400 LYS A C 1
ATOM 2934 O O . LYS A 1 400 ? -10.423 16.278 -2.356 1.00 90.31 400 LYS A O 1
ATOM 2939 N N . SER A 1 401 ? -10.783 14.345 -3.454 1.00 85.75 401 SER A N 1
ATOM 2940 C CA . SER A 1 401 ? -11.941 13.917 -2.664 1.00 85.75 401 SER A CA 1
ATOM 2941 C C . SER A 1 401 ? -11.515 13.296 -1.336 1.00 85.75 401 SER A C 1
ATOM 2943 O O . SER A 1 401 ? -12.177 13.528 -0.330 1.00 85.75 401 SER A O 1
ATOM 2945 N N . ASP A 1 402 ? -10.404 12.559 -1.325 1.00 83.69 402 ASP A N 1
ATOM 2946 C CA . ASP A 1 402 ? -9.780 12.035 -0.115 1.00 83.69 402 ASP A CA 1
ATOM 2947 C C . ASP A 1 402 ? -8.252 12.010 -0.260 1.00 83.69 402 ASP A C 1
ATOM 2949 O O . ASP A 1 402 ? -7.656 11.151 -0.911 1.00 83.69 402 ASP A O 1
ATOM 2953 N N . ALA A 1 403 ? -7.597 12.970 0.390 1.00 82.31 403 ALA A N 1
ATOM 2954 C CA . ALA A 1 403 ? -6.145 13.078 0.400 1.00 82.31 403 ALA A CA 1
ATOM 2955 C C . ALA A 1 403 ? -5.472 12.049 1.332 1.00 82.31 403 ALA A C 1
ATOM 2957 O O . ALA A 1 403 ? -4.240 11.969 1.358 1.00 82.31 403 ALA A O 1
ATOM 2958 N N . THR A 1 404 ? -6.237 11.302 2.125 1.00 83.81 404 THR A N 1
ATOM 2959 C CA . THR A 1 404 ? -5.735 10.310 3.085 1.00 83.81 404 THR A CA 1
ATOM 2960 C C . THR A 1 404 ? -5.862 8.872 2.585 1.00 83.81 404 THR A C 1
ATOM 2962 O O . THR A 1 404 ? -5.288 7.972 3.202 1.00 83.81 404 THR A O 1
ATOM 2965 N N . ASP A 1 405 ? -6.522 8.661 1.444 1.00 85.31 405 ASP A N 1
ATOM 2966 C CA . ASP A 1 405 ? -6.615 7.360 0.788 1.00 85.31 405 ASP A CA 1
ATOM 2967 C C . ASP A 1 405 ? -5.303 7.025 0.039 1.00 85.31 405 ASP A C 1
ATOM 2969 O O . ASP A 1 405 ? -4.948 7.691 -0.945 1.00 85.31 405 ASP A O 1
ATOM 2973 N N . PRO A 1 406 ? -4.539 6.006 0.484 1.00 86.06 406 PRO A N 1
ATOM 2974 C CA . PRO A 1 406 ? -3.330 5.591 -0.211 1.00 86.06 406 PRO A CA 1
ATOM 2975 C C . PRO A 1 406 ? -3.620 5.015 -1.602 1.00 86.06 406 PRO A C 1
ATOM 2977 O O . PRO A 1 406 ? -2.814 5.245 -2.501 1.00 86.06 406 PRO A O 1
ATOM 2980 N N . ASP A 1 407 ? -4.740 4.318 -1.815 1.00 86.06 407 ASP A N 1
ATOM 2981 C CA . ASP A 1 407 ? -5.045 3.657 -3.091 1.00 86.06 407 ASP A CA 1
ATOM 2982 C C . ASP A 1 407 ? -5.360 4.693 -4.184 1.00 86.06 407 ASP A C 1
ATOM 2984 O O . ASP A 1 407 ? -4.895 4.564 -5.323 1.00 86.06 407 ASP A O 1
ATOM 2988 N N . ALA A 1 408 ? -6.044 5.784 -3.821 1.00 88.88 408 ALA A N 1
ATOM 2989 C CA . ALA A 1 408 ? -6.246 6.937 -4.696 1.00 88.88 408 ALA A CA 1
ATOM 2990 C C . ALA A 1 408 ? -4.917 7.580 -5.124 1.00 88.88 408 ALA A C 1
ATOM 2992 O O . ALA A 1 408 ? -4.712 7.879 -6.304 1.00 88.88 408 ALA A O 1
ATOM 2993 N N . ARG A 1 409 ? -3.983 7.753 -4.181 1.00 90.75 409 ARG A N 1
ATOM 2994 C CA . ARG A 1 409 ? -2.663 8.341 -4.457 1.00 90.75 409 ARG A CA 1
ATOM 2995 C C . ARG A 1 409 ? -1.762 7.435 -5.279 1.00 90.75 409 ARG A C 1
ATOM 2997 O O . ARG A 1 409 ? -1.089 7.935 -6.172 1.00 90.75 409 ARG A O 1
ATOM 3004 N N . ILE A 1 410 ? -1.753 6.131 -5.001 1.00 87.94 410 ILE A N 1
ATOM 3005 C CA . ILE A 1 410 ? -1.007 5.144 -5.796 1.00 87.94 410 ILE A CA 1
ATOM 3006 C C . ILE A 1 410 ? -1.546 5.141 -7.219 1.00 87.94 410 ILE A C 1
ATOM 3008 O O . ILE A 1 410 ? -0.776 5.296 -8.156 1.00 87.94 410 ILE A O 1
ATOM 3012 N N . THR A 1 411 ? -2.869 5.078 -7.381 1.00 88.69 411 THR A N 1
ATOM 3013 C CA . THR A 1 411 ? -3.498 5.112 -8.705 1.00 88.69 411 THR A CA 1
ATOM 3014 C C . THR A 1 411 ? -3.139 6.393 -9.457 1.00 88.69 411 THR A C 1
ATOM 3016 O O . THR A 1 411 ? -2.799 6.336 -10.636 1.00 88.69 411 THR A O 1
ATOM 3019 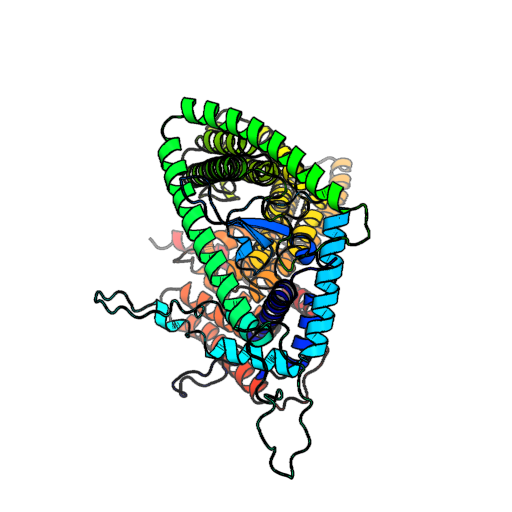N N . PHE A 1 412 ? -3.170 7.553 -8.793 1.00 91.25 412 PHE A N 1
ATOM 3020 C CA . PHE A 1 412 ? -2.746 8.804 -9.418 1.00 91.25 412 PHE A CA 1
ATOM 3021 C C . PHE A 1 412 ? -1.259 8.796 -9.775 1.00 91.25 412 PHE A C 1
ATOM 3023 O O . PHE A 1 412 ? -0.913 9.219 -10.872 1.00 91.25 412 PHE A O 1
ATOM 3030 N N . ALA A 1 413 ? -0.397 8.245 -8.920 1.00 87.81 413 ALA A N 1
ATOM 3031 C CA . ALA A 1 413 ? 1.026 8.108 -9.204 1.00 87.81 413 ALA A CA 1
ATOM 3032 C C . ALA A 1 413 ? 1.307 7.191 -10.406 1.00 87.81 413 ALA A C 1
ATOM 3034 O O . ALA A 1 413 ? 2.101 7.545 -11.277 1.00 87.81 413 ALA A O 1
ATOM 3035 N N . ASP A 1 414 ? 0.634 6.041 -10.472 1.00 83.81 414 ASP A N 1
ATOM 3036 C CA . ASP A 1 414 ? 0.749 5.073 -11.562 1.00 83.81 414 ASP A CA 1
ATOM 3037 C C . ASP A 1 414 ? 0.296 5.703 -12.893 1.00 83.81 414 ASP A C 1
ATOM 3039 O O . ASP A 1 414 ? 0.980 5.591 -13.912 1.00 83.81 414 ASP A O 1
ATOM 3043 N N . VAL A 1 415 ? -0.841 6.414 -12.891 1.00 85.75 415 VAL A N 1
ATOM 3044 C CA . VAL A 1 415 ? -1.358 7.092 -14.089 1.00 85.75 415 VAL A CA 1
ATOM 3045 C C . VAL A 1 415 ? -0.472 8.271 -14.495 1.00 85.75 415 VAL A C 1
ATOM 3047 O O . VAL A 1 415 ? -0.167 8.398 -15.679 1.00 85.75 415 VAL A O 1
ATOM 3050 N N . ALA A 1 416 ? -0.025 9.097 -13.544 1.00 85.88 416 ALA A N 1
ATOM 3051 C CA . ALA A 1 416 ? 0.899 10.206 -13.785 1.00 85.88 416 ALA A CA 1
ATOM 3052 C C . ALA A 1 416 ? 2.205 9.706 -14.423 1.00 85.88 416 ALA A C 1
ATOM 3054 O O . ALA A 1 416 ? 2.666 10.263 -15.418 1.00 85.88 416 ALA A O 1
ATOM 3055 N N . ALA A 1 417 ? 2.752 8.589 -13.931 1.00 77.62 417 ALA A N 1
ATOM 3056 C CA . ALA A 1 417 ? 3.919 7.950 -14.533 1.00 77.62 417 ALA A CA 1
ATOM 3057 C C . ALA A 1 417 ? 3.657 7.506 -15.985 1.00 77.62 417 ALA A C 1
ATOM 3059 O O . ALA A 1 417 ? 4.500 7.723 -16.855 1.00 77.62 417 ALA A O 1
ATOM 3060 N N . LEU A 1 418 ? 2.475 6.946 -16.281 1.00 73.56 418 LEU A N 1
ATOM 3061 C CA . LEU A 1 418 ? 2.098 6.561 -17.648 1.00 73.56 418 LEU A CA 1
ATOM 3062 C C . LEU A 1 418 ? 1.966 7.755 -18.605 1.00 73.56 418 LEU A C 1
ATOM 3064 O O . LEU A 1 418 ? 2.288 7.618 -19.785 1.00 73.56 418 LEU A O 1
ATOM 3068 N N . VAL A 1 419 ? 1.509 8.914 -18.121 1.00 77.38 419 VAL A N 1
ATOM 3069 C CA . VAL A 1 419 ? 1.412 10.148 -18.924 1.00 77.38 419 VAL A CA 1
ATOM 3070 C C . VAL A 1 419 ? 2.683 11.009 -18.882 1.00 77.38 419 VAL A C 1
ATOM 3072 O O . VAL A 1 419 ? 2.706 12.079 -19.484 1.00 77.38 419 VAL A O 1
ATOM 3075 N N . ARG A 1 420 ? 3.765 10.513 -18.258 1.00 72.00 420 ARG A N 1
ATOM 3076 C CA . ARG A 1 420 ? 5.085 11.168 -18.123 1.00 72.00 420 ARG A CA 1
ATOM 3077 C C . ARG A 1 420 ? 5.085 12.424 -17.235 1.00 72.00 420 ARG A C 1
ATOM 3079 O O . ARG A 1 420 ? 5.955 13.283 -17.363 1.00 72.00 420 ARG A O 1
ATOM 3086 N N . GLU A 1 421 ? 4.154 12.507 -16.289 1.00 81.25 421 GLU A N 1
ATOM 3087 C CA . GLU A 1 421 ? 4.097 13.513 -15.218 1.00 81.25 421 GLU A CA 1
ATOM 3088 C C . GLU A 1 421 ? 4.921 13.045 -14.000 1.00 81.25 421 GLU A C 1
ATOM 3090 O O . GLU A 1 421 ? 4.424 12.830 -12.895 1.00 81.25 421 GLU A O 1
ATOM 3095 N N . ASP A 1 422 ? 6.223 12.841 -14.209 1.00 70.50 422 ASP A N 1
ATOM 3096 C CA . ASP A 1 422 ? 7.099 12.171 -13.242 1.00 70.50 422 ASP A CA 1
ATOM 3097 C C . ASP A 1 422 ? 7.197 12.862 -11.870 1.00 70.50 422 ASP A C 1
ATOM 3099 O O . ASP A 1 422 ? 7.401 12.197 -10.850 1.00 70.50 422 ASP A O 1
ATOM 3103 N N . ALA A 1 423 ? 7.159 14.197 -11.837 1.00 76.06 423 ALA A N 1
ATOM 3104 C CA . ALA A 1 423 ? 7.260 14.954 -10.590 1.00 76.06 423 ALA A CA 1
ATOM 3105 C C . ALA A 1 423 ? 6.050 14.667 -9.692 1.00 76.06 423 ALA A C 1
ATOM 3107 O O . ALA A 1 423 ? 6.227 14.302 -8.525 1.00 76.06 423 ALA A O 1
ATOM 3108 N N . ASP A 1 424 ? 4.858 14.723 -10.285 1.00 83.62 424 ASP A N 1
ATOM 3109 C CA . ASP A 1 424 ? 3.595 14.425 -9.622 1.00 83.62 424 ASP A CA 1
ATOM 3110 C C . ASP A 1 424 ? 3.553 12.953 -9.206 1.00 83.62 424 ASP A C 1
ATOM 3112 O O . ASP A 1 424 ? 3.247 12.645 -8.056 1.00 83.62 424 ASP A O 1
ATOM 3116 N N . ALA A 1 425 ? 3.983 12.029 -10.074 1.00 82.50 425 ALA A N 1
ATOM 3117 C CA . ALA A 1 425 ? 4.053 10.610 -9.731 1.00 82.50 425 ALA A CA 1
ATOM 3118 C C . ALA A 1 425 ? 4.901 10.353 -8.471 1.00 82.50 425 ALA A C 1
ATOM 3120 O O . ALA A 1 425 ? 4.464 9.688 -7.527 1.00 82.50 425 ALA A O 1
ATOM 3121 N N . LEU A 1 426 ? 6.113 10.917 -8.412 1.00 79.94 426 LEU A N 1
ATOM 3122 C CA . LEU A 1 426 ? 7.011 10.747 -7.266 1.00 79.94 426 LEU A CA 1
ATOM 3123 C C . LEU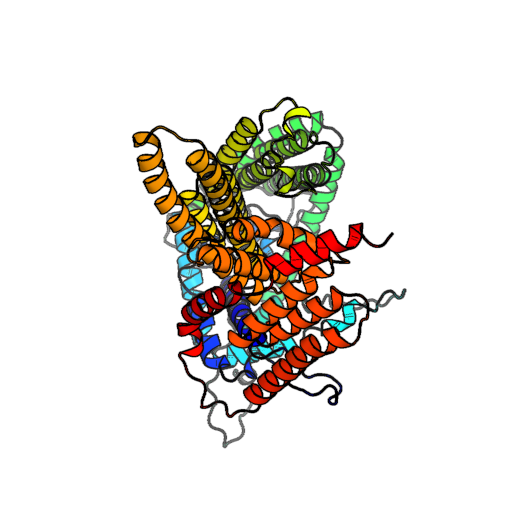 A 1 426 ? 6.454 11.337 -5.973 1.00 79.94 426 LEU A C 1
ATOM 3125 O O . LEU A 1 426 ? 6.619 10.743 -4.904 1.00 79.94 426 LEU A O 1
ATOM 3129 N N . GLU A 1 427 ? 5.849 12.517 -6.053 1.00 87.06 427 GLU A N 1
ATOM 3130 C CA . GLU A 1 427 ? 5.213 13.161 -4.911 1.00 87.06 427 GLU A CA 1
ATOM 3131 C C . GLU A 1 427 ? 4.095 12.277 -4.344 1.00 87.06 427 GLU A C 1
ATOM 3133 O O . GLU A 1 427 ? 4.030 12.033 -3.137 1.00 87.06 427 GLU A O 1
ATOM 3138 N N . GLN A 1 428 ? 3.276 11.705 -5.219 1.00 89.88 428 GLN A N 1
ATOM 3139 C CA . GLN A 1 428 ? 2.113 10.916 -4.831 1.00 89.88 428 GLN A CA 1
ATOM 3140 C C . GLN A 1 428 ? 2.498 9.557 -4.254 1.00 89.88 428 GLN A C 1
ATOM 3142 O O . GLN A 1 428 ? 1.957 9.175 -3.214 1.00 89.88 428 GLN A O 1
ATOM 3147 N N . TYR A 1 429 ? 3.514 8.884 -4.808 1.00 85.62 429 TYR A N 1
ATOM 3148 C CA . TYR A 1 429 ? 4.089 7.693 -4.176 1.00 85.62 429 TYR A CA 1
ATOM 3149 C C . TYR A 1 429 ? 4.624 7.989 -2.771 1.00 85.62 429 TYR A C 1
ATOM 3151 O O . TYR A 1 429 ? 4.393 7.206 -1.850 1.00 85.62 429 TYR A O 1
ATOM 3159 N N . ARG A 1 430 ? 5.315 9.122 -2.568 1.00 83.75 430 ARG A N 1
ATOM 3160 C CA . ARG A 1 430 ? 5.821 9.506 -1.236 1.00 83.75 430 ARG A CA 1
ATOM 3161 C C . ARG A 1 430 ? 4.684 9.720 -0.245 1.00 83.75 430 ARG A C 1
ATOM 3163 O O . ARG A 1 430 ? 4.783 9.253 0.890 1.00 83.75 430 ARG A O 1
ATOM 3170 N N . TYR A 1 431 ? 3.614 10.393 -0.665 1.00 87.75 431 TYR A N 1
ATOM 3171 C CA . TYR A 1 431 ? 2.438 10.570 0.180 1.00 87.75 431 TYR A CA 1
ATOM 3172 C C . TYR A 1 431 ? 1.756 9.236 0.495 1.00 87.75 431 TYR A C 1
ATOM 3174 O O . TYR A 1 431 ? 1.493 8.969 1.667 1.00 87.75 431 TYR A O 1
ATOM 3182 N N . ALA A 1 432 ? 1.546 8.370 -0.500 1.00 86.94 432 ALA A N 1
ATOM 3183 C CA . ALA A 1 432 ? 0.962 7.043 -0.307 1.00 86.94 432 ALA A CA 1
ATOM 3184 C C . ALA A 1 432 ? 1.774 6.184 0.676 1.00 86.94 432 ALA A C 1
ATOM 3186 O O . ALA A 1 432 ? 1.226 5.670 1.650 1.00 86.94 432 ALA A O 1
ATOM 3187 N N . SER A 1 433 ? 3.099 6.100 0.504 1.00 83.31 433 SER A N 1
ATOM 3188 C CA . SER A 1 433 ? 3.981 5.395 1.447 1.00 83.31 433 SER A CA 1
ATOM 3189 C C . SER A 1 433 ? 3.959 5.995 2.859 1.00 83.31 433 SER A C 1
ATOM 3191 O O . SER A 1 433 ? 4.248 5.306 3.835 1.00 83.31 433 SER A O 1
ATOM 3193 N N . GLY A 1 434 ? 3.642 7.286 2.996 1.00 84.19 434 GLY A N 1
ATOM 3194 C CA . GLY A 1 434 ? 3.464 7.939 4.292 1.00 84.19 434 GLY A CA 1
ATOM 3195 C C . GLY A 1 434 ? 2.161 7.561 5.008 1.00 84.19 434 GLY A C 1
ATOM 3196 O O . GLY A 1 434 ? 2.097 7.691 6.234 1.00 84.19 434 GLY A O 1
ATOM 3197 N N . LEU A 1 435 ? 1.146 7.116 4.262 1.00 84.81 435 LEU A N 1
ATOM 3198 C CA . LEU A 1 435 ? -0.194 6.749 4.739 1.00 84.81 435 LEU A CA 1
ATOM 3199 C C . LEU A 1 435 ? -0.321 5.256 5.082 1.00 84.81 435 LEU A C 1
ATOM 3201 O O . LEU A 1 435 ? -1.171 4.876 5.889 1.00 84.81 435 LEU A O 1
ATOM 3205 N N . LEU A 1 436 ? 0.510 4.409 4.477 1.00 83.56 436 LEU A N 1
ATOM 3206 C CA . LEU A 1 436 ? 0.491 2.966 4.694 1.00 83.56 436 LEU A CA 1
ATOM 3207 C C . LEU A 1 436 ? 1.253 2.536 5.963 1.00 83.56 436 LEU A C 1
ATOM 3209 O O . LEU A 1 436 ? 2.093 3.291 6.470 1.00 83.56 436 LEU A O 1
ATOM 3213 N N . PRO A 1 437 ? 0.968 1.318 6.469 1.00 78.31 437 PRO A N 1
ATOM 3214 C CA . PRO A 1 437 ? 1.832 0.623 7.418 1.00 78.31 437 PRO A CA 1
ATOM 3215 C C . PRO A 1 437 ? 3.303 0.588 6.960 1.00 78.31 437 PRO A C 1
ATOM 3217 O O . PRO A 1 437 ? 3.620 0.729 5.784 1.00 78.31 437 PRO A O 1
ATOM 3220 N N . LEU A 1 438 ? 4.236 0.459 7.886 1.00 75.56 438 LEU A N 1
ATOM 3221 C CA . LEU A 1 438 ? 5.670 0.388 7.640 1.00 75.56 438 LEU A CA 1
ATOM 3222 C C . LEU A 1 438 ? 6.108 -0.919 6.979 1.00 75.56 438 LEU A C 1
ATOM 3224 O O . LEU A 1 438 ? 7.009 -0.883 6.140 1.00 75.56 438 LEU A O 1
ATOM 3228 N N . ALA A 1 439 ? 5.494 -2.022 7.389 1.00 73.69 439 ALA A N 1
ATOM 3229 C CA . ALA A 1 439 ? 5.745 -3.374 6.932 1.00 73.69 439 ALA A CA 1
ATOM 3230 C C . ALA A 1 439 ? 4.546 -3.934 6.163 1.00 73.69 439 ALA A C 1
ATOM 3232 O O . ALA A 1 439 ? 3.430 -3.412 6.206 1.00 73.69 439 ALA A O 1
ATOM 3233 N N . GLY A 1 440 ? 4.794 -5.048 5.478 1.00 75.25 440 GLY A N 1
ATOM 3234 C CA . GLY A 1 440 ? 3.766 -5.835 4.814 1.00 75.25 440 GLY A CA 1
ATOM 3235 C C . GLY A 1 440 ? 3.626 -5.560 3.320 1.00 75.25 440 GLY A C 1
ATOM 3236 O O . GLY A 1 440 ? 4.221 -4.649 2.736 1.00 75.25 440 GLY A O 1
ATOM 3237 N N . GLU A 1 441 ? 2.802 -6.394 2.693 1.00 80.94 441 GLU A N 1
ATOM 3238 C CA . GLU A 1 441 ? 2.699 -6.500 1.239 1.00 80.94 441 GLU A CA 1
ATOM 3239 C C . GLU A 1 441 ? 2.259 -5.194 0.565 1.00 80.94 441 GLU A C 1
ATOM 3241 O O . GLU A 1 441 ? 2.776 -4.851 -0.495 1.00 80.94 441 GLU A O 1
ATOM 3246 N N . ARG A 1 442 ? 1.366 -4.406 1.185 1.00 78.88 442 ARG A N 1
ATOM 3247 C CA . ARG A 1 442 ? 0.886 -3.146 0.581 1.00 78.88 442 ARG A CA 1
ATOM 3248 C C . ARG A 1 442 ? 2.010 -2.118 0.430 1.00 78.88 442 ARG A C 1
ATOM 3250 O O . ARG A 1 442 ? 2.118 -1.485 -0.616 1.00 78.88 442 ARG A O 1
ATOM 3257 N N . SER A 1 443 ? 2.879 -1.976 1.427 1.00 80.19 443 SER A N 1
ATOM 3258 C CA . SER A 1 443 ? 4.003 -1.031 1.368 1.00 80.19 443 SER A CA 1
ATOM 3259 C C . SER A 1 443 ? 5.100 -1.499 0.420 1.00 80.19 443 SER A C 1
ATOM 3261 O O . SER A 1 443 ? 5.631 -0.693 -0.354 1.00 80.19 443 SER A O 1
ATOM 3263 N N . ALA A 1 444 ? 5.357 -2.809 0.385 1.00 83.12 444 ALA A N 1
ATOM 3264 C CA . ALA A 1 444 ? 6.226 -3.413 -0.615 1.00 83.12 444 ALA A CA 1
ATOM 3265 C C . ALA A 1 444 ? 5.669 -3.234 -2.041 1.00 83.12 444 ALA A C 1
ATOM 3267 O O . ALA A 1 444 ? 6.433 -2.948 -2.965 1.00 83.12 444 ALA A O 1
ATOM 3268 N N . ALA A 1 445 ? 4.351 -3.334 -2.239 1.00 83.06 445 ALA A N 1
ATOM 3269 C CA . ALA A 1 445 ? 3.696 -3.123 -3.529 1.00 83.06 445 ALA A CA 1
ATOM 3270 C C . ALA A 1 445 ? 3.834 -1.676 -4.031 1.00 83.06 445 ALA A C 1
ATOM 3272 O O . ALA A 1 445 ? 4.153 -1.484 -5.202 1.00 83.06 445 ALA A O 1
ATOM 3273 N N . VAL A 1 446 ? 3.707 -0.661 -3.165 1.00 84.50 446 VAL A N 1
ATOM 3274 C CA . VAL A 1 446 ? 3.949 0.745 -3.557 1.00 84.50 446 VAL A CA 1
ATOM 3275 C C . VAL A 1 446 ? 5.387 0.964 -4.012 1.00 84.50 446 VAL A C 1
ATOM 3277 O O . VAL A 1 446 ? 5.621 1.580 -5.051 1.00 84.50 446 VAL A O 1
ATOM 3280 N N . ALA A 1 447 ? 6.356 0.442 -3.258 1.00 86.00 447 ALA A N 1
ATOM 3281 C CA . ALA A 1 447 ? 7.763 0.524 -3.638 1.00 86.00 447 ALA A CA 1
ATOM 3282 C C . ALA A 1 447 ? 8.041 -0.234 -4.951 1.00 86.00 447 ALA A C 1
ATOM 3284 O O . ALA A 1 447 ? 8.769 0.266 -5.806 1.00 86.00 447 ALA A O 1
ATOM 3285 N N . THR A 1 448 ? 7.384 -1.380 -5.159 1.00 87.44 448 THR A N 1
ATOM 3286 C CA . THR A 1 448 ? 7.444 -2.147 -6.415 1.00 87.44 448 THR A CA 1
ATOM 3287 C C . THR A 1 448 ? 6.872 -1.345 -7.591 1.00 87.44 448 THR A C 1
ATOM 3289 O O . THR A 1 448 ? 7.515 -1.275 -8.636 1.00 87.44 448 THR A O 1
ATOM 3292 N N . SER A 1 449 ? 5.714 -0.690 -7.431 1.00 83.00 449 SER A N 1
ATOM 3293 C CA . SER A 1 449 ? 5.105 0.126 -8.498 1.00 83.00 449 SER A CA 1
ATOM 3294 C C . SER A 1 449 ? 5.978 1.327 -8.857 1.00 83.00 449 SER A C 1
ATOM 3296 O O . SER A 1 449 ? 6.303 1.566 -10.021 1.00 83.00 449 SER A O 1
ATOM 3298 N N . ARG A 1 450 ? 6.486 2.031 -7.838 1.00 83.81 450 ARG A N 1
ATOM 3299 C CA . ARG A 1 450 ? 7.411 3.152 -8.024 1.00 83.81 450 ARG A CA 1
ATOM 3300 C C . ARG A 1 450 ? 8.709 2.728 -8.725 1.00 83.81 450 ARG A C 1
ATOM 3302 O O . ARG A 1 450 ? 9.229 3.480 -9.560 1.00 83.81 450 ARG A O 1
ATOM 3309 N N . ALA A 1 451 ? 9.219 1.534 -8.419 1.00 86.00 451 ALA A N 1
ATOM 3310 C CA . ALA A 1 451 ? 10.367 0.957 -9.108 1.00 86.00 451 ALA A CA 1
ATOM 3311 C C . ALA A 1 451 ? 10.053 0.638 -10.576 1.00 86.00 451 ALA A C 1
ATOM 3313 O O . ALA A 1 451 ? 10.841 1.000 -11.449 1.00 86.00 451 ALA A O 1
ATOM 3314 N N . ALA A 1 452 ? 8.892 0.039 -10.860 1.00 82.44 452 ALA A N 1
ATOM 3315 C CA . ALA A 1 452 ? 8.443 -0.259 -12.220 1.00 82.44 452 ALA A CA 1
ATOM 3316 C C . ALA A 1 452 ? 8.299 1.016 -13.068 1.00 82.44 452 ALA A C 1
ATOM 3318 O O . ALA A 1 452 ? 8.819 1.072 -14.180 1.00 82.44 452 ALA A O 1
ATOM 3319 N N . ALA A 1 453 ? 7.695 2.073 -12.516 1.00 77.50 453 ALA A N 1
ATOM 3320 C CA . ALA A 1 453 ? 7.607 3.379 -13.168 1.00 77.50 453 ALA A CA 1
ATOM 3321 C C . ALA A 1 453 ? 8.998 3.967 -13.471 1.00 77.50 453 ALA A C 1
ATOM 3323 O O . ALA A 1 453 ? 9.276 4.385 -14.594 1.00 77.50 453 ALA A O 1
ATOM 3324 N N . SER A 1 454 ? 9.907 3.948 -12.489 1.00 82.25 454 SER A N 1
ATOM 3325 C CA . SER A 1 454 ? 11.278 4.453 -12.667 1.00 82.25 454 SER A CA 1
ATOM 3326 C C . SER A 1 454 ? 12.059 3.638 -13.708 1.00 82.25 454 SER A C 1
ATOM 3328 O O . SER A 1 454 ? 12.792 4.208 -14.517 1.00 82.25 454 SER A O 1
ATOM 3330 N N . SER A 1 455 ? 11.867 2.317 -13.728 1.00 82.06 455 SER A N 1
ATOM 3331 C CA . SER A 1 455 ? 12.467 1.405 -14.705 1.00 82.06 455 SER A CA 1
ATOM 3332 C C . SER A 1 455 ? 11.939 1.656 -16.120 1.00 82.06 455 SER A C 1
ATOM 3334 O O . SER A 1 455 ? 12.735 1.757 -17.052 1.00 82.06 455 SER A O 1
ATOM 3336 N N . ALA A 1 456 ? 10.628 1.862 -16.284 1.00 76.75 456 ALA A N 1
ATOM 3337 C CA . ALA A 1 456 ? 10.019 2.181 -17.574 1.00 76.75 456 ALA A CA 1
ATOM 3338 C C . ALA A 1 456 ? 10.572 3.488 -18.167 1.00 76.75 456 ALA A C 1
ATOM 3340 O O . ALA A 1 456 ? 10.911 3.535 -19.350 1.00 76.75 456 ALA A O 1
ATOM 3341 N N . VAL A 1 457 ? 10.738 4.534 -17.349 1.00 76.06 457 VAL A N 1
ATOM 3342 C CA . VAL A 1 457 ? 11.347 5.800 -17.793 1.00 76.06 457 VAL A CA 1
ATOM 3343 C C . VAL A 1 457 ? 12.813 5.601 -18.193 1.00 76.06 457 VAL A C 1
ATOM 3345 O O . VAL A 1 457 ? 13.240 6.109 -19.229 1.00 76.06 457 VAL A O 1
ATOM 3348 N N . ALA A 1 458 ? 13.589 4.831 -17.422 1.00 81.50 458 ALA A N 1
ATOM 3349 C CA . ALA A 1 458 ? 14.969 4.504 -17.788 1.00 81.50 458 ALA A CA 1
ATOM 3350 C C . ALA A 1 458 ? 15.035 3.735 -19.122 1.00 81.50 458 ALA A C 1
ATOM 3352 O O . ALA A 1 458 ? 15.845 4.067 -19.983 1.00 81.50 458 ALA A O 1
ATOM 3353 N N . HIS A 1 459 ? 14.146 2.765 -19.339 1.00 80.75 459 HIS A N 1
ATOM 3354 C CA . HIS A 1 459 ? 14.050 2.022 -20.597 1.00 80.75 459 HIS A CA 1
ATOM 3355 C C . HIS A 1 459 ? 13.698 2.928 -21.794 1.00 80.75 459 HIS A C 1
ATOM 3357 O O . HIS A 1 459 ? 14.284 2.790 -22.869 1.00 80.75 459 HIS A O 1
ATOM 3363 N N . GLN A 1 460 ? 12.798 3.903 -21.613 1.00 78.75 460 GLN A N 1
ATOM 3364 C CA . GLN A 1 460 ? 12.479 4.893 -22.650 1.00 78.75 460 GLN A CA 1
ATOM 3365 C C . GLN A 1 460 ? 13.702 5.728 -23.047 1.00 78.75 460 GLN A C 1
ATOM 3367 O O . GLN A 1 460 ? 13.931 5.935 -24.237 1.00 78.75 460 GLN A O 1
ATOM 3372 N N . PHE A 1 461 ? 14.504 6.184 -22.078 1.00 83.75 461 PHE A N 1
ATOM 3373 C CA . PHE A 1 461 ? 15.733 6.924 -22.376 1.00 83.75 461 PHE A CA 1
ATOM 3374 C C . PHE A 1 461 ? 16.775 6.057 -23.085 1.00 83.75 461 PHE A C 1
ATOM 3376 O O . PHE A 1 461 ? 17.416 6.542 -24.012 1.00 83.75 461 PHE A O 1
ATOM 3383 N N . ALA A 1 462 ? 16.904 4.777 -22.727 1.00 82.12 462 ALA A N 1
ATOM 3384 C CA . ALA A 1 462 ? 17.787 3.853 -23.441 1.00 82.12 462 ALA A CA 1
ATOM 3385 C C . ALA A 1 462 ? 17.324 3.683 -24.900 1.00 82.12 462 ALA A C 1
ATOM 3387 O O . ALA A 1 462 ? 18.104 3.866 -25.832 1.00 82.12 462 ALA A O 1
ATOM 3388 N N . THR A 1 463 ? 16.019 3.482 -25.105 1.00 79.88 463 THR A N 1
ATOM 3389 C CA . THR A 1 463 ? 15.417 3.411 -26.446 1.00 79.88 463 THR A CA 1
ATOM 3390 C C . THR A 1 463 ? 15.675 4.670 -27.264 1.00 79.88 463 THR A C 1
ATOM 3392 O O . THR A 1 463 ? 16.014 4.586 -28.447 1.00 79.88 463 THR A O 1
ATOM 3395 N N . TYR A 1 464 ? 15.551 5.836 -26.633 1.00 79.50 464 TYR A N 1
ATOM 3396 C CA . TYR A 1 464 ? 15.845 7.117 -27.258 1.00 79.50 464 TYR A CA 1
ATOM 3397 C C . TYR A 1 464 ? 17.323 7.226 -27.659 1.00 79.50 464 TYR A C 1
ATOM 3399 O O . TYR A 1 464 ? 17.606 7.539 -28.812 1.00 79.50 464 TYR A O 1
ATOM 3407 N N . LEU A 1 465 ? 18.264 6.875 -26.774 1.00 83.19 465 LEU A N 1
ATOM 3408 C CA . LEU A 1 465 ? 19.697 6.866 -27.092 1.00 83.19 465 LEU A CA 1
ATOM 3409 C C . LEU A 1 465 ? 20.026 5.943 -28.273 1.00 83.19 465 LEU A C 1
ATOM 3411 O O . LEU A 1 465 ? 20.740 6.354 -29.184 1.00 83.19 465 LEU A O 1
ATOM 3415 N N . ARG A 1 466 ? 19.432 4.744 -28.335 1.00 82.88 466 ARG A N 1
ATOM 3416 C CA . ARG A 1 466 ? 19.611 3.820 -29.470 1.00 82.88 466 ARG A CA 1
ATOM 3417 C C . ARG A 1 466 ? 19.103 4.416 -30.781 1.00 82.88 466 ARG A C 1
ATOM 3419 O O . ARG A 1 466 ? 19.686 4.198 -31.843 1.00 82.88 466 ARG A O 1
ATOM 3426 N N . GLN A 1 467 ? 17.978 5.131 -30.738 1.00 79.44 467 GLN A N 1
ATOM 3427 C CA . GLN A 1 467 ? 17.459 5.836 -31.909 1.00 79.44 467 GLN A CA 1
ATOM 3428 C C . GLN A 1 467 ? 18.409 6.960 -32.328 1.00 79.44 467 GLN A C 1
ATOM 3430 O O . GLN A 1 467 ? 18.693 7.086 -33.517 1.00 79.44 467 GLN A O 1
ATOM 3435 N N . MET A 1 468 ? 18.948 7.724 -31.376 1.00 78.00 468 MET A N 1
ATOM 3436 C CA . MET A 1 468 ? 19.926 8.778 -31.656 1.00 78.00 468 MET A CA 1
ATOM 3437 C C . MET A 1 468 ? 21.207 8.230 -32.281 1.00 78.00 468 MET A C 1
ATOM 3439 O O . MET A 1 468 ? 21.650 8.795 -33.269 1.00 78.00 468 MET A O 1
ATOM 3443 N N . GLU A 1 469 ? 21.748 7.105 -31.803 1.00 77.25 469 GLU A N 1
ATOM 3444 C CA . GLU A 1 469 ? 22.917 6.452 -32.420 1.00 77.25 469 GLU A CA 1
ATOM 3445 C C . GLU A 1 469 ? 22.663 6.104 -33.896 1.00 77.25 469 GLU A C 1
ATOM 3447 O O . GLU A 1 469 ? 23.516 6.327 -34.759 1.00 77.25 469 GLU A O 1
ATOM 3452 N N . LYS A 1 470 ? 21.455 5.619 -34.216 1.00 76.00 470 LYS A N 1
ATOM 3453 C CA . LYS A 1 470 ? 21.044 5.362 -35.604 1.00 76.00 470 LYS A CA 1
ATOM 3454 C C . LYS A 1 470 ? 20.937 6.657 -36.412 1.00 76.00 470 LYS A C 1
ATOM 3456 O O . LYS A 1 470 ? 21.414 6.697 -37.542 1.00 76.00 470 LYS A O 1
ATOM 3461 N N . PHE A 1 471 ? 20.347 7.714 -35.857 1.00 72.12 471 PHE A N 1
ATOM 3462 C CA . PHE A 1 471 ? 20.202 8.998 -36.550 1.00 72.12 471 PHE A CA 1
ATOM 3463 C C . PHE A 1 471 ? 21.535 9.734 -36.743 1.00 72.12 471 PHE A C 1
ATOM 3465 O O . PHE A 1 471 ? 21.767 10.273 -37.821 1.00 72.12 471 PHE A O 1
ATOM 3472 N N . GLU A 1 472 ? 22.430 9.723 -35.754 1.00 69.81 472 GLU A N 1
ATOM 3473 C CA . GLU A 1 472 ? 23.782 10.291 -35.841 1.00 69.81 472 GLU A CA 1
ATOM 3474 C C . GLU A 1 472 ? 24.588 9.638 -36.966 1.00 69.81 472 GLU A C 1
ATOM 3476 O O . GLU A 1 472 ? 25.270 10.340 -37.710 1.00 69.81 472 GLU A O 1
ATOM 3481 N N . SER A 1 473 ? 24.437 8.323 -37.166 1.00 68.44 473 SER A N 1
ATOM 3482 C CA . SER A 1 473 ? 25.089 7.608 -38.272 1.00 68.44 473 SER A CA 1
ATOM 3483 C C . SER A 1 473 ? 24.594 8.017 -39.671 1.00 68.44 473 SER A C 1
ATOM 3485 O O . SER A 1 473 ? 25.264 7.737 -40.663 1.00 68.44 473 SER A O 1
ATOM 3487 N N . LEU A 1 474 ? 23.444 8.697 -39.754 1.00 68.31 474 LEU A N 1
ATOM 3488 C CA . LEU A 1 474 ? 22.775 9.102 -40.997 1.00 68.31 474 LEU A CA 1
ATOM 3489 C C . LEU A 1 474 ? 22.756 10.628 -41.215 1.00 68.31 474 LEU A C 1
ATOM 3491 O O . LEU A 1 474 ? 22.303 11.091 -42.261 1.00 68.31 474 LEU A O 1
ATOM 3495 N N . ALA A 1 475 ? 23.194 11.428 -40.239 1.00 66.75 475 ALA A N 1
ATOM 3496 C CA . ALA A 1 475 ? 22.998 12.876 -40.246 1.00 66.75 475 ALA A CA 1
ATOM 3497 C C . ALA A 1 475 ? 24.174 13.642 -40.885 1.00 66.75 475 ALA A C 1
ATOM 3499 O O . ALA A 1 475 ? 25.273 13.693 -40.342 1.00 66.75 475 ALA A O 1
ATOM 3500 N N . GLU A 1 476 ? 23.915 14.354 -41.988 1.00 68.62 476 GLU A N 1
ATOM 3501 C CA . GLU A 1 476 ? 24.896 15.248 -42.640 1.00 68.62 476 GLU A CA 1
ATOM 3502 C C . GLU A 1 476 ? 24.929 16.671 -42.031 1.00 68.62 476 GLU A C 1
ATOM 3504 O O . GLU A 1 476 ? 25.869 17.443 -42.239 1.00 68.62 476 GLU A O 1
ATOM 3509 N N . ASN A 1 477 ? 23.907 17.047 -41.250 1.00 75.50 477 ASN A N 1
ATOM 3510 C CA . ASN A 1 477 ? 23.736 18.403 -40.722 1.00 75.50 477 ASN A CA 1
ATOM 3511 C C . ASN A 1 477 ? 24.372 18.585 -39.329 1.00 75.50 477 ASN A C 1
ATOM 3513 O O . ASN A 1 477 ? 23.807 18.183 -38.309 1.00 75.50 477 ASN A O 1
ATOM 3517 N N . ARG A 1 478 ? 25.505 19.298 -39.276 1.00 71.94 478 ARG A N 1
ATOM 3518 C CA . ARG A 1 478 ? 26.272 19.581 -38.044 1.00 71.94 478 ARG A CA 1
ATOM 3519 C C . ARG A 1 478 ? 25.474 20.273 -36.930 1.00 71.94 478 ARG A C 1
ATOM 3521 O O . ARG A 1 478 ? 25.768 20.056 -35.759 1.00 71.94 478 ARG A O 1
ATOM 3528 N N . THR A 1 479 ? 24.475 21.095 -37.255 1.00 71.50 479 THR A N 1
ATOM 3529 C CA . THR A 1 479 ? 23.671 21.807 -36.244 1.00 71.50 479 THR A CA 1
ATOM 3530 C C . THR A 1 479 ? 22.660 20.883 -35.562 1.00 71.50 479 THR A C 1
ATOM 3532 O O . THR A 1 479 ? 22.378 21.045 -34.375 1.00 71.50 479 THR A O 1
ATOM 3535 N N . LEU A 1 480 ? 22.137 19.895 -36.296 1.00 68.94 480 LEU A N 1
ATOM 3536 C CA . LEU A 1 480 ? 21.267 18.852 -35.751 1.00 68.94 480 LEU A CA 1
ATOM 3537 C C . LEU A 1 480 ? 22.067 17.930 -34.818 1.00 68.94 480 LEU A C 1
ATOM 3539 O O . LEU A 1 480 ? 21.627 17.662 -33.706 1.00 68.94 480 LEU A O 1
ATOM 3543 N N . VAL A 1 481 ? 23.282 17.545 -35.226 1.00 71.25 481 VAL A N 1
ATOM 3544 C CA . VAL A 1 481 ? 24.207 16.725 -34.422 1.00 71.25 481 VAL A CA 1
ATOM 3545 C C . VAL A 1 481 ? 24.569 17.397 -33.090 1.00 71.25 481 VAL A C 1
ATOM 3547 O O . VAL A 1 481 ? 24.563 16.740 -32.056 1.00 71.25 481 VAL A O 1
ATOM 3550 N N . ALA A 1 482 ? 24.796 18.715 -33.067 1.00 72.62 482 ALA A N 1
ATOM 3551 C CA . ALA A 1 482 ? 25.091 19.434 -31.822 1.00 72.62 482 ALA A CA 1
ATOM 3552 C C . ALA A 1 482 ? 23.911 19.448 -30.825 1.00 72.62 482 ALA A C 1
ATOM 3554 O O . ALA A 1 482 ? 24.118 19.254 -29.630 1.00 72.62 482 ALA A O 1
ATOM 3555 N N . LYS A 1 483 ? 22.669 19.629 -31.302 1.00 72.50 483 LYS A N 1
ATOM 3556 C CA . LYS A 1 483 ? 21.464 19.554 -30.448 1.00 72.50 483 LYS A CA 1
ATOM 3557 C C . LYS A 1 483 ? 21.177 18.131 -29.963 1.00 72.50 483 LYS A C 1
ATOM 3559 O O . LYS A 1 483 ? 20.683 17.948 -28.851 1.00 72.50 483 LYS A O 1
ATOM 3564 N N . MET A 1 484 ? 21.493 17.129 -30.785 1.00 71.94 484 MET A N 1
ATOM 3565 C CA . MET A 1 484 ? 21.435 15.723 -30.384 1.00 71.94 484 MET A CA 1
ATOM 3566 C C . MET A 1 484 ? 22.461 15.422 -29.283 1.00 71.94 484 MET A C 1
ATOM 3568 O O . MET A 1 484 ? 22.111 14.811 -28.283 1.00 71.94 484 MET A O 1
ATOM 3572 N N . ALA A 1 485 ? 23.684 15.947 -29.366 1.00 74.38 485 ALA A N 1
ATOM 3573 C CA . ALA A 1 485 ? 24.673 15.762 -28.303 1.00 74.38 485 ALA A CA 1
ATOM 3574 C C . ALA A 1 485 ? 24.209 16.324 -26.939 1.00 74.38 485 ALA A C 1
ATOM 3576 O O . ALA A 1 485 ? 24.408 15.685 -25.909 1.00 74.38 485 ALA A O 1
ATOM 3577 N N . GLU A 1 486 ? 23.544 17.484 -26.920 1.00 74.88 486 GLU A N 1
ATOM 3578 C CA . GLU A 1 486 ? 22.994 18.077 -25.689 1.00 74.88 486 GLU A CA 1
ATOM 3579 C C . GLU A 1 486 ? 21.849 17.233 -25.099 1.00 74.88 486 GLU A C 1
ATOM 3581 O O . GLU A 1 486 ? 21.863 16.896 -23.914 1.00 74.88 486 GLU A O 1
ATOM 3586 N N . THR A 1 487 ? 20.898 16.808 -25.938 1.00 78.12 487 THR A N 1
ATOM 3587 C CA . THR A 1 487 ? 19.781 15.943 -25.507 1.00 78.12 487 THR A CA 1
ATOM 3588 C C . THR A 1 487 ? 20.230 14.537 -25.105 1.00 78.12 487 THR A C 1
ATOM 3590 O O . THR A 1 487 ? 19.610 13.924 -24.237 1.00 78.12 487 THR A O 1
ATOM 3593 N N . ARG A 1 488 ? 21.328 14.032 -25.677 1.00 82.94 488 ARG A N 1
ATOM 3594 C CA . ARG A 1 488 ? 21.970 12.778 -25.268 1.00 82.94 488 ARG A CA 1
ATOM 3595 C C . ARG A 1 488 ? 22.503 12.858 -23.841 1.00 82.94 488 ARG A C 1
ATOM 3597 O O . ARG A 1 488 ? 22.209 11.974 -23.044 1.00 82.94 488 ARG A O 1
ATOM 3604 N N . ILE A 1 489 ? 23.231 13.923 -23.499 1.00 83.38 489 ILE A N 1
ATOM 3605 C CA . ILE A 1 489 ? 23.761 14.122 -22.139 1.00 83.38 489 ILE A CA 1
ATOM 3606 C C . ILE A 1 489 ? 22.614 14.177 -21.123 1.00 83.38 489 ILE A C 1
ATOM 3608 O O . ILE A 1 489 ? 22.685 13.546 -20.067 1.00 83.38 489 ILE A O 1
ATOM 3612 N N . GLU A 1 490 ? 21.533 14.889 -21.445 1.00 80.50 490 GLU A N 1
ATOM 3613 C CA . GLU A 1 490 ? 20.353 14.952 -20.582 1.00 80.50 490 GLU A CA 1
ATOM 3614 C C . GLU A 1 490 ? 19.695 13.572 -20.403 1.00 80.50 490 GLU A C 1
ATOM 3616 O O . GLU A 1 490 ? 19.403 13.169 -19.272 1.00 80.50 490 GLU A O 1
ATOM 3621 N N . ALA A 1 491 ? 19.530 12.811 -21.491 1.00 82.75 491 ALA A N 1
ATOM 3622 C CA . ALA A 1 491 ? 19.004 11.448 -21.450 1.00 82.75 491 ALA A CA 1
ATOM 3623 C C . ALA A 1 491 ? 19.892 10.501 -20.624 1.00 82.75 491 ALA A C 1
ATOM 3625 O O . ALA A 1 491 ? 19.367 9.694 -19.858 1.00 82.75 491 ALA A O 1
ATOM 3626 N N . GLU A 1 492 ? 21.220 10.627 -20.710 1.00 88.31 492 GLU A N 1
ATOM 3627 C CA . GLU A 1 492 ? 22.167 9.844 -19.908 1.00 88.31 492 GLU A CA 1
ATOM 3628 C C . GLU A 1 492 ? 22.079 10.173 -18.412 1.00 88.31 492 GLU A C 1
ATOM 3630 O O . GLU A 1 492 ? 22.001 9.269 -17.573 1.00 88.31 492 GLU A O 1
ATOM 3635 N N . VAL A 1 493 ? 22.018 11.459 -18.056 1.00 86.56 493 VAL A N 1
ATOM 3636 C CA . VAL A 1 493 ? 21.862 11.903 -16.661 1.00 86.56 493 VAL A CA 1
ATOM 3637 C C . VAL A 1 493 ? 20.535 11.416 -16.073 1.00 86.56 493 VAL A C 1
ATOM 3639 O O . VAL A 1 493 ? 20.502 10.891 -14.952 1.00 86.56 493 VAL A O 1
ATOM 3642 N N . LEU A 1 494 ? 19.434 11.567 -16.813 1.00 82.81 494 LEU A N 1
ATOM 3643 C CA . LEU A 1 494 ? 18.110 11.147 -16.359 1.00 82.81 494 LEU A CA 1
ATOM 3644 C C . LEU A 1 494 ? 17.984 9.620 -16.311 1.00 82.81 494 LEU A C 1
ATOM 3646 O O . LEU A 1 494 ? 17.477 9.095 -15.317 1.00 82.81 494 LEU A O 1
ATOM 3650 N N . GLY A 1 495 ? 18.505 8.906 -17.309 1.00 85.81 495 GLY A N 1
ATOM 3651 C CA . GLY A 1 495 ? 18.553 7.446 -17.352 1.00 85.81 495 GLY A CA 1
ATOM 3652 C C . GLY A 1 495 ? 19.285 6.850 -16.149 1.00 85.81 495 GLY A C 1
ATOM 3653 O O . GLY A 1 495 ? 18.714 6.023 -15.434 1.00 85.81 495 GLY A O 1
ATOM 3654 N N . ARG A 1 496 ? 20.490 7.353 -15.836 1.00 88.19 496 ARG A N 1
ATOM 3655 C CA . ARG A 1 496 ? 21.277 6.971 -14.642 1.00 88.19 496 ARG A CA 1
ATOM 3656 C C . ARG A 1 496 ? 20.527 7.224 -13.334 1.00 88.19 496 ARG A C 1
ATOM 3658 O O . ARG A 1 496 ? 20.529 6.390 -12.428 1.00 88.19 496 ARG A O 1
ATOM 3665 N N . LYS A 1 497 ? 19.871 8.381 -13.216 1.00 86.69 497 LYS A N 1
ATOM 3666 C CA . LYS A 1 497 ? 19.093 8.735 -12.020 1.00 86.69 497 LYS A CA 1
ATOM 3667 C C . LYS A 1 497 ? 17.902 7.792 -11.826 1.00 86.69 497 LYS A C 1
ATOM 3669 O O . LYS A 1 497 ? 17.631 7.370 -10.702 1.00 86.69 497 LYS A O 1
ATOM 3674 N N . ARG A 1 498 ? 17.181 7.480 -12.904 1.00 84.12 498 ARG A N 1
ATOM 3675 C CA . ARG A 1 498 ? 15.962 6.659 -12.874 1.00 84.12 498 ARG A CA 1
ATOM 3676 C C . ARG A 1 498 ? 16.254 5.185 -12.635 1.00 84.12 498 ARG A C 1
ATOM 3678 O O . ARG A 1 498 ? 15.550 4.565 -11.841 1.00 84.12 498 ARG A O 1
ATOM 3685 N N . SER A 1 499 ? 17.310 4.648 -13.237 1.00 84.44 499 SER A N 1
ATOM 3686 C CA . SER A 1 499 ? 17.736 3.269 -12.990 1.00 84.44 499 SER A CA 1
ATOM 3687 C C . SER A 1 499 ? 18.213 3.061 -11.548 1.00 84.44 499 SER A C 1
ATOM 3689 O O . SER A 1 499 ? 17.820 2.075 -10.926 1.00 84.44 499 SER A O 1
ATOM 3691 N N . LEU A 1 500 ? 18.943 4.023 -10.959 1.00 86.06 500 LEU A N 1
ATOM 3692 C CA . LEU A 1 500 ? 19.314 3.967 -9.536 1.00 86.06 500 LEU A CA 1
ATOM 3693 C C . LEU A 1 500 ? 18.075 3.936 -8.647 1.00 86.06 500 LEU A C 1
ATOM 3695 O O . LEU A 1 500 ? 17.974 3.128 -7.728 1.00 86.06 500 LEU A O 1
ATOM 3699 N N . GLN A 1 501 ? 17.133 4.834 -8.930 1.00 84.62 501 GLN A N 1
ATOM 3700 C CA . GLN A 1 501 ? 15.905 4.928 -8.165 1.00 84.62 501 GLN A CA 1
ATOM 3701 C C . GLN A 1 501 ? 15.104 3.617 -8.229 1.00 84.62 501 GLN A C 1
ATOM 3703 O O . GLN A 1 501 ? 14.623 3.157 -7.196 1.00 84.62 501 GLN A O 1
ATOM 3708 N N . ALA A 1 502 ? 14.991 3.005 -9.413 1.00 86.12 502 ALA A N 1
ATOM 3709 C CA . ALA A 1 502 ? 14.323 1.718 -9.577 1.00 86.12 502 ALA A CA 1
ATOM 3710 C C . ALA A 1 502 ? 14.969 0.628 -8.707 1.00 86.12 502 ALA A C 1
ATOM 3712 O O . ALA A 1 502 ? 14.256 -0.089 -8.008 1.00 86.12 502 ALA A O 1
ATOM 3713 N N . ALA A 1 503 ? 16.304 0.551 -8.699 1.00 85.31 503 ALA A N 1
ATOM 3714 C CA . ALA A 1 503 ? 17.051 -0.408 -7.889 1.00 85.31 503 ALA A CA 1
ATOM 3715 C C . ALA A 1 503 ? 16.884 -0.163 -6.375 1.00 85.31 503 ALA A C 1
ATOM 3717 O O . ALA A 1 503 ? 16.663 -1.106 -5.620 1.00 85.31 503 ALA A O 1
ATOM 3718 N N . GLU A 1 504 ? 16.937 1.090 -5.912 1.00 85.94 504 GLU A N 1
ATOM 3719 C CA . GLU A 1 504 ? 16.726 1.417 -4.493 1.00 85.94 504 GLU A CA 1
ATOM 3720 C C . GLU A 1 504 ? 15.293 1.092 -4.028 1.00 85.94 504 GLU A C 1
ATOM 3722 O O . GLU A 1 504 ? 15.106 0.535 -2.941 1.00 85.94 504 GLU A O 1
ATOM 3727 N N . ASP A 1 505 ? 14.285 1.420 -4.844 1.00 86.31 505 ASP A N 1
ATOM 3728 C CA . ASP A 1 505 ? 12.872 1.212 -4.515 1.00 86.31 505 ASP A CA 1
ATOM 3729 C C . ASP A 1 505 ? 12.514 -0.294 -4.510 1.00 86.31 505 ASP A C 1
ATOM 3731 O O . ASP A 1 505 ? 11.876 -0.770 -3.566 1.00 86.31 505 ASP A O 1
ATOM 3735 N N . ILE A 1 506 ? 12.978 -1.082 -5.492 1.00 88.75 506 ILE A N 1
ATOM 3736 C CA . ILE A 1 506 ? 12.694 -2.529 -5.529 1.00 88.75 506 ILE A CA 1
ATOM 3737 C C . ILE A 1 506 ? 13.450 -3.294 -4.441 1.00 88.75 506 ILE A C 1
ATOM 3739 O O . ILE A 1 506 ? 12.909 -4.231 -3.858 1.00 88.75 506 ILE A O 1
ATOM 3743 N N . LEU A 1 507 ? 14.663 -2.864 -4.094 1.00 86.88 507 LEU A N 1
ATOM 3744 C CA . LEU A 1 507 ? 15.415 -3.438 -2.988 1.00 86.88 507 LEU A CA 1
ATOM 3745 C C . LEU A 1 507 ? 14.707 -3.183 -1.646 1.00 86.88 507 LEU A C 1
ATOM 3747 O O . LEU A 1 507 ? 14.600 -4.084 -0.813 1.00 86.88 507 LEU A O 1
ATOM 3751 N N . ALA A 1 508 ? 14.142 -1.986 -1.451 1.00 84.44 508 ALA A N 1
ATOM 3752 C CA . ALA A 1 508 ? 13.313 -1.694 -0.284 1.00 84.44 508 ALA A CA 1
ATOM 3753 C C . ALA A 1 508 ? 12.059 -2.586 -0.221 1.00 84.44 508 ALA A C 1
ATOM 3755 O O . ALA A 1 508 ? 11.713 -3.048 0.869 1.00 84.44 508 ALA A O 1
ATOM 3756 N N . ALA A 1 509 ? 11.409 -2.853 -1.359 1.00 87.12 509 ALA A N 1
ATOM 3757 C CA . ALA A 1 509 ? 10.281 -3.784 -1.442 1.00 87.12 509 ALA A CA 1
ATOM 3758 C C . ALA A 1 509 ? 10.699 -5.225 -1.112 1.00 87.12 509 ALA A C 1
ATOM 3760 O O . ALA A 1 509 ? 10.029 -5.902 -0.334 1.00 87.12 509 ALA A O 1
ATOM 3761 N N . LEU A 1 510 ? 11.832 -5.672 -1.661 1.00 88.06 510 LEU A N 1
ATOM 3762 C CA . LEU A 1 510 ? 12.362 -7.020 -1.478 1.00 88.06 510 LEU A CA 1
ATOM 3763 C C . LEU A 1 510 ? 12.677 -7.321 -0.009 1.00 88.06 510 LEU A C 1
ATOM 3765 O O . LEU A 1 510 ? 12.352 -8.396 0.476 1.00 88.06 510 LEU A O 1
ATOM 3769 N N . THR A 1 511 ? 13.248 -6.354 0.717 1.00 85.25 511 THR A N 1
ATOM 3770 C CA . THR A 1 511 ? 13.522 -6.507 2.159 1.00 85.25 511 THR A CA 1
ATOM 3771 C C . THR A 1 511 ? 12.268 -6.570 3.033 1.00 85.25 511 THR A C 1
ATOM 3773 O O . THR A 1 511 ? 12.349 -7.052 4.155 1.00 85.25 511 THR A O 1
ATOM 3776 N N . GLN A 1 512 ? 11.131 -6.049 2.559 1.00 80.69 512 GLN A N 1
ATOM 3777 C CA . GLN A 1 512 ? 9.875 -6.024 3.319 1.00 80.69 512 GLN A CA 1
ATOM 3778 C C . GLN A 1 512 ? 9.034 -7.275 3.081 1.00 80.69 512 GLN A C 1
ATOM 3780 O O . GLN A 1 512 ? 8.441 -7.798 4.015 1.00 80.69 512 GLN A O 1
ATOM 3785 N N . ALA A 1 513 ? 8.953 -7.719 1.829 1.00 83.88 513 ALA A N 1
ATOM 3786 C CA . ALA A 1 513 ? 8.149 -8.865 1.433 1.00 83.88 513 ALA A CA 1
ATOM 3787 C C . ALA A 1 513 ? 8.855 -9.588 0.278 1.00 83.88 513 ALA A C 1
ATOM 3789 O O . ALA A 1 513 ? 8.575 -9.295 -0.893 1.00 83.88 513 ALA A O 1
ATOM 3790 N N . PRO A 1 514 ? 9.812 -10.484 0.575 1.00 86.06 514 PRO A N 1
ATOM 3791 C CA . PRO A 1 514 ? 10.567 -11.169 -0.456 1.00 86.06 514 PRO A CA 1
ATOM 3792 C C . PRO A 1 514 ? 9.664 -12.119 -1.240 1.00 86.06 514 PRO A C 1
ATOM 3794 O O . PRO A 1 514 ? 8.995 -12.989 -0.691 1.00 86.06 514 PRO A O 1
ATOM 3797 N N . THR A 1 515 ? 9.649 -11.949 -2.557 1.00 88.25 515 THR A N 1
ATOM 3798 C CA . THR A 1 515 ? 8.970 -12.845 -3.496 1.00 88.25 515 THR A CA 1
ATOM 3799 C C . THR A 1 515 ? 9.894 -13.098 -4.670 1.00 88.25 515 THR A C 1
ATOM 3801 O O . THR A 1 515 ? 10.742 -12.257 -4.989 1.00 88.25 515 THR A O 1
ATOM 3804 N N . ARG A 1 516 ? 9.724 -14.233 -5.354 1.00 85.25 516 ARG A N 1
ATOM 3805 C CA . ARG A 1 516 ? 10.493 -14.534 -6.567 1.00 85.25 516 ARG A CA 1
ATOM 3806 C C . ARG A 1 516 ? 10.446 -13.374 -7.566 1.00 85.25 516 ARG A C 1
ATOM 3808 O O . ARG A 1 516 ? 11.498 -12.895 -7.981 1.00 85.25 516 ARG A O 1
ATOM 3815 N N . ARG A 1 517 ? 9.249 -12.854 -7.841 1.00 87.50 517 ARG A N 1
ATOM 3816 C CA . ARG A 1 517 ? 9.038 -11.707 -8.727 1.00 87.50 517 ARG A CA 1
ATOM 3817 C C . ARG A 1 517 ? 9.847 -10.476 -8.322 1.00 87.50 517 ARG A C 1
ATOM 3819 O O . ARG A 1 517 ? 10.431 -9.816 -9.175 1.00 87.50 517 ARG A O 1
ATOM 3826 N N . ARG A 1 518 ? 9.937 -10.164 -7.024 1.00 89.12 518 ARG A N 1
ATOM 3827 C CA . ARG A 1 518 ? 10.761 -9.042 -6.534 1.00 89.12 518 ARG A CA 1
ATOM 3828 C C . ARG A 1 518 ? 12.256 -9.324 -6.622 1.00 89.12 518 ARG A C 1
ATOM 3830 O O . ARG A 1 518 ? 13.015 -8.393 -6.877 1.00 89.12 518 ARG A O 1
ATOM 3837 N N . HIS A 1 519 ? 12.692 -10.575 -6.455 1.00 89.12 519 HIS A N 1
ATOM 3838 C CA . HIS A 1 519 ? 14.086 -10.937 -6.716 1.00 89.12 519 HIS A CA 1
ATOM 3839 C C . HIS A 1 519 ? 14.438 -10.738 -8.191 1.00 89.12 519 HIS A C 1
ATOM 3841 O O . HIS A 1 519 ? 15.454 -10.114 -8.484 1.00 89.12 519 HIS A O 1
ATOM 3847 N N . VAL A 1 520 ? 13.585 -11.208 -9.103 1.00 86.75 520 VAL A N 1
ATOM 3848 C CA . VAL A 1 520 ? 13.762 -11.037 -10.552 1.00 86.75 520 VAL A CA 1
ATOM 3849 C C . VAL A 1 520 ? 13.758 -9.554 -10.928 1.00 86.75 520 VAL A C 1
ATOM 3851 O O . VAL A 1 520 ? 14.660 -9.094 -11.623 1.00 86.75 520 VAL A O 1
ATOM 3854 N N . ALA A 1 521 ? 12.810 -8.774 -10.404 1.00 87.44 521 ALA A N 1
ATOM 3855 C CA . ALA A 1 521 ? 12.745 -7.334 -10.640 1.00 87.44 521 ALA A CA 1
ATOM 3856 C C . ALA A 1 521 ? 13.984 -6.591 -10.106 1.00 87.44 521 ALA A C 1
ATOM 3858 O O . ALA A 1 521 ? 14.478 -5.680 -10.768 1.00 87.44 521 ALA A O 1
ATOM 3859 N N . MET A 1 522 ? 14.520 -6.987 -8.945 1.00 88.12 522 MET A N 1
ATOM 3860 C CA . MET A 1 522 ? 15.770 -6.428 -8.422 1.00 88.12 522 MET A CA 1
ATOM 3861 C C . MET A 1 522 ? 16.970 -6.805 -9.294 1.00 88.12 522 MET A C 1
ATOM 3863 O O . MET A 1 522 ? 17.803 -5.947 -9.578 1.00 88.12 522 MET A O 1
ATOM 3867 N N . ALA A 1 523 ? 17.042 -8.052 -9.762 1.00 84.62 523 ALA A N 1
ATOM 3868 C CA . ALA A 1 523 ? 18.090 -8.486 -10.677 1.00 84.62 523 ALA A CA 1
ATOM 3869 C C . ALA A 1 523 ? 18.043 -7.690 -11.993 1.00 84.62 523 ALA A C 1
ATOM 3871 O O . ALA A 1 523 ? 19.061 -7.152 -12.421 1.00 84.62 523 ALA A O 1
ATOM 3872 N N . ALA A 1 524 ? 16.857 -7.521 -12.586 1.00 83.88 524 ALA A N 1
ATOM 3873 C CA . ALA A 1 524 ? 16.660 -6.701 -13.780 1.00 83.88 524 ALA A CA 1
ATOM 3874 C C . ALA A 1 524 ? 17.048 -5.229 -13.544 1.00 83.88 524 ALA A C 1
ATOM 3876 O O . ALA A 1 524 ? 17.769 -4.639 -14.348 1.00 83.88 524 ALA A O 1
ATOM 3877 N N . ALA A 1 525 ? 16.621 -4.635 -12.424 1.00 85.12 525 ALA A N 1
ATOM 3878 C CA . ALA A 1 525 ? 16.958 -3.256 -12.076 1.00 85.12 525 ALA A CA 1
ATOM 3879 C C . ALA A 1 525 ? 18.469 -3.057 -11.885 1.00 85.12 525 ALA A C 1
ATOM 3881 O O . ALA A 1 525 ? 19.007 -2.031 -12.304 1.00 85.12 525 ALA A O 1
ATOM 3882 N N . ALA A 1 526 ? 19.153 -4.043 -11.295 1.00 82.25 526 ALA A N 1
ATOM 3883 C CA . ALA A 1 526 ? 20.598 -4.018 -11.131 1.00 82.25 526 ALA A CA 1
ATOM 3884 C C . ALA A 1 526 ? 21.314 -3.988 -12.484 1.00 82.25 526 ALA A C 1
ATOM 3886 O O . ALA A 1 526 ? 22.126 -3.099 -12.712 1.00 82.25 526 ALA A O 1
ATOM 3887 N N . VAL A 1 527 ? 20.937 -4.883 -13.401 1.00 78.25 527 VAL A N 1
ATOM 3888 C CA . VAL A 1 527 ? 21.502 -4.960 -14.759 1.00 78.25 527 VAL A CA 1
ATOM 3889 C C . VAL A 1 527 ? 21.322 -3.652 -15.513 1.00 78.25 527 VAL A C 1
ATOM 3891 O O . VAL A 1 527 ? 22.282 -3.113 -16.062 1.00 78.25 527 VAL A O 1
ATOM 3894 N N . VAL A 1 528 ? 20.101 -3.109 -15.497 1.00 81.94 528 VAL A N 1
ATOM 3895 C CA . VAL A 1 528 ? 19.794 -1.835 -16.153 1.00 81.94 528 VAL A CA 1
ATOM 3896 C C . VAL A 1 528 ? 20.643 -0.713 -15.560 1.00 81.94 528 VAL A C 1
ATOM 3898 O O . VAL A 1 528 ? 21.215 0.077 -16.306 1.00 81.94 528 VAL A O 1
ATOM 3901 N N . TYR A 1 529 ? 20.771 -0.632 -14.234 1.00 84.19 529 TYR A N 1
ATOM 3902 C CA . TYR A 1 529 ? 21.614 0.388 -13.614 1.00 84.19 529 TYR A CA 1
ATOM 3903 C C . TYR A 1 529 ? 23.092 0.231 -13.980 1.00 84.19 529 TYR A C 1
ATOM 3905 O O . TYR A 1 529 ? 23.727 1.227 -14.325 1.00 84.19 529 TYR A O 1
ATOM 3913 N N . SER A 1 530 ? 23.640 -0.987 -13.955 1.00 79.00 530 SER A N 1
ATOM 3914 C CA . SER A 1 530 ? 25.033 -1.218 -14.344 1.00 79.00 530 SER A CA 1
ATOM 3915 C C . SER A 1 530 ? 25.291 -0.785 -15.788 1.00 79.00 530 SER A C 1
ATOM 3917 O O . SER A 1 530 ? 26.279 -0.105 -16.053 1.00 79.00 530 SER A O 1
ATOM 3919 N N . ALA A 1 531 ? 24.365 -1.091 -16.701 1.00 82.12 531 ALA A N 1
ATOM 3920 C CA . ALA A 1 531 ? 24.436 -0.682 -18.102 1.00 82.12 531 ALA A CA 1
ATOM 3921 C C . ALA A 1 531 ? 24.453 0.850 -18.270 1.00 82.12 531 ALA A C 1
ATOM 3923 O O . ALA A 1 531 ? 25.246 1.392 -19.040 1.00 82.12 531 ALA A O 1
ATOM 3924 N N . TRP A 1 532 ? 23.637 1.563 -17.485 1.00 84.12 532 TRP A N 1
ATOM 3925 C CA . TRP A 1 532 ? 23.632 3.029 -17.430 1.00 84.12 532 TRP A CA 1
ATOM 3926 C C . TRP A 1 532 ? 24.917 3.633 -16.853 1.00 84.12 532 TRP A C 1
ATOM 3928 O O . TRP A 1 532 ? 25.244 4.784 -17.156 1.00 84.12 532 TRP A O 1
ATOM 3938 N N . MET A 1 533 ? 25.629 2.890 -16.006 1.00 82.62 533 MET A N 1
ATOM 3939 C CA . MET A 1 533 ? 26.886 3.323 -15.397 1.00 82.62 533 MET A CA 1
ATOM 3940 C C . MET A 1 533 ? 28.125 2.999 -16.240 1.00 82.62 533 MET A C 1
ATOM 3942 O O . MET A 1 533 ? 29.195 3.512 -15.917 1.00 82.62 533 MET A O 1
ATOM 3946 N N . ALA A 1 534 ? 27.992 2.194 -17.298 1.00 79.88 534 ALA A N 1
ATOM 3947 C CA . ALA A 1 534 ? 29.073 1.923 -18.237 1.00 79.88 534 ALA A CA 1
ATOM 3948 C C . ALA A 1 534 ? 29.506 3.198 -18.988 1.00 79.88 534 ALA A C 1
ATOM 3950 O O . ALA A 1 534 ? 28.729 4.147 -19.156 1.00 79.88 534 ALA A O 1
ATOM 3951 N N . GLU A 1 535 ? 30.764 3.216 -19.434 1.00 82.12 535 GLU A N 1
ATOM 3952 C CA . GLU A 1 535 ? 31.337 4.300 -20.233 1.00 82.12 535 GLU A CA 1
ATOM 3953 C C . GLU A 1 535 ? 31.997 3.727 -21.504 1.00 82.12 535 GLU A C 1
ATOM 3955 O O . GLU A 1 535 ? 33.061 3.111 -21.405 1.00 82.12 535 GLU A O 1
ATOM 3960 N N . PRO A 1 536 ? 31.393 3.917 -22.699 1.00 81.25 536 PRO A N 1
ATOM 3961 C CA . PRO A 1 536 ? 30.076 4.527 -22.945 1.00 81.25 536 PRO A CA 1
ATOM 3962 C C . PRO A 1 536 ? 28.915 3.671 -22.401 1.00 81.25 536 PRO A C 1
ATOM 3964 O O . PRO A 1 536 ? 29.093 2.488 -22.119 1.00 81.25 536 PRO A O 1
ATOM 3967 N N . VAL A 1 537 ? 27.726 4.271 -22.253 1.00 83.62 537 VAL A N 1
ATOM 3968 C CA . VAL A 1 537 ? 26.512 3.572 -21.786 1.00 83.62 537 VAL A CA 1
ATOM 3969 C C . VAL A 1 537 ? 26.222 2.354 -22.667 1.00 83.62 537 VAL A C 1
ATOM 3971 O O . VAL A 1 537 ? 26.163 2.477 -23.890 1.00 83.62 537 VAL A O 1
ATOM 3974 N N . ASP A 1 538 ? 25.973 1.194 -22.053 1.00 83.38 538 ASP A N 1
ATOM 3975 C CA . ASP A 1 538 ? 25.514 0.005 -22.777 1.00 83.38 538 ASP A CA 1
ATOM 3976 C C . ASP A 1 538 ? 24.000 0.091 -22.996 1.00 83.38 538 ASP A C 1
ATOM 3978 O O . ASP A 1 538 ? 23.182 -0.388 -22.206 1.00 83.38 538 ASP A O 1
ATOM 3982 N N . VAL A 1 539 ? 23.612 0.750 -24.086 1.00 82.50 539 VAL A N 1
ATOM 3983 C CA . VAL A 1 539 ? 22.204 0.998 -24.410 1.00 82.50 539 VAL A CA 1
ATOM 3984 C C . VAL A 1 539 ? 21.425 -0.308 -24.613 1.00 82.50 539 VAL A C 1
ATOM 3986 O O . VAL A 1 539 ? 20.258 -0.394 -24.231 1.00 82.50 539 VAL A O 1
ATOM 3989 N N . ARG A 1 540 ? 22.065 -1.354 -25.153 1.00 78.38 540 ARG A N 1
ATOM 3990 C CA . ARG A 1 540 ? 21.411 -2.650 -25.394 1.00 78.38 540 ARG A CA 1
ATOM 3991 C C . ARG A 1 540 ? 21.111 -3.375 -24.087 1.00 78.38 540 ARG A C 1
ATOM 3993 O O . ARG A 1 540 ? 20.030 -3.946 -23.949 1.00 78.38 540 ARG A O 1
ATOM 4000 N N . ALA A 1 541 ? 22.028 -3.339 -23.122 1.00 74.94 541 ALA A N 1
ATOM 4001 C CA . ALA A 1 541 ? 21.784 -3.909 -21.801 1.00 74.94 541 ALA A CA 1
ATOM 4002 C C . ALA A 1 541 ? 20.794 -3.081 -20.973 1.00 74.94 541 ALA A C 1
ATOM 4004 O O . ALA A 1 541 ? 19.961 -3.651 -20.265 1.00 74.94 541 ALA A O 1
ATOM 4005 N N . ALA A 1 542 ? 20.802 -1.754 -21.119 1.00 76.50 542 ALA A N 1
ATOM 4006 C CA . ALA A 1 542 ? 19.816 -0.882 -20.484 1.00 76.50 542 ALA A CA 1
ATOM 4007 C C . ALA A 1 542 ? 18.382 -1.132 -21.001 1.00 76.50 542 ALA A C 1
ATOM 4009 O O . ALA A 1 542 ? 17.418 -0.974 -20.250 1.00 76.50 542 ALA A O 1
ATOM 4010 N N . GLU A 1 543 ? 18.227 -1.568 -22.257 1.00 79.00 543 GLU A N 1
ATOM 4011 C CA . GLU A 1 543 ? 16.936 -1.960 -22.835 1.00 79.00 543 GLU A CA 1
ATOM 4012 C C . GLU A 1 543 ? 16.441 -3.344 -22.376 1.00 79.00 543 GLU A C 1
ATOM 4014 O O . GLU A 1 543 ? 15.238 -3.583 -22.431 1.00 79.00 543 GLU A O 1
ATOM 4019 N N . ALA A 1 544 ? 17.317 -4.234 -21.894 1.00 72.44 544 ALA A N 1
ATOM 4020 C CA . ALA A 1 544 ? 16.991 -5.642 -21.618 1.00 72.44 544 ALA A CA 1
ATOM 4021 C C . ALA A 1 544 ? 16.180 -5.888 -20.326 1.00 72.44 544 ALA A C 1
ATOM 4023 O O . ALA A 1 544 ? 15.682 -6.991 -20.104 1.00 72.44 544 ALA A O 1
ATOM 4024 N N . GLY A 1 545 ? 16.028 -4.876 -19.463 1.00 72.12 545 GLY A N 1
ATOM 4025 C CA . GLY A 1 545 ? 15.346 -4.997 -18.166 1.00 72.12 545 GLY A CA 1
ATOM 4026 C C . GLY A 1 545 ? 13.937 -5.617 -18.219 1.00 72.12 545 GLY A C 1
ATOM 4027 O O . GLY A 1 545 ? 13.680 -6.551 -17.458 1.00 72.12 545 GLY A O 1
ATOM 4028 N N . PRO A 1 546 ? 13.025 -5.151 -19.098 1.00 72.56 546 PRO A N 1
ATOM 4029 C CA . PRO A 1 546 ? 11.686 -5.727 -19.237 1.00 72.56 546 PRO A CA 1
ATOM 4030 C C . PRO A 1 546 ? 11.693 -7.205 -19.644 1.00 72.56 546 PRO A C 1
ATOM 4032 O O . PRO A 1 546 ? 10.917 -7.981 -19.093 1.00 72.56 546 PRO A O 1
ATOM 4035 N N . THR A 1 547 ? 12.592 -7.601 -20.551 1.00 72.25 547 THR A N 1
ATOM 4036 C CA . THR A 1 547 ? 12.747 -8.992 -21.003 1.00 72.25 547 THR A CA 1
ATOM 4037 C C . THR A 1 547 ? 13.176 -9.897 -19.852 1.00 72.25 547 THR A C 1
ATOM 4039 O O . THR A 1 547 ? 12.516 -10.896 -19.586 1.00 72.25 547 THR A O 1
ATOM 4042 N N . ILE A 1 548 ? 14.197 -9.489 -19.086 1.00 72.50 548 ILE A N 1
ATOM 4043 C CA . ILE A 1 548 ? 14.633 -10.210 -17.876 1.00 72.50 548 ILE A CA 1
ATOM 4044 C C . ILE A 1 548 ? 13.472 -10.342 -16.880 1.00 72.50 548 ILE A C 1
ATOM 4046 O O . ILE A 1 548 ? 13.268 -11.402 -16.295 1.00 72.50 548 ILE A O 1
ATOM 4050 N N . GLY A 1 549 ? 12.711 -9.261 -16.685 1.00 75.12 549 GLY A N 1
ATOM 4051 C CA . GLY A 1 549 ? 11.567 -9.232 -15.779 1.00 75.12 549 GLY A CA 1
ATOM 4052 C C . GLY A 1 549 ? 10.459 -10.221 -16.147 1.00 75.12 549 GLY A C 1
ATOM 4053 O O . GLY A 1 549 ? 9.863 -10.806 -15.247 1.00 75.12 549 GLY A O 1
ATOM 4054 N N . ALA A 1 550 ? 10.192 -10.398 -17.443 1.00 72.50 550 ALA A N 1
ATOM 4055 C CA . ALA A 1 550 ? 9.163 -11.301 -17.944 1.00 72.50 550 ALA A CA 1
ATOM 4056 C C . ALA A 1 550 ? 9.639 -12.762 -17.953 1.00 72.50 550 ALA A C 1
ATOM 4058 O O . ALA A 1 550 ? 9.022 -13.611 -17.321 1.00 72.50 550 ALA A O 1
ATOM 4059 N N . GLU A 1 551 ? 10.772 -13.041 -18.596 1.00 74.75 551 GLU A N 1
ATOM 4060 C CA . GLU A 1 551 ? 11.246 -14.411 -18.828 1.00 74.75 551 GLU A CA 1
ATOM 4061 C C . GLU A 1 551 ? 11.730 -15.095 -17.542 1.00 74.75 551 GLU A C 1
ATOM 4063 O O . GLU A 1 551 ? 11.557 -16.299 -17.351 1.00 74.75 551 GLU A O 1
ATOM 4068 N N . CYS A 1 552 ? 12.336 -14.343 -16.618 1.00 75.38 552 CYS A N 1
ATOM 4069 C CA . CYS A 1 552 ? 12.908 -14.935 -15.411 1.00 75.38 552 CYS A CA 1
ATOM 4070 C C . CYS A 1 552 ? 11.907 -15.115 -14.262 1.00 75.38 552 CYS A C 1
ATOM 4072 O O . CYS A 1 552 ? 12.252 -15.779 -13.276 1.00 75.38 552 CYS A O 1
ATOM 4074 N N . ASP A 1 553 ? 10.686 -14.580 -14.377 1.00 78.94 553 ASP A N 1
ATOM 4075 C CA . ASP A 1 553 ? 9.583 -14.803 -13.427 1.00 78.94 553 ASP A CA 1
ATOM 4076 C C . ASP A 1 553 ? 8.684 -15.995 -13.817 1.00 78.94 553 ASP A C 1
ATOM 4078 O O . ASP A 1 553 ? 7.895 -16.452 -12.993 1.00 78.94 553 ASP A O 1
ATOM 4082 N N . ASP A 1 554 ? 8.854 -16.578 -15.009 1.00 69.50 554 ASP A N 1
ATOM 4083 C CA . ASP A 1 554 ? 8.070 -17.733 -15.482 1.00 69.50 554 ASP A CA 1
ATOM 4084 C C . ASP A 1 554 ? 8.271 -18.985 -14.627 1.00 69.50 554 ASP A C 1
ATOM 4086 O O . ASP A 1 554 ? 9.370 -19.231 -14.135 1.00 69.50 554 ASP A O 1
ATOM 4090 N N . ASP A 1 555 ? 7.255 -19.836 -14.469 1.00 68.19 555 ASP A N 1
ATOM 4091 C CA . ASP A 1 555 ? 7.340 -21.076 -13.667 1.00 68.19 555 ASP A CA 1
ATOM 4092 C C . ASP A 1 555 ? 8.484 -22.014 -14.097 1.00 68.19 555 ASP A C 1
ATOM 4094 O O . ASP A 1 555 ? 9.025 -22.771 -13.285 1.00 68.19 555 ASP A O 1
ATOM 4098 N N . ARG A 1 556 ? 8.875 -21.947 -15.375 1.00 69.19 556 ARG A N 1
ATOM 4099 C CA . ARG A 1 556 ? 10.041 -22.623 -15.957 1.00 69.19 556 ARG A CA 1
ATOM 4100 C C . ARG A 1 556 ? 10.872 -21.600 -16.734 1.00 69.19 556 ARG A C 1
ATOM 4102 O O . ARG A 1 556 ? 10.734 -21.523 -17.952 1.00 69.19 556 ARG A O 1
ATOM 4109 N N . PRO A 1 557 ? 11.693 -20.794 -16.050 1.00 70.06 557 PRO A N 1
ATOM 4110 C CA . PRO A 1 557 ? 12.403 -19.714 -16.713 1.00 70.06 557 PRO A CA 1
ATOM 4111 C C . PRO A 1 557 ? 13.514 -20.279 -17.625 1.00 70.06 557 PRO A C 1
ATOM 4113 O O . PRO A 1 557 ? 14.023 -21.376 -17.359 1.00 70.06 557 PRO A O 1
ATOM 4116 N N . PRO A 1 558 ? 13.927 -19.543 -18.672 1.00 70.31 558 PRO A N 1
ATOM 4117 C CA . PRO A 1 558 ? 15.007 -19.956 -19.564 1.00 70.31 558 PRO A CA 1
ATOM 4118 C C . PRO A 1 558 ? 16.342 -20.177 -18.844 1.00 70.31 558 PRO A C 1
ATOM 4120 O O . PRO A 1 558 ? 16.619 -19.589 -17.793 1.00 70.31 558 PRO A O 1
ATOM 4123 N N . VAL A 1 559 ? 17.237 -20.959 -19.457 1.00 67.56 559 VAL A N 1
ATOM 4124 C CA . VAL A 1 559 ? 18.568 -21.257 -18.891 1.00 67.56 559 VAL A CA 1
ATOM 4125 C C . VAL A 1 559 ? 19.380 -19.981 -18.627 1.00 67.56 559 VAL A C 1
ATOM 4127 O O . VAL A 1 559 ? 20.091 -19.920 -17.620 1.00 67.56 559 VAL A O 1
ATOM 4130 N N . GLY A 1 560 ? 19.223 -18.944 -19.459 1.00 67.69 560 GLY A N 1
ATOM 4131 C CA . GLY A 1 560 ? 19.868 -17.638 -19.275 1.00 67.69 560 GLY A CA 1
ATOM 4132 C C . GLY A 1 560 ? 19.542 -16.971 -17.929 1.00 67.69 560 GLY A C 1
ATOM 4133 O O . GLY A 1 560 ? 20.399 -16.314 -17.331 1.00 67.69 560 GLY A O 1
ATOM 4134 N N . CYS A 1 561 ? 18.360 -17.235 -17.359 1.00 76.12 561 CYS A N 1
ATOM 4135 C CA . CYS A 1 561 ? 17.946 -16.702 -16.059 1.00 76.12 561 CYS A CA 1
ATOM 4136 C C . CYS A 1 561 ? 18.737 -17.281 -14.878 1.00 76.12 561 CYS A C 1
ATOM 4138 O O . CYS A 1 561 ? 18.820 -16.643 -13.825 1.00 76.12 561 CYS A O 1
ATOM 4140 N N . TYR A 1 562 ? 19.387 -18.442 -15.044 1.00 79.38 562 TYR A N 1
ATOM 4141 C CA . TYR A 1 562 ? 20.318 -18.975 -14.045 1.00 79.38 562 TYR A CA 1
ATOM 4142 C C . TYR A 1 562 ? 21.449 -17.976 -13.756 1.00 79.38 562 TYR A C 1
ATOM 4144 O O . TYR A 1 562 ? 21.750 -17.703 -12.594 1.00 79.38 562 TYR A O 1
ATOM 4152 N N . GLY A 1 563 ? 22.070 -17.420 -14.804 1.00 73.88 563 GLY A N 1
ATOM 4153 C CA . GLY A 1 563 ? 23.184 -16.477 -14.661 1.00 73.88 563 GLY A CA 1
ATOM 4154 C C . GLY A 1 563 ? 22.753 -15.185 -13.970 1.00 73.88 563 GLY A C 1
ATOM 4155 O O . GLY A 1 563 ? 23.446 -14.700 -13.075 1.00 73.88 563 GLY A O 1
ATOM 4156 N N . VAL A 1 564 ? 21.563 -14.690 -14.326 1.00 76.31 564 VAL A N 1
ATOM 4157 C CA . VAL A 1 564 ? 20.948 -13.488 -13.742 1.00 76.31 564 VAL A CA 1
ATOM 4158 C C . VAL A 1 564 ? 20.744 -13.670 -12.242 1.00 76.31 564 VAL A C 1
ATOM 4160 O O . VAL A 1 564 ? 21.207 -12.860 -11.438 1.00 76.31 564 VAL A O 1
ATOM 4163 N N . MET A 1 565 ? 20.098 -14.770 -11.856 1.00 82.75 565 MET A N 1
ATOM 4164 C CA . MET A 1 565 ? 19.769 -15.051 -10.462 1.00 82.75 565 MET A CA 1
ATOM 4165 C C . MET A 1 565 ? 20.998 -15.400 -9.619 1.00 82.75 565 MET A C 1
ATOM 4167 O O . MET A 1 565 ? 21.062 -15.015 -8.452 1.00 82.75 565 MET A O 1
ATOM 4171 N N . LEU A 1 566 ? 22.004 -16.063 -10.198 1.00 82.12 566 LEU A N 1
ATOM 4172 C CA . LEU A 1 566 ? 23.267 -16.331 -9.510 1.00 82.12 566 LEU A CA 1
ATOM 4173 C C . LEU A 1 566 ? 24.052 -15.038 -9.247 1.00 82.12 566 LEU A C 1
ATOM 4175 O O . LEU A 1 566 ? 24.583 -14.859 -8.152 1.00 82.12 566 LEU A O 1
ATOM 4179 N N . ASN A 1 567 ? 24.109 -14.123 -10.220 1.00 78.00 567 ASN A N 1
ATOM 4180 C CA . ASN A 1 567 ? 24.753 -12.823 -10.032 1.00 78.00 567 ASN A CA 1
ATOM 4181 C C . ASN A 1 567 ? 24.001 -11.973 -8.998 1.00 78.00 567 ASN A C 1
ATOM 4183 O O . ASN A 1 567 ? 24.611 -11.391 -8.106 1.00 78.00 567 ASN A O 1
ATOM 4187 N N . HIS A 1 568 ? 22.665 -11.982 -9.049 1.00 85.69 568 HIS A N 1
ATOM 4188 C CA . HIS A 1 568 ? 21.823 -11.355 -8.027 1.00 85.69 568 HIS A CA 1
ATOM 4189 C C . HIS A 1 568 ? 22.110 -11.906 -6.625 1.00 85.69 568 HIS A C 1
ATOM 4191 O O . HIS A 1 568 ? 22.279 -11.133 -5.684 1.00 85.69 568 HIS A O 1
ATOM 4197 N N . ALA A 1 569 ? 22.252 -13.226 -6.478 1.00 84.06 569 ALA A N 1
ATOM 4198 C CA . ALA A 1 569 ? 22.620 -13.843 -5.205 1.00 84.06 569 ALA A CA 1
ATOM 4199 C C . ALA A 1 569 ? 23.989 -13.362 -4.689 1.00 84.06 569 ALA A C 1
ATOM 4201 O O . ALA A 1 569 ? 24.122 -13.056 -3.504 1.00 84.06 569 ALA A O 1
ATOM 4202 N N . ARG A 1 570 ? 24.993 -13.225 -5.569 1.00 81.50 570 ARG A N 1
ATOM 4203 C CA . ARG A 1 570 ? 26.314 -12.668 -5.213 1.00 81.50 570 ARG A CA 1
ATOM 4204 C C . ARG A 1 570 ? 26.217 -11.213 -4.759 1.00 81.50 570 ARG A C 1
ATOM 4206 O O . ARG A 1 570 ? 26.735 -10.884 -3.695 1.00 81.50 570 ARG A O 1
ATOM 4213 N N . ASN A 1 571 ? 25.467 -10.385 -5.484 1.00 78.38 571 ASN A N 1
ATOM 4214 C CA . ASN A 1 571 ? 25.228 -8.995 -5.094 1.00 78.38 571 ASN A CA 1
ATOM 4215 C C . ASN A 1 571 ? 24.574 -8.915 -3.703 1.00 78.38 571 ASN A C 1
ATOM 4217 O O . ASN A 1 571 ? 24.982 -8.114 -2.866 1.00 78.38 571 ASN A O 1
ATOM 4221 N N . MET A 1 572 ? 23.585 -9.769 -3.410 1.00 83.88 572 MET A N 1
ATOM 4222 C CA . MET A 1 572 ? 22.966 -9.820 -2.078 1.00 83.88 572 MET A CA 1
ATOM 4223 C C . MET A 1 572 ? 23.964 -10.260 -0.990 1.00 83.88 572 MET A C 1
ATOM 4225 O O . MET A 1 572 ? 23.948 -9.696 0.105 1.00 83.88 572 MET A O 1
ATOM 4229 N N . MET A 1 573 ? 24.877 -11.197 -1.282 1.00 81.00 573 MET A N 1
ATOM 4230 C CA . MET A 1 573 ? 25.944 -11.590 -0.346 1.00 81.00 573 MET A CA 1
ATOM 4231 C C . MET A 1 573 ? 26.867 -10.426 0.011 1.00 81.00 573 MET A C 1
ATOM 4233 O O . MET A 1 573 ? 27.234 -10.260 1.177 1.00 81.00 573 MET A O 1
ATOM 4237 N N . GLU A 1 574 ? 27.250 -9.628 -0.982 1.00 76.94 574 GLU A N 1
ATOM 4238 C CA . GLU A 1 574 ? 28.127 -8.465 -0.817 1.00 76.94 574 GLU A CA 1
ATOM 4239 C C . GLU A 1 574 ? 27.441 -7.313 -0.078 1.00 76.94 574 GLU A C 1
ATOM 4241 O O . GLU A 1 574 ? 28.081 -6.583 0.683 1.00 76.94 574 GLU A O 1
ATOM 4246 N N . LEU A 1 575 ? 26.123 -7.188 -0.247 1.00 74.31 575 LEU A N 1
ATOM 4247 C CA . LEU A 1 575 ? 25.284 -6.276 0.530 1.00 74.31 575 LEU A CA 1
ATOM 4248 C C . LEU A 1 575 ? 25.039 -6.744 1.968 1.00 74.31 575 LEU A C 1
ATOM 4250 O O . LEU A 1 575 ? 24.379 -6.035 2.725 1.00 74.31 575 LEU A O 1
ATOM 4254 N N . GLU A 1 576 ? 25.582 -7.901 2.354 1.00 81.44 576 GLU A N 1
ATOM 4255 C CA . GLU A 1 576 ? 25.339 -8.552 3.642 1.00 81.44 576 GLU A CA 1
ATOM 4256 C C . GLU A 1 576 ? 23.858 -8.893 3.876 1.00 81.44 576 GLU A C 1
ATOM 4258 O O . GLU A 1 576 ? 23.401 -8.963 5.011 1.00 81.44 576 GLU A O 1
ATOM 4263 N N . LEU A 1 577 ? 23.097 -9.113 2.803 1.00 83.56 577 LEU A N 1
ATOM 4264 C CA . LEU A 1 577 ? 21.713 -9.583 2.844 1.00 83.56 577 LEU A CA 1
ATOM 4265 C C . LEU A 1 577 ? 21.690 -11.100 2.636 1.00 83.56 577 LEU A C 1
ATOM 4267 O O . LEU A 1 577 ? 21.224 -11.596 1.608 1.00 83.56 577 LEU A O 1
ATOM 4271 N N . TRP A 1 578 ? 22.288 -11.833 3.575 1.00 85.94 578 TRP A N 1
ATOM 4272 C CA . TRP A 1 578 ? 22.631 -13.245 3.393 1.00 85.94 578 TRP A CA 1
ATOM 4273 C C . TRP A 1 578 ? 21.406 -14.139 3.175 1.00 85.94 578 TRP A C 1
ATOM 4275 O O . TRP A 1 578 ? 21.456 -15.043 2.345 1.00 85.94 578 TRP A O 1
ATOM 4285 N N . GLU A 1 579 ? 20.275 -13.841 3.813 1.00 84.62 579 GLU A N 1
ATOM 4286 C CA . GLU A 1 579 ? 19.041 -14.604 3.602 1.00 84.62 579 GLU A CA 1
ATOM 4287 C C . GLU A 1 579 ? 18.459 -14.373 2.204 1.00 84.62 579 GLU A C 1
ATOM 4289 O O . GLU A 1 579 ? 18.106 -15.316 1.495 1.00 84.62 579 GLU A O 1
ATOM 4294 N N . LEU A 1 580 ? 18.440 -13.120 1.741 1.00 87.12 580 LEU A N 1
ATOM 4295 C CA . LEU A 1 580 ? 18.011 -12.810 0.375 1.00 87.12 580 LEU A CA 1
ATOM 4296 C C . LEU A 1 580 ? 18.969 -13.408 -0.665 1.00 87.12 580 LEU A C 1
ATOM 4298 O O . LEU A 1 580 ? 18.532 -13.826 -1.739 1.00 87.12 580 LEU A O 1
ATOM 4302 N N . ALA A 1 581 ? 20.262 -13.496 -0.354 1.00 86.38 581 ALA A N 1
ATOM 4303 C CA . ALA A 1 581 ? 21.231 -14.185 -1.196 1.00 86.38 581 ALA A CA 1
ATOM 4304 C C . ALA A 1 581 ? 20.948 -15.687 -1.294 1.00 86.38 581 ALA A C 1
ATOM 4306 O O . ALA A 1 581 ? 20.926 -16.236 -2.398 1.00 86.38 581 ALA A O 1
ATOM 4307 N N . ARG A 1 582 ? 20.673 -16.337 -0.157 1.00 87.75 582 ARG A N 1
ATOM 4308 C CA . ARG A 1 582 ? 20.286 -17.750 -0.086 1.00 87.75 582 ARG A CA 1
ATOM 4309 C C . ARG A 1 582 ? 19.037 -18.021 -0.927 1.00 87.75 582 ARG A C 1
ATOM 4311 O O . ARG A 1 582 ? 19.043 -18.917 -1.771 1.00 87.75 582 ARG A O 1
ATOM 4318 N N . GLN A 1 583 ? 17.993 -17.203 -0.773 1.00 88.62 583 GLN A N 1
ATOM 4319 C CA . GLN A 1 583 ? 16.759 -17.304 -1.563 1.00 88.62 583 GLN A CA 1
ATOM 4320 C C . GLN A 1 583 ? 17.013 -17.114 -3.067 1.00 88.62 583 GLN A C 1
ATOM 4322 O O . GLN A 1 583 ? 16.566 -17.928 -3.878 1.00 88.62 583 GLN A O 1
ATOM 4327 N N . ALA A 1 584 ? 17.780 -16.090 -3.456 1.00 86.31 584 ALA A N 1
ATOM 4328 C CA . ALA A 1 584 ? 18.150 -15.850 -4.852 1.00 86.31 584 ALA A CA 1
ATOM 4329 C C . ALA A 1 584 ? 18.918 -17.034 -5.467 1.00 86.31 584 ALA A C 1
ATOM 4331 O O . ALA A 1 584 ? 18.623 -17.437 -6.595 1.00 86.31 584 ALA A O 1
ATOM 4332 N N . ALA A 1 585 ? 19.847 -17.637 -4.719 1.00 86.00 585 ALA A N 1
ATOM 4333 C CA . ALA A 1 585 ? 20.583 -18.821 -5.154 1.00 86.00 585 ALA A CA 1
ATOM 4334 C C . ALA A 1 585 ? 19.665 -20.048 -5.315 1.00 86.00 585 ALA A C 1
ATOM 4336 O O . ALA A 1 585 ? 19.791 -20.781 -6.298 1.00 86.00 585 ALA A O 1
ATOM 4337 N N . HIS A 1 586 ? 18.680 -20.241 -4.429 1.00 84.81 586 HIS A N 1
ATOM 4338 C CA . HIS A 1 586 ? 17.653 -21.275 -4.608 1.00 84.81 586 HIS A CA 1
ATOM 4339 C C . HIS A 1 586 ? 16.819 -21.061 -5.880 1.00 84.81 586 HIS A C 1
ATOM 4341 O O . HIS A 1 586 ? 16.560 -22.022 -6.610 1.00 84.81 586 HIS A O 1
ATOM 4347 N N . TYR A 1 587 ? 16.425 -19.820 -6.184 1.00 84.62 587 TYR A N 1
ATOM 4348 C CA . TYR A 1 587 ? 15.721 -19.510 -7.431 1.00 84.62 587 TYR A CA 1
ATOM 4349 C C . TYR A 1 587 ? 16.593 -19.757 -8.668 1.00 84.62 587 TYR A C 1
ATOM 4351 O O . TYR A 1 587 ? 16.083 -20.272 -9.661 1.00 84.62 587 TYR A O 1
ATOM 4359 N N . ALA A 1 588 ? 17.902 -19.486 -8.599 1.00 78.81 588 ALA A N 1
ATOM 4360 C CA . ALA A 1 588 ? 18.831 -19.826 -9.676 1.00 78.81 588 ALA A CA 1
ATOM 4361 C C . ALA A 1 588 ? 18.835 -21.338 -9.958 1.00 78.81 588 ALA A C 1
ATOM 4363 O O . ALA A 1 588 ? 18.755 -21.747 -11.112 1.00 78.81 588 ALA A O 1
ATOM 4364 N N . VAL A 1 589 ? 18.850 -22.186 -8.920 1.00 76.12 589 VAL A N 1
ATOM 4365 C CA . VAL A 1 589 ? 18.773 -23.650 -9.093 1.00 76.12 589 VAL A CA 1
ATOM 4366 C C . VAL A 1 589 ? 17.454 -24.073 -9.747 1.00 76.12 589 VAL A C 1
ATOM 4368 O O . VAL A 1 589 ? 17.482 -24.909 -10.645 1.00 76.12 589 VAL A O 1
ATOM 4371 N N . LYS A 1 590 ? 16.314 -23.488 -9.346 1.00 67.44 590 LYS A N 1
ATOM 4372 C CA . LYS A 1 590 ? 14.993 -23.789 -9.938 1.00 67.44 590 LYS A CA 1
ATOM 4373 C C . LYS A 1 590 ? 14.879 -23.381 -11.407 1.00 67.44 590 LYS A C 1
ATOM 4375 O O . LYS A 1 590 ? 14.157 -24.035 -12.151 1.00 67.44 590 LYS A O 1
ATOM 4380 N N . ALA A 1 591 ? 15.616 -22.355 -11.834 1.00 61.00 591 ALA A N 1
ATOM 4381 C CA . ALA A 1 591 ? 15.651 -21.913 -13.224 1.00 61.00 591 ALA A CA 1
ATOM 4382 C C . ALA A 1 591 ? 16.307 -22.912 -14.193 1.00 61.00 591 ALA A C 1
ATOM 4384 O O . ALA A 1 591 ? 16.363 -22.675 -15.395 1.00 61.00 591 ALA A O 1
ATOM 4385 N N . LYS A 1 592 ? 16.831 -24.036 -13.689 1.00 64.81 592 LYS A N 1
ATOM 4386 C CA . LYS A 1 592 ? 17.523 -25.027 -14.502 1.00 64.81 592 LYS A CA 1
ATOM 4387 C C . LYS A 1 592 ? 17.087 -26.445 -14.140 1.00 64.81 592 LYS A C 1
ATOM 4389 O O . LYS A 1 592 ? 17.242 -26.880 -13.003 1.00 64.81 592 LYS A O 1
ATOM 4394 N N . GLY A 1 593 ? 16.644 -27.210 -15.138 1.00 54.34 593 GLY A N 1
ATOM 4395 C CA . GLY A 1 593 ? 16.552 -28.669 -15.030 1.00 54.34 593 GLY A CA 1
ATOM 4396 C C . GLY A 1 593 ? 17.910 -29.288 -14.654 1.00 54.34 593 GLY A C 1
ATOM 4397 O O . GLY A 1 593 ? 18.972 -28.807 -15.054 1.00 54.34 593 GLY A O 1
ATOM 4398 N N . GLU A 1 594 ? 17.876 -30.336 -13.840 1.00 49.88 594 GLU A N 1
ATOM 4399 C CA . GLU A 1 594 ? 18.974 -30.963 -13.090 1.00 49.88 594 GLU A CA 1
ATOM 4400 C C . GLU A 1 594 ? 20.292 -31.228 -13.874 1.00 49.88 594 GLU A C 1
ATOM 4402 O O . GLU A 1 594 ? 20.565 -32.341 -14.316 1.00 49.88 594 GLU A O 1
ATOM 4407 N N . LYS A 1 595 ? 21.197 -30.239 -13.999 1.00 54.56 595 LYS A N 1
ATOM 4408 C CA . LYS A 1 595 ? 22.603 -30.461 -14.426 1.00 54.56 595 LYS A CA 1
ATOM 4409 C C . LYS A 1 595 ? 23.596 -30.090 -13.308 1.00 54.56 595 LYS A C 1
ATOM 4411 O O . LYS A 1 595 ? 23.671 -28.935 -12.887 1.00 54.56 595 LYS A O 1
ATOM 4416 N N . TRP A 1 596 ? 24.420 -31.060 -12.895 1.00 53.47 596 TRP A N 1
ATOM 4417 C CA . TRP A 1 596 ? 25.230 -31.085 -11.660 1.00 53.47 596 TRP A CA 1
ATOM 4418 C C . TRP A 1 596 ? 26.263 -29.954 -11.454 1.00 53.47 596 TRP A C 1
ATOM 4420 O O . TRP A 1 596 ? 26.426 -29.496 -10.328 1.00 53.47 596 TRP A O 1
ATOM 4430 N N . LYS A 1 597 ? 26.961 -29.470 -12.495 1.00 57.22 597 LYS A N 1
ATOM 4431 C CA . LYS A 1 597 ? 28.092 -28.524 -12.319 1.00 57.22 597 LYS A CA 1
ATOM 4432 C C . LYS A 1 597 ? 27.663 -27.107 -11.908 1.00 57.22 597 LYS A C 1
ATOM 4434 O O . LYS A 1 597 ? 28.281 -26.532 -11.028 1.00 57.22 597 LYS A O 1
ATOM 4439 N N . LYS A 1 598 ? 26.578 -26.573 -12.488 1.00 62.00 598 LYS A N 1
ATOM 4440 C CA . LYS A 1 598 ? 26.033 -25.246 -12.122 1.00 62.00 598 LYS A CA 1
ATOM 4441 C C . LYS A 1 598 ? 25.304 -25.289 -10.755 1.00 62.00 598 LYS A C 1
ATOM 4443 O O . LYS A 1 598 ? 25.341 -24.329 -10.005 1.00 62.00 598 LYS A O 1
ATOM 4448 N N . LYS A 1 599 ? 24.745 -26.440 -10.347 1.00 64.62 599 LYS A N 1
ATOM 4449 C CA . LYS A 1 599 ? 24.186 -26.635 -8.988 1.00 64.62 599 LYS A CA 1
ATOM 4450 C C . LYS A 1 599 ? 25.228 -26.396 -7.882 1.00 64.62 599 LYS A C 1
ATOM 4452 O O . LYS A 1 599 ? 24.862 -25.965 -6.794 1.00 64.62 599 LYS A O 1
ATOM 4457 N N . LYS A 1 600 ? 26.509 -26.654 -8.172 1.00 76.56 600 LYS A N 1
ATOM 4458 C CA . LYS A 1 600 ? 27.615 -26.454 -7.233 1.00 76.56 600 LYS A CA 1
ATOM 4459 C C . LYS A 1 600 ? 27.802 -24.979 -6.869 1.00 76.56 600 LYS A C 1
ATOM 4461 O O . LYS A 1 600 ? 27.830 -24.679 -5.687 1.00 76.56 600 LYS A O 1
ATOM 4466 N N . ASP A 1 601 ? 27.844 -24.076 -7.849 1.00 77.94 601 ASP A N 1
ATOM 4467 C CA . ASP A 1 601 ? 28.108 -22.647 -7.601 1.00 77.94 601 ASP A CA 1
ATOM 4468 C C . ASP A 1 601 ? 26.997 -21.993 -6.763 1.00 77.94 601 ASP A C 1
ATOM 4470 O O . ASP A 1 601 ? 27.269 -21.241 -5.830 1.00 77.94 601 ASP A O 1
ATOM 4474 N N . ALA A 1 602 ? 25.730 -22.301 -7.065 1.00 79.62 602 ALA A N 1
ATOM 4475 C CA . ALA A 1 602 ? 24.608 -21.844 -6.246 1.00 79.62 602 ALA A CA 1
ATOM 4476 C C . ALA A 1 602 ? 24.625 -22.489 -4.849 1.00 79.62 602 ALA A C 1
ATOM 4478 O O . ALA A 1 602 ? 24.343 -21.816 -3.861 1.00 79.62 602 ALA A O 1
ATOM 4479 N N . GLY A 1 603 ? 25.001 -23.771 -4.760 1.00 81.81 603 GLY A N 1
ATOM 4480 C CA . GLY A 1 603 ? 25.186 -24.481 -3.493 1.00 81.81 603 GLY A CA 1
ATOM 4481 C C . GLY A 1 603 ? 26.269 -23.860 -2.607 1.00 81.81 603 GLY A C 1
ATOM 4482 O O . GLY A 1 603 ? 26.050 -23.703 -1.413 1.00 81.81 603 GLY A O 1
ATOM 4483 N N . GLU A 1 604 ? 27.397 -23.437 -3.185 1.00 86.62 604 GLU A N 1
ATOM 4484 C CA . GLU A 1 604 ? 28.472 -22.742 -2.465 1.00 86.62 604 GLU A CA 1
ATOM 4485 C C . GLU A 1 604 ? 27.990 -21.404 -1.881 1.00 86.62 604 GLU A C 1
ATOM 4487 O O . GLU A 1 604 ? 28.296 -21.100 -0.729 1.00 86.62 604 GLU A O 1
ATOM 4492 N N . ILE A 1 605 ? 27.183 -20.634 -2.625 1.00 82.94 605 ILE A N 1
ATOM 4493 C CA . ILE A 1 605 ? 26.583 -19.388 -2.116 1.00 82.94 605 ILE A CA 1
ATOM 4494 C C . ILE A 1 605 ? 25.605 -19.672 -0.973 1.00 82.94 605 ILE A C 1
ATOM 4496 O O . ILE A 1 605 ? 25.644 -18.965 0.031 1.00 82.94 605 ILE A O 1
ATOM 4500 N N . ILE A 1 606 ? 24.753 -20.695 -1.108 1.00 84.44 606 ILE A N 1
ATOM 4501 C CA . ILE A 1 606 ? 23.804 -21.102 -0.060 1.00 84.44 606 ILE A CA 1
ATOM 4502 C C . ILE A 1 606 ? 24.562 -21.451 1.225 1.00 84.44 606 ILE A C 1
ATOM 4504 O O . ILE A 1 606 ? 24.297 -20.853 2.265 1.00 84.44 606 ILE A O 1
ATOM 4508 N N . SER A 1 607 ? 25.558 -22.337 1.143 1.00 84.19 607 SER A N 1
ATOM 4509 C CA . SER A 1 607 ? 26.339 -22.758 2.311 1.00 84.19 607 SER A CA 1
ATOM 4510 C C . SER A 1 607 ? 27.142 -21.615 2.937 1.00 84.19 607 SER A C 1
ATOM 4512 O O . SER A 1 607 ? 27.255 -21.534 4.158 1.00 84.19 607 SER A O 1
ATOM 4514 N N . GLU A 1 608 ? 27.699 -20.706 2.132 1.00 84.44 608 GLU A N 1
ATOM 4515 C CA . GLU A 1 608 ? 28.425 -19.543 2.651 1.00 84.44 608 GLU A CA 1
ATOM 4516 C C . GLU A 1 608 ? 27.487 -18.517 3.306 1.00 84.44 608 GLU A C 1
ATOM 4518 O O . GLU A 1 608 ? 27.848 -17.923 4.324 1.00 84.44 608 GLU A O 1
ATOM 4523 N N . ALA A 1 609 ? 26.285 -18.312 2.758 1.00 80.31 609 ALA A N 1
ATOM 4524 C CA . ALA A 1 609 ? 25.254 -17.484 3.378 1.00 80.31 609 ALA A CA 1
ATOM 4525 C C . ALA A 1 609 ? 24.856 -18.049 4.747 1.00 80.31 609 ALA A C 1
ATOM 4527 O O . ALA A 1 609 ? 24.899 -17.325 5.740 1.00 80.31 609 ALA A O 1
ATOM 4528 N N . GLU A 1 610 ? 24.560 -19.350 4.811 1.00 80.75 610 GLU A N 1
ATOM 4529 C CA . GLU A 1 610 ? 24.233 -20.070 6.049 1.00 80.75 610 GLU A CA 1
ATOM 4530 C C . GLU A 1 610 ? 25.352 -19.936 7.088 1.00 80.75 610 GLU A C 1
ATOM 4532 O O . GLU A 1 610 ? 25.103 -19.515 8.217 1.00 80.75 610 GLU A O 1
ATOM 4537 N N . ARG A 1 611 ? 26.610 -20.151 6.684 1.00 80.88 611 ARG A N 1
ATOM 4538 C CA . ARG A 1 611 ? 27.777 -19.998 7.564 1.00 80.88 611 ARG A CA 1
ATOM 4539 C C . ARG A 1 611 ? 27.911 -18.579 8.131 1.00 80.88 611 ARG A C 1
ATOM 4541 O O . ARG A 1 611 ? 28.266 -18.414 9.300 1.00 80.88 611 ARG A O 1
ATOM 4548 N N . LYS A 1 612 ? 27.680 -17.538 7.318 1.00 80.12 612 LYS A N 1
ATOM 4549 C CA . LYS A 1 612 ? 27.746 -16.135 7.776 1.00 80.12 612 LYS A CA 1
ATOM 4550 C C . LYS A 1 612 ? 26.597 -15.786 8.719 1.00 80.12 612 LYS A C 1
ATOM 4552 O O . LYS A 1 612 ? 26.839 -15.103 9.715 1.00 80.12 612 LYS A O 1
ATOM 4557 N N . MET A 1 613 ? 25.391 -16.279 8.435 1.00 74.44 613 MET A N 1
ATOM 4558 C CA . MET A 1 613 ? 24.226 -16.133 9.310 1.00 74.44 613 MET A CA 1
ATOM 4559 C C . MET A 1 613 ? 24.491 -16.768 10.683 1.00 74.44 613 MET A C 1
ATOM 4561 O O . MET A 1 613 ? 24.374 -16.086 11.700 1.00 74.44 613 MET A O 1
ATOM 4565 N N . GLU A 1 614 ? 24.967 -18.017 10.721 1.00 72.25 614 GLU A N 1
ATOM 4566 C CA . GLU A 1 614 ? 25.317 -18.723 11.965 1.00 72.25 614 GLU A CA 1
ATOM 4567 C C . GLU A 1 614 ? 26.409 -17.998 12.771 1.00 72.25 614 GLU A C 1
ATOM 4569 O O . GLU A 1 614 ? 26.267 -17.783 13.978 1.00 72.25 614 GLU A O 1
ATOM 4574 N N . ALA A 1 615 ? 27.489 -17.565 12.112 1.00 72.69 615 ALA A N 1
ATOM 4575 C CA . ALA A 1 615 ? 28.598 -16.883 12.779 1.00 72.69 615 ALA A CA 1
ATOM 4576 C C . ALA A 1 615 ? 28.192 -15.534 13.398 1.00 72.69 615 ALA A C 1
ATOM 4578 O O . ALA A 1 615 ? 28.706 -15.160 14.453 1.00 72.69 615 ALA A O 1
ATOM 4579 N N . ALA A 1 616 ? 27.286 -14.795 12.753 1.00 67.25 616 ALA A N 1
ATOM 4580 C CA . ALA A 1 616 ? 26.836 -13.495 13.237 1.00 67.25 616 ALA A CA 1
ATOM 4581 C C . ALA A 1 616 ? 25.870 -13.600 14.427 1.00 67.25 616 ALA A C 1
ATOM 4583 O O . ALA A 1 616 ? 25.907 -12.745 15.308 1.00 67.25 616 ALA A O 1
ATOM 4584 N N . VAL A 1 617 ? 25.045 -14.650 14.470 1.00 62.78 617 VAL A N 1
ATOM 4585 C CA . VAL A 1 617 ? 24.124 -14.931 15.584 1.00 62.78 617 VAL A CA 1
ATOM 4586 C C . VAL A 1 617 ? 24.879 -15.464 16.810 1.00 62.78 617 VAL A C 1
ATOM 4588 O O . VAL A 1 617 ? 24.542 -15.120 17.939 1.00 62.78 617 VAL A O 1
ATOM 4591 N N . GLY A 1 618 ? 25.943 -16.252 16.607 1.00 54.88 618 GLY A N 1
ATOM 4592 C CA . GLY A 1 618 ? 26.797 -16.773 17.685 1.00 54.88 618 GLY A CA 1
ATOM 4593 C C . GLY A 1 618 ? 27.804 -15.771 18.278 1.00 54.88 618 GLY A C 1
ATOM 4594 O O . GLY A 1 618 ? 28.488 -16.093 19.251 1.00 54.88 618 GLY A O 1
ATOM 4595 N N . GLY A 1 619 ? 27.929 -14.568 17.705 1.00 51.44 619 GLY A N 1
ATOM 4596 C CA . GLY A 1 619 ? 28.805 -13.502 18.196 1.00 51.44 619 GLY A CA 1
ATOM 4597 C C . GLY A 1 619 ? 28.182 -12.710 19.353 1.00 51.44 619 GLY A C 1
ATOM 4598 O O . GLY A 1 619 ? 27.000 -12.387 19.331 1.00 51.44 619 GLY A O 1
ATOM 4599 N N . SER A 1 620 ? 28.978 -12.366 20.374 1.00 43.56 620 SER A N 1
ATOM 4600 C CA . SER A 1 620 ? 28.539 -11.551 21.523 1.00 43.56 620 SER A CA 1
ATOM 4601 C C . SER A 1 620 ? 27.776 -10.286 21.093 1.00 43.56 620 SER A C 1
ATOM 4603 O O . SER A 1 620 ? 28.264 -9.519 20.259 1.00 43.56 620 SER A O 1
ATOM 4605 N N . ARG A 1 621 ? 26.637 -10.022 21.759 1.00 44.72 621 ARG A N 1
ATOM 4606 C CA . ARG A 1 621 ? 25.722 -8.864 21.609 1.00 44.72 621 ARG A CA 1
ATOM 4607 C C . ARG A 1 621 ? 26.386 -7.471 21.668 1.00 44.72 621 ARG A C 1
ATOM 4609 O O . ARG A 1 621 ? 25.709 -6.467 21.485 1.00 44.72 621 ARG A O 1
ATOM 4616 N N . SER A 1 622 ? 27.684 -7.366 21.959 1.00 37.34 622 SER A N 1
ATOM 4617 C CA . SER A 1 622 ? 28.348 -6.109 22.333 1.00 37.34 622 SER A CA 1
ATOM 4618 C C . SER A 1 622 ? 29.234 -5.462 21.258 1.00 37.34 622 SER A C 1
ATOM 4620 O O . SER A 1 622 ? 29.888 -4.469 21.569 1.00 37.34 622 SER A O 1
ATOM 4622 N N . ALA A 1 623 ? 29.327 -6.000 20.036 1.00 38.50 623 ALA A N 1
ATOM 4623 C CA . ALA A 1 623 ? 30.340 -5.548 19.068 1.00 38.50 623 ALA A CA 1
ATOM 4624 C C . ALA A 1 623 ? 29.853 -5.388 17.612 1.00 38.50 623 ALA A C 1
ATOM 4626 O O . ALA A 1 623 ? 30.615 -5.646 16.682 1.00 38.50 623 ALA A O 1
ATOM 4627 N N . ALA A 1 624 ? 28.614 -4.945 17.385 1.00 43.03 624 ALA A N 1
ATOM 4628 C CA . ALA A 1 624 ? 28.134 -4.631 16.036 1.00 43.03 624 ALA A CA 1
ATOM 4629 C C . ALA A 1 624 ? 28.234 -3.123 15.730 1.00 43.03 624 ALA A C 1
ATOM 4631 O O . ALA A 1 624 ? 27.776 -2.274 16.495 1.00 43.03 624 ALA A O 1
ATOM 4632 N N . ASP A 1 625 ? 28.871 -2.788 14.602 1.00 40.41 625 ASP A N 1
ATOM 4633 C CA . ASP A 1 625 ? 29.082 -1.417 14.119 1.00 40.41 625 ASP A CA 1
ATOM 4634 C C . ASP A 1 625 ? 27.741 -0.709 13.853 1.00 40.41 625 ASP A C 1
ATOM 4636 O O . ASP A 1 625 ? 27.027 -1.018 12.894 1.00 40.41 625 ASP A O 1
ATOM 4640 N N . ALA A 1 626 ? 27.443 0.310 14.666 1.00 40.50 626 ALA A N 1
ATOM 4641 C CA . ALA A 1 626 ? 26.263 1.172 14.563 1.00 40.50 626 ALA A CA 1
ATOM 4642 C C . ALA A 1 626 ? 26.108 1.884 13.196 1.00 40.50 626 ALA A C 1
ATOM 4644 O O . ALA A 1 626 ? 25.089 2.532 12.942 1.00 40.50 626 ALA A O 1
ATOM 4645 N N . ASN A 1 627 ? 27.099 1.786 12.299 1.00 36.47 627 ASN A N 1
ATOM 4646 C CA . ASN A 1 627 ? 27.082 2.382 10.964 1.00 36.47 627 ASN A CA 1
ATOM 4647 C C . ASN A 1 627 ? 26.794 1.402 9.814 1.00 36.47 627 ASN A C 1
ATOM 4649 O O . ASN A 1 627 ? 26.753 1.854 8.664 1.00 36.47 627 ASN A O 1
ATOM 4653 N N . ALA A 1 628 ? 26.543 0.113 10.075 1.00 38.78 628 ALA A N 1
ATOM 4654 C CA . ALA A 1 628 ? 26.279 -0.882 9.026 1.00 38.78 628 ALA A CA 1
ATOM 4655 C C . ALA A 1 628 ? 25.120 -0.476 8.084 1.00 38.78 628 ALA A C 1
ATOM 4657 O O . ALA A 1 628 ? 25.212 -0.637 6.868 1.00 38.78 628 ALA A O 1
ATOM 4658 N N . GLY A 1 629 ? 24.078 0.177 8.616 1.00 35.81 629 GLY A N 1
ATOM 4659 C CA . GLY A 1 629 ? 22.963 0.710 7.821 1.00 35.81 629 GLY A CA 1
ATOM 4660 C C . GLY A 1 629 ? 23.225 2.059 7.129 1.00 35.81 629 GLY A C 1
ATOM 4661 O O . GLY A 1 629 ? 22.515 2.410 6.188 1.00 35.81 629 GLY A O 1
ATOM 4662 N N . LYS A 1 630 ? 24.236 2.838 7.548 1.00 39.31 630 LYS A N 1
ATOM 4663 C CA . LYS A 1 630 ? 24.530 4.163 6.956 1.00 39.31 630 LYS A CA 1
ATOM 4664 C C . LYS A 1 630 ? 25.267 4.069 5.618 1.00 39.31 630 LYS A C 1
ATOM 4666 O O . LYS A 1 630 ? 25.071 4.942 4.777 1.00 39.31 630 LYS A O 1
ATOM 4671 N N . ARG A 1 631 ? 26.044 3.003 5.396 1.00 49.75 631 ARG A N 1
ATOM 46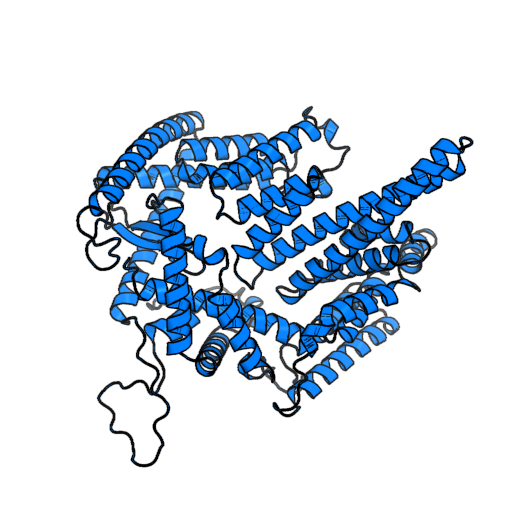72 C CA . ARG A 1 631 ? 26.811 2.774 4.152 1.00 49.75 631 ARG A CA 1
ATOM 4673 C C . ARG A 1 631 ? 26.068 1.947 3.108 1.00 49.75 631 ARG A C 1
ATOM 4675 O O . ARG A 1 631 ? 26.575 1.741 2.019 1.00 49.75 631 ARG A O 1
ATOM 4682 N N . TRP A 1 632 ? 24.855 1.501 3.411 1.00 40.59 632 TRP A N 1
ATOM 4683 C CA . TRP A 1 632 ? 24.050 0.646 2.539 1.00 40.59 632 TRP A CA 1
ATOM 4684 C C . TRP A 1 632 ? 23.849 1.225 1.130 1.00 40.59 632 TRP A C 1
ATOM 4686 O O . TRP A 1 632 ? 24.114 0.539 0.157 1.00 40.59 632 TRP A O 1
ATOM 4696 N N . ARG A 1 633 ? 23.455 2.500 0.997 1.00 50.59 633 ARG A N 1
ATOM 4697 C CA . ARG A 1 633 ? 23.244 3.129 -0.324 1.00 50.59 633 ARG A CA 1
ATOM 4698 C C . ARG A 1 633 ? 24.544 3.282 -1.108 1.00 50.59 633 ARG A C 1
ATOM 4700 O O . ARG A 1 633 ? 24.528 3.259 -2.329 1.00 50.59 633 ARG A O 1
ATOM 4707 N N . GLU A 1 634 ? 25.650 3.481 -0.405 1.00 58.44 634 GLU A N 1
ATOM 4708 C CA . GLU A 1 634 ? 26.979 3.602 -1.000 1.00 58.44 634 GLU A CA 1
ATOM 4709 C C . GLU A 1 634 ? 27.476 2.234 -1.472 1.00 58.44 634 GLU A C 1
ATOM 4711 O O . GLU A 1 634 ? 27.791 2.098 -2.648 1.00 58.44 634 GLU A O 1
ATOM 4716 N N . LYS A 1 635 ? 27.357 1.198 -0.630 1.00 57.41 635 LYS A N 1
ATOM 4717 C CA . LYS A 1 635 ? 27.588 -0.207 -0.998 1.00 57.41 635 LYS A CA 1
ATOM 4718 C C . LYS A 1 635 ? 26.707 -0.646 -2.171 1.00 57.41 635 LYS A C 1
ATOM 4720 O O . LYS A 1 635 ? 27.210 -1.243 -3.108 1.00 57.41 635 LYS A O 1
ATOM 4725 N N . VAL A 1 636 ? 25.413 -0.314 -2.166 1.00 55.28 636 VAL A N 1
ATOM 4726 C CA . VAL A 1 636 ? 24.498 -0.586 -3.290 1.00 55.28 636 VAL A CA 1
ATOM 4727 C C . VAL A 1 636 ? 25.004 0.091 -4.561 1.00 55.28 636 VAL A C 1
ATOM 4729 O O . VAL A 1 636 ? 25.106 -0.567 -5.584 1.00 55.28 636 VAL A O 1
ATOM 4732 N N . ARG A 1 637 ? 25.403 1.367 -4.521 1.00 60.81 637 ARG A N 1
ATOM 4733 C CA . ARG A 1 637 ? 25.957 2.044 -5.708 1.00 60.81 637 ARG A CA 1
ATOM 4734 C C . ARG A 1 637 ? 27.276 1.440 -6.185 1.00 60.81 637 ARG A C 1
ATOM 4736 O O . ARG A 1 637 ? 27.482 1.351 -7.390 1.00 60.81 637 ARG A O 1
ATOM 4743 N N . GLU A 1 638 ? 28.167 1.063 -5.276 1.00 62.91 638 GLU A N 1
ATOM 4744 C CA . GLU A 1 638 ? 29.449 0.433 -5.607 1.00 62.91 638 GLU A CA 1
ATOM 4745 C C . GLU A 1 638 ? 29.242 -0.950 -6.238 1.00 62.91 638 GLU A C 1
ATOM 4747 O O . GLU A 1 638 ? 29.788 -1.215 -7.308 1.00 62.91 638 GLU A O 1
ATOM 4752 N N . GLN A 1 639 ? 28.375 -1.785 -5.660 1.00 58.03 639 GLN A N 1
ATOM 4753 C CA . GLN A 1 639 ? 28.117 -3.135 -6.172 1.00 58.03 639 GLN A CA 1
ATOM 4754 C C . GLN A 1 639 ? 27.284 -3.148 -7.446 1.00 58.03 639 GLN A C 1
ATOM 4756 O O . GLN A 1 639 ? 27.563 -3.903 -8.378 1.00 58.03 639 GLN A O 1
ATOM 4761 N N . LEU A 1 640 ? 26.299 -2.257 -7.551 1.00 52.47 640 LEU A N 1
ATOM 4762 C CA . LEU A 1 640 ? 25.543 -2.097 -8.784 1.00 52.47 640 LEU A CA 1
ATOM 4763 C C . LEU A 1 640 ? 26.409 -1.548 -9.938 1.00 52.47 640 LEU A C 1
ATOM 4765 O O . LEU A 1 640 ? 26.064 -1.751 -11.096 1.00 52.47 640 LEU A O 1
ATOM 4769 N N . ARG A 1 641 ? 27.546 -0.888 -9.668 1.00 56.16 641 ARG A N 1
ATOM 4770 C CA . ARG A 1 641 ? 28.539 -0.541 -10.708 1.00 56.16 641 ARG A CA 1
ATOM 4771 C C . ARG A 1 641 ? 29.411 -1.732 -11.108 1.00 56.16 641 ARG A C 1
ATOM 4773 O O . ARG A 1 641 ? 29.724 -1.870 -12.284 1.00 56.16 641 ARG A O 1
ATOM 4780 N N . ALA A 1 642 ? 29.791 -2.583 -10.155 1.00 53.34 642 ALA A N 1
ATOM 4781 C CA . ALA A 1 642 ? 30.650 -3.743 -10.405 1.00 53.34 642 ALA A CA 1
ATOM 4782 C C . ALA A 1 642 ? 29.943 -4.876 -11.178 1.00 53.34 642 ALA A C 1
ATOM 4784 O O . ALA A 1 642 ? 30.581 -5.617 -11.921 1.00 53.34 642 ALA A O 1
ATOM 4785 N N . SER A 1 643 ? 28.617 -4.984 -11.053 1.00 49.28 643 SER A N 1
ATOM 4786 C CA . SER A 1 643 ? 27.812 -6.100 -11.578 1.00 49.28 643 SER A CA 1
ATOM 4787 C C . SER A 1 643 ? 27.572 -6.103 -13.100 1.00 49.28 643 SER A C 1
ATOM 4789 O O . SER A 1 643 ? 26.950 -7.042 -13.598 1.00 49.28 643 SER A O 1
ATOM 4791 N N . GLY A 1 644 ? 28.081 -5.110 -13.844 1.00 44.59 644 GLY A N 1
ATOM 4792 C CA . GLY A 1 644 ? 27.824 -4.942 -15.283 1.00 44.59 644 GLY A CA 1
ATOM 4793 C C . GLY A 1 644 ? 28.959 -5.259 -16.256 1.00 44.59 644 GLY A C 1
ATOM 4794 O O . GLY A 1 644 ? 28.724 -5.170 -17.454 1.00 44.59 644 GLY A O 1
ATOM 4795 N N . ALA A 1 645 ? 30.174 -5.591 -15.812 1.00 39.28 645 ALA A N 1
ATOM 4796 C CA . ALA A 1 645 ? 31.311 -5.594 -16.741 1.00 39.28 645 ALA A CA 1
ATOM 4797 C C . ALA A 1 645 ? 31.453 -6.869 -17.592 1.00 39.28 645 ALA A C 1
ATOM 4799 O O . ALA A 1 645 ? 31.910 -6.778 -18.726 1.00 39.28 645 ALA A O 1
ATOM 4800 N N . GLU A 1 646 ? 31.058 -8.051 -17.109 1.00 41.03 646 GLU A N 1
ATOM 4801 C CA . GLU A 1 646 ? 31.272 -9.289 -17.868 1.00 41.03 646 GLU A CA 1
ATOM 4802 C C . GLU A 1 646 ? 30.122 -10.287 -17.656 1.00 41.03 646 GLU A C 1
ATOM 4804 O O . GLU A 1 646 ? 29.839 -10.703 -16.533 1.00 41.03 646 GLU A O 1
ATOM 4809 N N . ASN A 1 647 ? 29.518 -10.728 -18.766 1.00 45.91 647 ASN A N 1
ATOM 4810 C CA . ASN A 1 647 ? 28.791 -11.999 -18.953 1.00 45.91 647 ASN A CA 1
ATOM 4811 C C . ASN A 1 647 ? 27.256 -12.016 -19.003 1.00 45.91 647 ASN A C 1
ATOM 4813 O O . ASN A 1 647 ? 26.735 -13.020 -19.472 1.00 45.91 647 ASN A O 1
ATOM 4817 N N . LEU A 1 648 ? 26.494 -10.992 -18.605 1.00 40.97 648 LEU A N 1
ATOM 4818 C CA . LEU A 1 648 ? 25.032 -11.183 -18.526 1.00 40.97 648 LEU A CA 1
ATOM 4819 C C . LEU A 1 648 ? 24.277 -10.960 -19.847 1.00 40.97 648 LEU A C 1
ATOM 4821 O O . LEU A 1 648 ? 23.451 -11.787 -20.220 1.00 40.97 648 LEU A O 1
ATOM 4825 N N . HIS A 1 649 ? 24.587 -9.890 -20.586 1.00 39.44 649 HIS A N 1
ATOM 4826 C CA . HIS A 1 649 ? 23.952 -9.614 -21.886 1.00 39.44 649 HIS A CA 1
ATOM 4827 C C . HIS A 1 649 ? 24.375 -10.632 -22.955 1.00 39.44 649 HIS A C 1
ATOM 4829 O O . HIS A 1 649 ? 23.537 -11.152 -23.687 1.00 39.44 649 HIS A O 1
ATOM 4835 N N . ALA A 1 650 ? 25.663 -10.997 -22.962 1.00 40.50 650 ALA A N 1
ATOM 4836 C CA . ALA A 1 650 ? 26.207 -12.030 -23.840 1.00 40.50 650 ALA A CA 1
ATOM 4837 C C . ALA A 1 650 ? 25.638 -13.426 -23.532 1.00 40.50 650 ALA A C 1
ATOM 4839 O O . ALA A 1 650 ? 25.303 -14.138 -24.468 1.00 40.50 650 ALA A O 1
ATOM 4840 N N . ALA A 1 651 ? 25.459 -13.801 -22.255 1.00 39.62 651 ALA A N 1
ATOM 4841 C CA . ALA A 1 651 ? 24.886 -15.101 -21.894 1.00 39.62 651 ALA A CA 1
ATOM 4842 C C . ALA A 1 651 ? 23.378 -15.192 -22.164 1.00 39.62 651 ALA A C 1
ATOM 4844 O O . ALA A 1 651 ? 22.917 -16.244 -22.585 1.00 39.62 651 ALA A O 1
ATOM 4845 N N . ILE A 1 652 ? 22.614 -14.109 -21.961 1.00 40.72 652 ILE A N 1
ATOM 4846 C CA . ILE A 1 652 ? 21.184 -14.084 -22.309 1.00 40.72 652 ILE A CA 1
ATOM 4847 C C . ILE A 1 652 ? 21.014 -14.218 -23.829 1.00 40.72 652 ILE A C 1
ATOM 4849 O O . ILE A 1 652 ? 20.191 -15.010 -24.265 1.00 40.72 652 ILE A O 1
ATOM 4853 N N . HIS A 1 653 ? 21.825 -13.531 -24.644 1.00 41.94 653 HIS A N 1
ATOM 4854 C CA . HIS A 1 653 ? 21.735 -13.646 -26.105 1.00 41.94 653 HIS A CA 1
ATOM 4855 C C . HIS A 1 653 ? 22.353 -14.925 -26.697 1.00 41.94 653 HIS A C 1
ATOM 4857 O O . HIS A 1 653 ? 21.811 -15.416 -27.680 1.00 41.94 653 HIS A O 1
ATOM 4863 N N . GLN A 1 654 ? 23.451 -15.466 -26.150 1.00 40.50 654 GLN A N 1
ATOM 4864 C CA . GLN A 1 654 ? 24.011 -16.748 -26.612 1.00 40.50 654 GLN A CA 1
ATOM 4865 C C . GLN A 1 654 ? 23.089 -17.918 -26.253 1.00 40.50 654 GLN A C 1
ATOM 4867 O O . GLN A 1 654 ? 22.702 -18.664 -27.144 1.00 40.50 654 GLN A O 1
ATOM 4872 N N . ASP A 1 655 ? 22.637 -18.028 -24.997 1.00 38.66 655 ASP A N 1
ATOM 4873 C CA . ASP A 1 655 ? 21.792 -19.159 -24.582 1.00 38.66 655 ASP A CA 1
ATOM 4874 C C . ASP A 1 655 ? 20.360 -19.084 -25.176 1.00 38.66 655 ASP A C 1
ATOM 4876 O O . ASP A 1 655 ? 19.715 -20.121 -25.294 1.00 38.66 655 ASP A O 1
ATOM 4880 N N . LEU A 1 656 ? 19.848 -17.902 -25.571 1.00 35.78 656 LEU A N 1
ATOM 4881 C CA . LEU A 1 656 ? 18.556 -17.767 -26.282 1.00 35.78 656 LEU A CA 1
ATOM 4882 C C . LEU A 1 656 ? 18.648 -18.037 -27.797 1.00 35.78 656 LEU A C 1
ATOM 4884 O O . LEU A 1 656 ? 17.622 -18.305 -28.420 1.00 35.78 656 LEU A O 1
ATOM 4888 N N . HIS A 1 657 ? 19.835 -17.945 -28.408 1.00 37.81 657 HIS A N 1
ATOM 4889 C CA . HIS A 1 657 ? 20.017 -18.191 -29.846 1.00 37.81 657 HIS A CA 1
ATOM 4890 C C . HIS A 1 657 ? 20.614 -19.567 -30.170 1.00 37.81 657 HIS A C 1
ATOM 4892 O O . HIS A 1 657 ? 20.337 -20.081 -31.253 1.00 37.81 657 HIS A O 1
ATOM 4898 N N . ASP A 1 658 ? 21.332 -20.201 -29.242 1.00 36.12 658 ASP A N 1
ATOM 4899 C CA . ASP A 1 658 ? 21.906 -21.539 -29.446 1.00 36.12 658 ASP A CA 1
ATOM 4900 C C . ASP A 1 658 ? 20.837 -22.663 -29.499 1.00 36.12 658 ASP A C 1
ATOM 4902 O O . ASP A 1 658 ? 21.135 -23.771 -29.939 1.00 36.12 658 ASP A O 1
ATOM 4906 N N . GLU A 1 659 ? 19.569 -22.404 -29.138 1.00 38.50 659 GLU A N 1
ATOM 4907 C CA . GLU A 1 659 ? 18.468 -23.382 -29.288 1.00 38.50 659 GLU A CA 1
ATOM 4908 C C . GLU A 1 659 ? 17.920 -23.508 -30.726 1.00 38.50 659 GLU A C 1
ATOM 4910 O O . GLU A 1 659 ? 17.100 -24.388 -30.989 1.00 38.50 659 GLU A O 1
ATOM 4915 N N . HIS A 1 660 ? 18.376 -22.686 -31.681 1.00 35.56 660 HIS A N 1
ATOM 4916 C CA . HIS A 1 660 ? 17.963 -22.808 -33.086 1.00 35.56 660 HIS A CA 1
ATOM 4917 C C . HIS A 1 660 ? 18.889 -23.664 -33.968 1.00 35.56 660 HIS A C 1
ATOM 4919 O O . HIS A 1 660 ? 18.487 -23.987 -35.085 1.00 35.56 660 HIS A O 1
ATOM 4925 N N . ASP A 1 661 ? 20.053 -24.091 -33.464 1.00 32.06 661 ASP A N 1
ATOM 4926 C CA . ASP A 1 661 ? 21.047 -24.856 -34.240 1.00 32.06 661 ASP A CA 1
ATOM 4927 C C . ASP A 1 661 ? 21.213 -26.330 -33.795 1.00 32.06 661 ASP A C 1
ATOM 4929 O O . ASP A 1 661 ? 22.032 -27.057 -34.359 1.00 32.06 661 ASP A O 1
ATOM 4933 N N . GLU A 1 662 ? 20.399 -26.822 -32.851 1.00 32.28 662 GLU A N 1
ATOM 4934 C CA . GLU A 1 662 ? 20.311 -28.254 -32.508 1.00 32.28 662 GLU A CA 1
ATOM 4935 C C . GLU A 1 662 ? 18.875 -28.804 -32.664 1.00 32.28 662 GLU A C 1
AT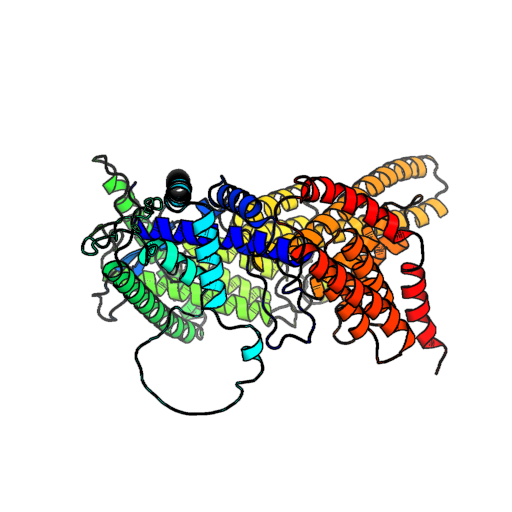OM 4937 O O . GLU A 1 662 ? 18.223 -29.184 -31.689 1.00 32.28 662 GLU A O 1
ATOM 4942 N N . LEU A 1 663 ? 18.389 -28.882 -33.911 1.00 30.09 663 LEU A N 1
ATOM 4943 C CA . LEU A 1 663 ? 17.315 -29.798 -34.336 1.00 30.09 663 LEU A CA 1
ATOM 4944 C C . LEU A 1 663 ? 17.686 -30.538 -35.623 1.00 30.09 663 LEU A C 1
ATOM 4946 O O . LEU A 1 663 ? 18.015 -29.861 -36.624 1.00 30.09 663 LEU A O 1
#

Organism: Micromonas commoda (strain RCC299 / NOUM17 / CCMP2709) (NCBI:txid296587)

Secondary structure (DSSP, 8-state):
-B--HHHHHHHHHHHHHHHHHHHHHHHHHHH-S----TTSSS--PPPGGGSTTHHHHHHHHHHHHHSS-GGGGG-EEEEEE---TTS---EEEEEESTT-GGGGS--EEPP--HHHHHHHHHHHHHHHHHHHHHH-HHHHHHHHHHHHHHSPPGGGGGT--------------S-S-HHHHHHHIIIII--BTB--TT----TTS-----PPPPSS-HHHHHHHHHHHHHHHHHHHHHHHHHHHHTT-HHHHHHHHHHHHHHHHHHHHHHHHHHHHGGGSS---B-SSSS-TTTT--HHHHHHHHHHHHHHHHHHHHHHHHHHT--SS-THHHHHHHHHHHHHH-GGGHHHHHHHHHHHHHTTTSTTGGGG--TTGGGTTS--HHHHHHHHHHHHHHHHHH-TT-HHHHHHHHHHHHHTT-HHHHHHHHHHHHHHS-SSSHHHHHHHHHHHHHHHHHHHHHHHHHHHHHHHHTT---HHHHHHHHHHHHHHHHHHHHHHHHHHHHHHHHHHHS--HHHHHHHHHHHHHHHHHHSSS--HHHHH-HHHHHHHTTSSS--THHHHHHHHHHHHHHHTT-HHHHHHHHHHHHHTS-S-HHHHHHHHHHHHHHHHHHHHHHSS-TT---TTTTTSHHHHHHHHHHHTTSSSHHHHHHHHHHGGGS--

Radius of gyration: 28.19 Å; chains: 1; bounding box: 69×60×94 Å

Foldseek 3Di:
DDDQLLQLLLLLLLLLLLLLLLLVLLLCLQQNQALDPPPDPPGHGQALVLALCSLVSSVVSLCLSLDPFLQLLQKFKWWFWFDDVVLPIDIAIDIEGRRDLCVPFDTHTQDDDPVRSVVSSNVSSVSSVVLCVLQDRVNLSVLLRVLVVQADDPPVPPPPPDDDDDDDDPDPDPRNDSSVSSSCDSAEDADVLADPPPDDDDPDDDRDPRRHDHSDYPVVVVVVVVRSVNRRVNLVVLLVVLLVVVPDPVVLLVLLQVLLVLQVVLNVQLVVLQVVVPPPPDNDDNDPDDPSVSRPGSVSRVSNSSLLSNLVSLQVVLLVQLLPPPQLPSLVVSLVSLVSSCSSHVLSLLVSLLSNLCSLCSCSYPCHNVVLPCPPCPRPVDDNVNSLVSSLVSLVVSCVSPVLDLSSLLSNLLSCLVVVVNVSNVVSLVSSLSNDRSADDVNLVSLQSLLVSLLVLLLVLLVVVVVLVVVVVVDPDPVVVVVSVVVNVVSLVSSLVSLLSSLVSLVSSCSRPNDQLSLQLNLLSLQLNLQSLDVVRNSVSVNCSVVSSPQLSDQQHALLNLVSLQLSLVLSVLLSSLNSSLVSLVSSVSNDDDDPPSNVSSVVSNVVSSVSSNVSSPDDSPDDDPCSVVCNSVSSNVSSNVSHDDDNVVSVVCSVPVVVPPD

Sequence (663 aa):
MEVDTCDACAASASAFHDALEHRRAKLHARYGDGGGSLSQNPPRYLRFGDFPDAPAAAREAVQKACGPRGRWLRFSIKSVGVGDGEGGGLAFLALSGPGLDAEHIPGIQRPADEADTKALSTHLRRMCVAEAERIGVENLIDAFDETFDSGTTPERLQNDSGTSDESNDETRTTGDDPAAAFAARVCVEGWPGGSDGTGESPPGESPSPTIRDPPCRRARSSRKARALAAAADDAAALDRRSNAALRDVERTKASAARCGALAAEAGRKMSEAARGVGKDGAAYVIGGDTDASLGLQPSEMSAVRSCASLARALMQRGRATASADVKDVNWVDAVADYDLAAVAWPAYKAEAEYLGARAYARFDHPGGFASTDPNSDETVGVDRHARLLRASRRAANAVKSDATDPDARITFADVAALVREDADALEQYRYASGLLPLAGERSAAVATSRAAASSAVAHQFATYLRQMEKFESLAENRTLVAKMAETRIEAEVLGRKRSLQAAEDILAALTQAPTRRRHVAMAAAAVVYSAWMAEPVDVRAAEAGPTIGAECDDDRPPVGCYGVMLNHARNMMELELWELARQAAHYAVKAKGEKWKKKKDAGEIISEAERKMEAAVGGSRSAADANAGKRWREKVREQLRASGAENLHAAIHQDLHDEHDEL